Protein AF-A0A078H420-F1 (afdb_monomer_lite)

Secondary structure (DSSP, 8-state):
-HHHHHHHHHHHHH---THHHHHHHHHHHHHHHHTTTT-TTHHHHHHHHHHHHHHHH--S---------TT-------B-TTS-BHHHHHHHHHHHHS-THHHHHHHHHHHHHTT----HHHHHHHHHTTSSSSSTHHHHHHHHH-SPBTTB-S-HHHHH--S-PPPHHHHHHHHHHHHHHTT-PPPPP-HHHHHHHHHHHHT--HHHHHHHHHHH---TT----S-TTSPPHHHHHHHHHHHHHHHHTT-SSS-HHHHHTS-S---------TT-HHHHHHHHHHHHHHHHHHHHHHHHHHHHHHHHHHHHHS-HHHHHHHIIIIISTT-TTT--SHHHHHHHHHHHHHHHHHHHTTS------------------------TTSHHHHHHHHHHHHHHHHHHHTTEEEEPPP-S-S--PPPPP-EEEETTEEEEEEEHHHHHHHHHHHHHTTS-HHHHHHHHHHHHHHHHHHHHHHHHHHT-PPP----TT------------------

Radius of gyration: 34.29 Å; chains: 1; bounding box: 112×83×93 Å

pLDDT: mean 76.33, std 20.98, range [27.14, 97.75]

InterPro domains:
  IPR033599 RNA polymerase I transcription initiation factor TAF1B/Rrn7 [PTHR31576] (1-494)
  IPR048538 Rrn7/TAF1B, C-terminal cyclin domain [PF20645] (175-264)
  IPR048540 Rrn7/TAF1B, N-terminal cyclin domain [PF20644] (5-138)

Organism: Brassica napus (NCBI:txid3708)

Sequence (511 aa):
MMITYQCDALVEKFNVTPLIIGLVGPICLRFLALSGAFDQDWADNAIRDSELQSQETNGEVKEVKKRRSNRDKDSSEHRSFDGKRAVTIWLSQLRSSLPLSSSLAISFLACHKAGAPVLPTDIVRWAREGKLPYQSCFLKIQELMGERTATCPVGASVMFRPDEIVSAHNLEAQAASIADVIGLVLPPVNFHGIALNYLKRLSVPVDKVMDLVRLWAMPSEIYLSKSQHRLPTRVFVMSILIVAIRMLYNINGFGMWEKSLVDDDASEESGDDDDGELIQVKKVATEFDTKELMKTLEKKYHELDAETTADFENDLCSYLTHGKNEIFAGLEAASADDTYRTVGKLWSSYQKEEEEESETPSKRGRDTPCEPSMECSPSTPDDNNQEDSGSKERAISRLIADMGENYFVYIPPRVKVKRQGYIQYVRKKDDGALVYAVHADYYILLRVCARVAEIDTRNMHRGVLSFERRLAWIEKRIDNVLHLTPTSMKCKHCDYGNVDSEDHDDDMVLS

Foldseek 3Di:
DLLQLLLVLCCPVVVQDNQLVVVLVVLVVLLVVLLCLPPPCNLVVLLVVVVVVVCVVCVDPPPPPDPPPVPDPDDDFDAHPVRHTSVVSSLVSCCVSPPLLVSLLSSVLSSQQVLHLDALVNSLVCCLLCSRPAQQVLVVVQVVVDDADPVHNDRSCSRRHHPDRDDSLQSLLSSVVSCVSSVNDTFAHNLLSLLVLLCVLLVHDSVQLVVQCVVPPPPRPQDGHNDSVDQGSSLLSLLSSLVSCCVQLVLAQQCLQLVLLDDPPDDDDDDDDPDCVVVVVVVVVSSVVLNVSLVSLLVSLVVLVCCVCCVQVVDPLSNVVSCVCRVVNPVVVVDPDCPVVVVVVVVVVVVVVVVVVVDDDDDDDDDDDDDDDDDDDDDDDDDPPPPSVVSSVVVVVVLQVVCVVLQEHEDHGDDPDPDSDHDDWDWDQDPNDTHGYDYPSSQSSQSSSCSSSVHRSVSSVVSNNVVVVVVVVVVVVVVVVVPPDPPPPPPPPPDDDDDDDDDDDDYDDDD

Structure (mmCIF, N/CA/C/O backbone):
data_AF-A0A078H420-F1
#
_entry.id   AF-A0A078H420-F1
#
loop_
_atom_site.group_PDB
_atom_site.id
_atom_site.type_symbol
_atom_site.label_atom_id
_atom_site.label_alt_id
_atom_site.label_comp_id
_atom_site.label_asym_id
_atom_site.label_entity_id
_atom_site.label_seq_id
_atom_site.pdbx_PDB_ins_code
_atom_site.Cartn_x
_atom_site.Cartn_y
_atom_site.Cartn_z
_atom_site.occupancy
_atom_site.B_iso_or_equiv
_atom_site.auth_seq_id
_atom_site.auth_comp_id
_atom_site.auth_asym_id
_atom_site.auth_atom_id
_atom_site.pdbx_PDB_model_num
ATOM 1 N N . MET A 1 1 ? -18.028 -4.224 17.276 1.00 87.69 1 MET A N 1
ATOM 2 C CA . MET A 1 1 ? -19.059 -3.898 16.267 1.00 87.69 1 MET A CA 1
ATOM 3 C C . MET A 1 1 ? -18.456 -3.273 15.018 1.00 87.69 1 MET A C 1
ATOM 5 O O . MET A 1 1 ? -18.520 -3.896 13.975 1.00 87.69 1 MET A O 1
ATOM 9 N N . MET A 1 2 ? -17.804 -2.105 15.086 1.00 91.56 2 MET A N 1
ATOM 10 C CA . MET A 1 2 ? -17.177 -1.531 13.878 1.00 91.56 2 MET A CA 1
ATOM 11 C C . MET A 1 2 ? -16.150 -2.484 13.240 1.00 91.56 2 MET A C 1
ATOM 13 O O . MET A 1 2 ? -16.234 -2.782 12.057 1.00 91.56 2 MET A O 1
ATOM 17 N N . ILE A 1 3 ? -15.257 -3.058 14.053 1.00 94.56 3 ILE A N 1
ATOM 18 C CA . ILE A 1 3 ? -14.256 -4.029 13.583 1.00 94.56 3 ILE A CA 1
ATOM 19 C C . ILE A 1 3 ? -14.909 -5.311 13.040 1.00 94.56 3 ILE A C 1
ATOM 21 O O . ILE A 1 3 ? -14.438 -5.862 12.054 1.00 94.56 3 ILE A O 1
ATOM 25 N N . THR A 1 4 ? -16.007 -5.782 13.643 1.00 92.81 4 THR A N 1
ATOM 26 C CA . THR A 1 4 ? -16.689 -7.000 13.171 1.00 92.81 4 THR A CA 1
ATOM 27 C C . THR A 1 4 ? -17.288 -6.771 11.788 1.00 92.81 4 THR A C 1
ATOM 29 O O . THR A 1 4 ? -16.960 -7.516 10.878 1.00 92.81 4 THR A O 1
ATOM 32 N N . TYR A 1 5 ? -18.002 -5.659 11.576 1.00 93.94 5 TYR A N 1
ATOM 33 C CA . TYR A 1 5 ? -18.525 -5.308 10.251 1.00 93.94 5 TYR A CA 1
ATOM 34 C C . TYR A 1 5 ? -17.438 -5.111 9.191 1.00 93.94 5 TYR A C 1
ATOM 36 O O . TYR A 1 5 ? -17.646 -5.441 8.025 1.00 93.94 5 TYR A O 1
ATOM 44 N N . GLN A 1 6 ? -16.277 -4.578 9.580 1.00 95.94 6 GLN A N 1
ATOM 45 C CA . GLN A 1 6 ? -15.122 -4.496 8.687 1.00 95.94 6 GLN A CA 1
ATOM 46 C C 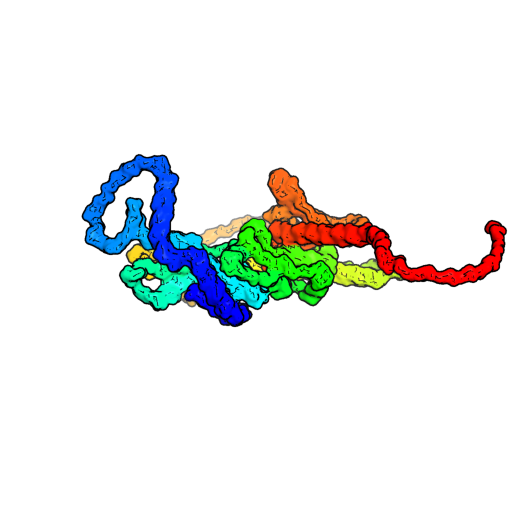. GLN A 1 6 ? -14.626 -5.888 8.296 1.00 95.94 6 GLN A C 1
ATOM 48 O O . GLN A 1 6 ? -14.399 -6.142 7.119 1.00 95.94 6 GLN A O 1
ATOM 53 N N . CYS A 1 7 ? -14.480 -6.797 9.259 1.00 95.50 7 CYS A N 1
ATOM 54 C CA . CYS A 1 7 ? -13.997 -8.153 9.005 1.00 95.50 7 CYS A CA 1
ATOM 55 C C . CYS A 1 7 ? -14.982 -8.978 8.176 1.00 95.50 7 CYS A C 1
ATOM 57 O O . CYS A 1 7 ? -14.549 -9.668 7.259 1.00 95.50 7 CYS A O 1
ATOM 59 N N . ASP A 1 8 ? -16.283 -8.850 8.437 1.00 94.69 8 ASP A N 1
ATOM 60 C CA . ASP A 1 8 ? -17.328 -9.506 7.648 1.00 94.69 8 ASP A CA 1
ATOM 61 C C . ASP A 1 8 ? -17.250 -9.041 6.187 1.00 94.69 8 ASP A C 1
ATOM 63 O O . ASP A 1 8 ? -17.147 -9.856 5.274 1.00 94.69 8 ASP A O 1
ATOM 67 N N . ALA A 1 9 ? -17.143 -7.727 5.954 1.00 95.62 9 ALA A N 1
ATOM 68 C CA . ALA A 1 9 ? -16.963 -7.185 4.609 1.00 95.62 9 ALA A CA 1
ATOM 69 C C . ALA A 1 9 ? -15.642 -7.633 3.949 1.00 95.62 9 ALA A C 1
ATOM 71 O O . ALA A 1 9 ? -15.625 -7.889 2.746 1.00 95.62 9 ALA A O 1
ATOM 72 N N . LEU A 1 10 ? -14.545 -7.753 4.707 1.00 96.88 10 LEU A N 1
ATOM 73 C CA . LEU A 1 10 ? -13.262 -8.270 4.206 1.00 96.88 10 LEU A CA 1
ATOM 74 C C . LEU A 1 10 ? -13.373 -9.716 3.716 1.00 96.88 10 LEU A C 1
ATOM 76 O O . LEU A 1 10 ? -12.820 -10.048 2.667 1.00 96.88 10 LEU A O 1
ATOM 80 N N . VAL A 1 11 ? -14.099 -10.562 4.441 1.00 96.50 11 VAL A N 1
ATOM 81 C CA . VAL A 1 11 ? -14.310 -11.958 4.047 1.00 96.50 11 VAL A CA 1
ATOM 82 C C . VAL A 1 11 ? -15.285 -12.050 2.874 1.00 96.50 11 VAL A C 1
ATOM 84 O O . VAL A 1 11 ? -14.959 -12.667 1.864 1.00 96.50 11 VAL A O 1
ATOM 87 N N . GLU A 1 12 ? -16.449 -11.408 2.976 1.00 95.81 12 GLU A N 1
ATOM 88 C CA . GLU A 1 12 ? -17.547 -11.559 2.013 1.00 95.81 12 GLU A CA 1
ATOM 89 C C . GLU A 1 12 ? -17.291 -10.852 0.678 1.00 95.81 12 GLU A C 1
ATOM 91 O O . GLU A 1 12 ? -17.585 -11.406 -0.378 1.00 95.81 12 GLU A O 1
ATOM 96 N N . LYS A 1 13 ? -16.760 -9.623 0.703 1.00 95.00 13 LYS A N 1
ATOM 97 C CA . LYS A 1 13 ? -16.612 -8.796 -0.508 1.00 95.00 13 LYS A CA 1
ATOM 98 C C . LYS A 1 13 ? -15.222 -8.873 -1.122 1.00 95.00 13 LYS A C 1
ATOM 100 O O . LYS A 1 13 ? -15.079 -8.711 -2.331 1.00 95.00 13 LYS A O 1
ATOM 105 N N . PHE A 1 14 ? -14.199 -9.080 -0.296 1.00 93.81 14 PHE A N 1
ATOM 106 C CA . PHE A 1 14 ? -12.796 -8.991 -0.713 1.00 93.81 14 PHE A CA 1
ATOM 107 C C . PHE A 1 14 ? -12.060 -10.334 -0.668 1.00 93.81 14 PHE A C 1
ATOM 109 O O . PHE A 1 14 ? -10.856 -10.375 -0.920 1.00 93.81 14 PHE A O 1
ATOM 116 N N . ASN A 1 15 ? -12.773 -11.433 -0.390 1.00 93.00 15 ASN A N 1
ATOM 117 C CA . ASN A 1 15 ? -12.238 -12.797 -0.355 1.00 93.00 15 ASN A CA 1
ATOM 118 C C . ASN A 1 15 ? -11.012 -12.951 0.564 1.00 93.00 15 ASN A C 1
ATOM 120 O O . ASN A 1 15 ? -10.120 -13.766 0.307 1.00 93.00 15 ASN A O 1
ATOM 124 N N . VAL A 1 16 ? -10.940 -12.164 1.642 1.00 95.00 16 VAL A N 1
ATOM 125 C CA . VAL A 1 16 ? -9.909 -12.347 2.666 1.00 95.00 16 VAL A CA 1
ATOM 126 C C . VAL A 1 16 ? -10.215 -13.622 3.448 1.00 95.00 16 VAL A C 1
ATOM 128 O O . VAL A 1 16 ? -11.369 -13.961 3.699 1.00 95.00 16 VAL A O 1
ATOM 131 N N . THR A 1 17 ? -9.171 -14.352 3.844 1.00 94.38 17 THR A N 1
ATOM 132 C CA . THR A 1 17 ? -9.322 -15.607 4.588 1.00 94.38 17 THR A CA 1
ATOM 133 C C . THR A 1 17 ? -10.195 -15.433 5.845 1.00 94.38 17 THR A C 1
ATOM 135 O O . THR A 1 17 ? -9.899 -14.558 6.664 1.00 94.38 17 THR A O 1
ATOM 138 N N . PRO A 1 18 ? -11.206 -16.298 6.077 1.00 94.56 18 PRO A N 1
ATOM 139 C CA . PRO A 1 18 ? -12.040 -16.256 7.284 1.00 94.56 18 PRO A CA 1
ATOM 140 C C . PRO A 1 18 ? -11.258 -16.383 8.598 1.00 94.56 18 PRO A C 1
ATOM 142 O O . PRO A 1 18 ? -11.771 -16.036 9.661 1.00 94.56 18 PRO A O 1
ATOM 145 N N . LEU A 1 19 ? -9.994 -16.830 8.540 1.00 94.75 19 LEU A N 1
ATOM 146 C CA . LEU A 1 19 ? -9.081 -16.872 9.685 1.00 94.75 19 LEU A CA 1
ATOM 147 C C . LEU A 1 19 ? -8.991 -15.522 10.415 1.00 94.75 19 LEU A C 1
ATOM 149 O O . LEU A 1 19 ? -8.804 -15.506 11.633 1.00 94.75 19 LEU A O 1
ATOM 153 N N . ILE A 1 20 ? -9.159 -14.397 9.706 1.00 96.12 20 ILE A N 1
ATOM 154 C CA . ILE A 1 20 ? -9.111 -13.067 10.325 1.00 96.12 20 ILE A CA 1
ATOM 155 C C . ILE A 1 20 ? -10.153 -12.908 11.440 1.00 96.12 20 ILE A C 1
ATOM 157 O O . ILE A 1 20 ? -9.846 -12.291 12.456 1.00 96.12 20 ILE A O 1
ATOM 161 N N . ILE A 1 21 ? -11.333 -13.530 11.316 1.00 93.50 21 ILE A N 1
ATOM 162 C CA . ILE A 1 21 ? -12.418 -13.431 12.305 1.00 93.50 21 ILE A CA 1
ATOM 163 C C . ILE A 1 21 ? -11.957 -14.002 13.655 1.00 93.50 21 ILE A C 1
ATOM 165 O O . ILE A 1 21 ? -12.187 -13.400 14.704 1.00 93.50 21 ILE A O 1
ATOM 169 N N . GLY A 1 22 ? -11.220 -15.120 13.631 1.00 93.19 22 GLY A N 1
ATOM 170 C CA . GLY A 1 22 ? -10.644 -15.733 14.832 1.00 93.19 22 GLY A CA 1
ATOM 171 C C . GLY A 1 22 ? -9.465 -14.954 15.430 1.00 93.19 22 GLY A C 1
ATOM 172 O O . GLY A 1 22 ? -9.229 -15.028 16.635 1.00 93.19 22 GLY A O 1
ATOM 173 N N . LEU A 1 23 ? -8.731 -14.185 14.617 1.00 95.25 23 LEU A N 1
ATOM 174 C CA . LEU A 1 23 ? -7.575 -13.394 15.065 1.00 95.25 23 LEU A CA 1
ATOM 175 C C . LEU A 1 23 ? -7.976 -12.053 15.689 1.00 95.25 23 LEU A C 1
ATOM 177 O O . LEU A 1 23 ? -7.336 -11.586 16.632 1.00 95.25 23 LEU A O 1
ATOM 181 N N . VAL A 1 24 ? -9.034 -11.431 15.174 1.00 96.06 24 VAL A N 1
ATOM 182 C CA . VAL A 1 24 ? -9.457 -10.075 15.548 1.00 96.06 24 VAL A CA 1
ATOM 183 C C . VAL A 1 24 ? -9.900 -9.979 17.001 1.00 96.06 24 VAL A C 1
ATOM 185 O O . VAL A 1 24 ? -9.531 -9.021 17.677 1.00 96.06 24 VAL A O 1
ATOM 188 N N . GLY A 1 25 ? -10.658 -10.961 17.499 1.00 92.94 25 GLY A N 1
ATOM 189 C CA . GLY A 1 25 ? -11.160 -10.965 18.877 1.00 92.94 25 GLY A CA 1
ATOM 190 C C . GLY A 1 25 ? -10.033 -10.826 19.912 1.00 92.94 25 GLY A C 1
ATOM 191 O O . GLY A 1 25 ? -10.020 -9.844 20.657 1.00 92.94 25 GLY A O 1
ATOM 192 N N . PRO A 1 26 ? -9.044 -11.741 19.931 1.00 94.31 26 PRO A N 1
ATOM 193 C CA . PRO A 1 26 ? -7.900 -11.654 20.837 1.00 94.31 26 PRO A CA 1
ATOM 194 C C . PRO A 1 26 ? -7.059 -10.381 20.671 1.00 94.31 26 PRO A C 1
ATOM 196 O O . PRO A 1 26 ? -6.622 -9.817 21.674 1.00 94.31 26 PRO A O 1
ATOM 199 N N . ILE A 1 27 ? -6.833 -9.916 19.435 1.00 95.94 27 ILE A N 1
ATOM 200 C CA . ILE A 1 27 ? -6.072 -8.682 19.167 1.00 95.94 27 ILE A CA 1
ATOM 201 C C . ILE A 1 27 ? -6.796 -7.474 19.771 1.00 95.94 27 ILE A C 1
ATOM 203 O O . ILE A 1 27 ? -6.199 -6.705 20.523 1.00 95.94 27 ILE A O 1
ATOM 207 N N . CYS A 1 28 ? -8.089 -7.340 19.476 1.00 94.56 28 CYS A N 1
ATOM 208 C CA . CYS A 1 28 ? -8.925 -6.242 19.943 1.00 94.56 28 CYS A CA 1
ATOM 209 C C . CYS A 1 28 ? -9.036 -6.231 21.471 1.00 94.56 28 CYS A C 1
ATOM 211 O O . CYS A 1 28 ? -8.785 -5.204 22.091 1.00 94.56 28 CYS A O 1
ATOM 213 N N . LEU A 1 29 ? -9.336 -7.376 22.093 1.00 93.12 29 LEU A N 1
ATOM 214 C CA . LEU A 1 29 ? -9.483 -7.466 23.548 1.00 93.12 29 LEU A CA 1
ATOM 215 C C . LEU A 1 29 ? -8.186 -7.134 24.291 1.00 93.12 29 LEU A C 1
ATOM 217 O O . LEU A 1 29 ? -8.229 -6.414 25.284 1.00 93.12 29 LEU A O 1
ATOM 221 N N . ARG A 1 30 ? -7.029 -7.607 23.805 1.00 94.38 30 ARG A N 1
ATOM 222 C CA . ARG A 1 30 ? -5.732 -7.252 24.406 1.00 94.38 30 ARG A CA 1
ATOM 223 C C . ARG A 1 30 ? -5.425 -5.768 24.262 1.00 94.38 30 ARG A C 1
ATOM 225 O O . ARG A 1 30 ? -4.962 -5.157 25.217 1.00 94.38 30 ARG A O 1
ATOM 232 N N . PHE A 1 31 ? -5.697 -5.189 23.093 1.00 94.75 31 PHE A N 1
ATOM 233 C CA . PHE A 1 31 ? -5.488 -3.761 22.867 1.00 94.75 31 PHE A CA 1
ATOM 234 C C . PHE A 1 31 ? -6.400 -2.907 23.758 1.00 94.75 31 PHE A C 1
ATOM 236 O O . PHE A 1 31 ? -5.929 -1.975 24.402 1.00 94.75 31 PHE A O 1
ATOM 243 N N . LEU A 1 32 ? -7.682 -3.273 23.870 1.00 91.94 32 LEU A N 1
ATOM 244 C CA . LEU A 1 32 ? -8.639 -2.616 24.761 1.00 91.94 32 LEU A CA 1
ATOM 245 C C . LEU A 1 32 ? -8.224 -2.724 26.231 1.00 91.94 32 LEU A C 1
ATOM 247 O O . LEU A 1 32 ? -8.258 -1.719 26.935 1.00 91.94 32 LEU A O 1
ATOM 251 N N . ALA A 1 33 ? -7.789 -3.900 26.690 1.00 91.75 33 ALA A N 1
ATOM 252 C CA . ALA A 1 33 ? -7.320 -4.083 28.063 1.00 91.75 33 ALA A CA 1
ATOM 253 C C . ALA A 1 33 ? -6.102 -3.199 28.379 1.00 91.75 33 ALA A C 1
ATOM 255 O O . ALA A 1 33 ? -6.040 -2.592 29.440 1.00 91.75 33 ALA A O 1
ATOM 256 N N . LEU A 1 34 ? -5.160 -3.075 27.440 1.00 92.00 34 LEU A N 1
ATOM 257 C CA . LEU A 1 34 ? -3.956 -2.256 27.614 1.00 92.00 34 LEU A CA 1
ATOM 258 C C . LEU A 1 34 ? -4.185 -0.753 27.415 1.00 92.00 34 LEU A C 1
ATOM 260 O O . LEU A 1 34 ? -3.310 0.040 27.746 1.00 92.00 34 LEU A O 1
ATOM 264 N N . SER A 1 35 ? -5.348 -0.347 26.902 1.00 87.44 35 SER A N 1
ATOM 265 C CA . SER A 1 35 ? -5.706 1.071 26.784 1.00 87.44 35 SER A CA 1
ATOM 266 C C . SER A 1 35 ? -6.036 1.736 28.126 1.00 87.44 35 SER A C 1
ATOM 268 O O . SER A 1 35 ? -6.142 2.960 28.179 1.00 87.44 35 SER A O 1
ATOM 270 N N . GLY A 1 36 ? -6.256 0.948 29.188 1.00 84.44 36 GLY A N 1
ATOM 271 C CA . GLY A 1 36 ? -6.669 1.434 30.510 1.00 84.44 36 GLY A CA 1
ATOM 272 C C . GLY A 1 36 ? -8.097 1.993 30.563 1.00 84.44 36 GLY A C 1
ATOM 273 O O . GLY A 1 36 ? -8.546 2.445 31.609 1.00 84.44 36 GLY A O 1
ATOM 274 N N . ALA A 1 37 ? -8.853 1.949 29.457 1.00 84.81 37 ALA A N 1
ATOM 275 C CA . ALA A 1 37 ? -10.212 2.496 29.386 1.00 84.81 37 ALA A CA 1
ATOM 276 C C . ALA A 1 37 ? -11.230 1.765 30.286 1.00 84.81 37 ALA A C 1
ATOM 278 O O . ALA A 1 37 ? -12.318 2.283 30.526 1.00 84.81 37 ALA A O 1
ATOM 279 N N . PHE A 1 38 ? -10.890 0.565 30.763 1.00 83.88 38 PHE A N 1
ATOM 280 C CA . PHE A 1 38 ? -11.712 -0.243 31.669 1.00 83.88 38 PHE A CA 1
ATOM 281 C C . PHE A 1 38 ? -11.171 -0.277 33.106 1.00 83.88 38 PHE A C 1
ATOM 283 O O . PHE A 1 38 ? -11.700 -1.022 33.932 1.00 83.88 38 PHE A O 1
ATOM 290 N N . ASP A 1 39 ? -10.135 0.507 33.413 1.00 88.31 39 ASP A N 1
ATOM 291 C CA . ASP A 1 39 ? -9.600 0.588 34.769 1.00 88.31 39 ASP A CA 1
ATOM 292 C C . ASP A 1 39 ? -10.615 1.270 35.693 1.00 88.31 39 ASP A C 1
ATOM 294 O O . ASP A 1 39 ? -11.302 2.216 35.302 1.00 88.31 39 ASP A O 1
ATOM 298 N N . GLN A 1 40 ? -10.703 0.802 36.940 1.00 88.31 40 GLN A N 1
ATOM 299 C CA . GLN A 1 40 ? -11.722 1.255 37.893 1.00 88.31 40 GLN A CA 1
ATOM 300 C C . GLN A 1 40 ? -11.675 2.773 38.140 1.00 88.31 40 GLN A C 1
ATOM 302 O O . GLN A 1 40 ? -12.722 3.404 38.265 1.00 88.31 40 GLN A O 1
ATOM 307 N N . ASP A 1 41 ? -10.475 3.355 38.122 1.00 89.62 41 ASP A N 1
ATOM 308 C CA . ASP A 1 41 ? -10.247 4.780 38.376 1.00 89.62 41 ASP A CA 1
ATOM 309 C C . ASP A 1 41 ? -10.140 5.612 37.081 1.00 89.62 41 ASP A C 1
ATOM 311 O O . ASP A 1 41 ? -9.831 6.803 37.131 1.00 89.62 41 ASP A O 1
ATOM 315 N N . TRP A 1 42 ? -10.368 5.015 35.900 1.00 90.38 42 TRP A N 1
ATOM 316 C CA . TRP A 1 42 ? -10.168 5.681 34.604 1.00 90.38 42 TRP A CA 1
ATOM 317 C C . TRP A 1 42 ? -10.982 6.972 34.470 1.00 90.38 42 TRP A C 1
ATOM 319 O O . TRP A 1 42 ? -10.447 8.006 34.066 1.00 90.38 42 TRP A O 1
ATOM 329 N N . ALA A 1 43 ? -12.268 6.928 34.830 1.00 85.88 43 ALA A N 1
ATOM 330 C CA . ALA A 1 43 ? -13.178 8.060 34.668 1.00 85.88 43 ALA A CA 1
ATOM 331 C C . ALA A 1 43 ? -12.777 9.258 35.547 1.00 85.88 43 ALA A C 1
ATOM 333 O O . ALA A 1 43 ? -12.848 10.404 35.092 1.00 85.88 43 ALA A O 1
ATOM 334 N N . ASP A 1 44 ? -12.318 8.990 36.770 1.00 87.88 44 ASP A N 1
ATOM 335 C CA . ASP A 1 44 ? -11.867 10.015 37.714 1.00 87.88 44 ASP A CA 1
ATOM 336 C C . ASP A 1 44 ? -10.496 10.569 37.312 1.00 87.88 44 ASP A C 1
ATOM 338 O O . ASP A 1 44 ? -10.283 11.785 37.313 1.00 87.88 44 ASP A O 1
ATOM 342 N N . ASN A 1 45 ? -9.582 9.691 36.887 1.00 88.00 45 ASN A N 1
ATOM 343 C CA . ASN A 1 45 ? -8.271 10.079 36.371 1.00 88.00 45 ASN A CA 1
ATOM 344 C C . ASN A 1 45 ? -8.404 10.974 35.129 1.00 88.00 45 ASN A C 1
ATOM 346 O O . ASN A 1 45 ? -7.745 12.005 35.057 1.00 88.00 45 ASN A O 1
ATOM 350 N N . ALA A 1 46 ? -9.316 10.657 34.204 1.00 86.44 46 ALA A N 1
ATOM 351 C CA . ALA A 1 46 ? -9.556 11.463 33.008 1.00 86.44 46 ALA A CA 1
ATOM 352 C C . ALA A 1 46 ? -10.028 12.894 33.331 1.00 86.44 46 ALA A C 1
ATOM 354 O O . ALA A 1 46 ? -9.625 13.846 32.660 1.00 86.44 46 ALA A O 1
ATOM 355 N N . ILE A 1 47 ? -10.867 13.066 34.361 1.00 86.25 47 ILE A N 1
ATOM 356 C CA . ILE A 1 47 ? -11.292 14.397 34.819 1.00 86.25 47 ILE A CA 1
ATOM 357 C C . ILE A 1 47 ? -10.099 15.146 35.412 1.00 86.25 47 ILE A C 1
ATOM 359 O O . ILE A 1 47 ? -9.832 16.275 35.002 1.00 86.25 47 ILE A O 1
ATOM 363 N N . ARG A 1 48 ? -9.352 14.503 36.317 1.00 85.81 48 ARG A N 1
ATOM 364 C CA . ARG A 1 48 ? -8.182 15.103 36.969 1.00 85.81 48 ARG A CA 1
ATOM 365 C C . ARG A 1 48 ? -7.116 15.529 35.958 1.00 85.81 48 ARG A C 1
ATOM 367 O O . ARG A 1 48 ? -6.616 16.646 36.041 1.00 85.81 48 ARG A O 1
ATOM 374 N N . ASP A 1 49 ? -6.805 14.684 34.980 1.00 85.69 49 ASP A N 1
ATOM 375 C CA . ASP A 1 49 ? -5.810 14.978 33.946 1.00 85.69 49 ASP A CA 1
ATOM 376 C C . ASP A 1 49 ? -6.243 16.171 33.077 1.00 85.69 49 ASP A C 1
ATOM 378 O O . ASP A 1 49 ? -5.432 17.046 32.767 1.00 85.69 49 ASP A O 1
ATOM 382 N N . SER A 1 50 ? -7.536 16.269 32.740 1.00 84.62 50 SER A N 1
ATOM 383 C CA . SER A 1 50 ? -8.069 17.429 32.014 1.00 84.62 50 SER A CA 1
ATOM 384 C C . SER A 1 50 ? -8.009 18.726 32.826 1.00 84.62 50 SER A C 1
ATOM 386 O O . SER A 1 50 ? -7.926 19.795 32.217 1.00 84.62 50 SER A O 1
ATOM 388 N N . GLU A 1 51 ? -8.133 18.657 34.151 1.00 85.38 51 GLU A N 1
ATOM 389 C CA . GLU A 1 51 ? -8.050 19.815 35.052 1.00 85.38 51 GLU A CA 1
ATOM 390 C C . GLU A 1 51 ? -6.598 20.256 35.285 1.00 85.38 51 GLU A C 1
ATOM 392 O O . GLU A 1 51 ? -6.319 21.445 35.414 1.00 85.38 51 GLU A O 1
ATOM 397 N N . LEU A 1 52 ? -5.646 19.320 35.287 1.00 83.06 52 LEU A N 1
ATOM 398 C CA . LEU A 1 52 ? -4.220 19.649 35.341 1.00 83.06 52 LEU A CA 1
ATOM 399 C C . LEU A 1 52 ? -3.767 20.349 34.052 1.00 83.06 52 LEU A C 1
ATOM 401 O O . LEU A 1 52 ? -3.132 21.401 34.108 1.00 83.06 52 LEU A O 1
ATOM 405 N N . GLN A 1 53 ? -4.177 19.842 32.886 1.00 79.12 53 GLN A N 1
ATOM 406 C CA . GLN A 1 53 ? -3.845 20.458 31.595 1.00 79.12 53 GLN A CA 1
ATOM 407 C C . GLN A 1 53 ? -4.413 21.880 31.441 1.00 79.12 53 GLN A C 1
ATOM 409 O O . GLN A 1 53 ? -3.786 22.743 30.820 1.00 79.12 53 GLN A O 1
ATOM 414 N N . SER A 1 54 ? -5.599 22.161 31.991 1.00 72.88 54 SER A N 1
ATOM 415 C CA . SER A 1 54 ? -6.187 23.506 31.950 1.00 72.88 54 SER A CA 1
ATOM 416 C C . SER A 1 54 ? -5.495 24.490 32.898 1.00 72.88 54 SER A C 1
ATOM 418 O O . SER A 1 54 ? -5.458 25.686 32.601 1.00 72.88 54 SER A O 1
ATOM 420 N N . GLN A 1 55 ? -4.916 24.012 34.001 1.00 67.06 55 GLN A N 1
ATOM 421 C CA . GLN A 1 55 ? -4.103 24.824 34.911 1.00 67.06 55 GLN A CA 1
ATOM 422 C C . GLN A 1 55 ? -2.723 25.141 34.323 1.00 67.06 55 GLN A C 1
ATOM 424 O O . GLN A 1 55 ? -2.270 26.278 34.418 1.00 67.06 55 GLN A O 1
ATOM 429 N N . GLU A 1 56 ? -2.082 24.177 33.658 1.00 65.12 56 GLU A N 1
ATOM 430 C CA . GLU A 1 56 ? -0.774 24.373 33.013 1.00 65.12 56 GLU A CA 1
ATOM 431 C C . GLU A 1 56 ? -0.843 25.321 31.806 1.00 65.12 56 GLU A C 1
ATOM 433 O O . GLU A 1 56 ? 0.070 26.113 31.575 1.00 65.12 56 GLU A O 1
ATOM 438 N N . THR A 1 57 ? -1.941 25.284 31.048 1.00 59.50 57 THR A N 1
ATOM 439 C CA . THR A 1 57 ? -2.149 26.174 29.891 1.00 59.50 57 THR A CA 1
ATOM 440 C C . THR A 1 57 ? -2.546 27.599 30.288 1.00 59.50 57 THR A C 1
ATOM 442 O O . THR A 1 57 ? -2.242 28.542 29.557 1.00 59.50 57 THR A O 1
ATOM 445 N N . ASN A 1 58 ? -3.164 27.787 31.458 1.00 55.09 58 ASN A N 1
ATOM 446 C CA . ASN A 1 58 ? -3.565 29.091 31.991 1.00 55.09 58 ASN A CA 1
ATOM 447 C C . ASN A 1 58 ? -2.602 29.578 33.087 1.00 55.09 58 ASN A C 1
ATOM 449 O O . ASN A 1 58 ? -3.031 29.892 34.195 1.00 55.09 58 ASN A O 1
ATOM 453 N N . GLY A 1 59 ? -1.306 29.681 32.768 1.00 49.19 59 GLY A N 1
ATOM 454 C CA . GLY A 1 59 ? -0.224 30.128 33.666 1.00 49.19 59 GLY A CA 1
ATOM 455 C C . GLY A 1 59 ? -0.344 31.537 34.282 1.00 49.19 59 GLY A C 1
ATOM 456 O O . GLY A 1 59 ? 0.617 32.031 34.862 1.00 49.19 59 GLY A O 1
ATOM 457 N N . GLU A 1 60 ? -1.505 32.183 34.218 1.00 42.84 60 GLU A N 1
ATOM 458 C CA . GLU A 1 60 ? -1.852 33.316 35.067 1.00 42.84 60 GLU A CA 1
ATOM 459 C C . GLU A 1 60 ? -3.219 33.063 35.694 1.00 42.84 60 GLU A C 1
ATOM 461 O O . GLU A 1 60 ? -4.213 32.849 34.996 1.00 42.84 60 GLU A O 1
ATOM 466 N N . VAL A 1 61 ? -3.269 33.148 37.024 1.00 44.81 61 VAL A N 1
ATOM 467 C CA . VAL A 1 61 ? -4.493 33.170 37.827 1.00 44.81 61 VAL A CA 1
ATOM 468 C C . VAL A 1 61 ? -5.325 34.389 37.418 1.00 44.81 61 VAL A C 1
ATOM 470 O O . VAL A 1 61 ? -5.329 35.427 38.075 1.00 44.81 61 VAL A O 1
ATOM 473 N N . LYS A 1 62 ? -6.066 34.289 36.314 1.00 38.72 62 LYS A N 1
ATOM 474 C CA . LYS A 1 62 ? -7.250 35.111 36.129 1.00 38.72 62 LYS A CA 1
ATOM 475 C C . LYS A 1 62 ? -8.310 34.483 37.005 1.00 38.72 62 LYS A C 1
ATOM 477 O O . LYS A 1 62 ? -8.868 33.443 36.667 1.00 38.72 62 LYS A O 1
ATOM 482 N N . GLU A 1 63 ? -8.599 35.140 38.125 1.00 38.47 63 GLU A N 1
ATOM 483 C CA . GLU A 1 63 ? -9.890 35.002 38.787 1.00 38.47 63 GLU A CA 1
ATOM 484 C C . GLU A 1 63 ? -10.988 35.327 37.765 1.00 38.47 63 GLU A C 1
ATOM 486 O O . GLU A 1 63 ? -11.468 36.458 37.638 1.00 38.47 63 GLU A O 1
ATOM 491 N N . VAL A 1 64 ? -11.386 34.329 36.978 1.00 39.53 64 VAL A N 1
ATOM 492 C CA . VAL A 1 64 ? -12.575 34.408 36.151 1.00 39.53 64 VAL A CA 1
ATOM 493 C C . VAL A 1 64 ? -13.729 34.392 37.136 1.00 39.53 64 VAL A C 1
ATOM 495 O O . VAL A 1 64 ? -14.160 33.344 37.617 1.00 39.53 64 VAL A O 1
ATOM 498 N N . LYS A 1 65 ? -14.195 35.594 37.490 1.00 38.94 65 LYS A N 1
ATOM 499 C CA . LYS A 1 65 ? -15.423 35.818 38.249 1.00 38.94 65 LYS A CA 1
ATOM 500 C C . LYS A 1 65 ? -16.503 34.901 37.688 1.00 38.94 65 LYS A C 1
ATOM 502 O O . LYS A 1 65 ? -16.999 35.120 36.582 1.00 38.94 65 LYS A O 1
ATOM 507 N N . LYS A 1 66 ? -16.851 33.877 38.473 1.00 46.50 66 LYS A N 1
ATOM 508 C CA . LYS A 1 66 ? -17.927 32.918 38.218 1.00 46.50 66 LYS A CA 1
ATOM 509 C C . LYS A 1 66 ? -19.214 33.678 37.912 1.00 46.50 66 LYS A C 1
ATOM 511 O O . LYS A 1 66 ? -19.968 34.030 38.817 1.00 46.50 66 LYS A O 1
ATOM 516 N N . ARG A 1 67 ? -19.517 33.883 36.631 1.00 37.06 67 ARG A N 1
ATOM 517 C CA . ARG A 1 67 ? -20.888 34.142 36.198 1.00 37.06 67 ARG A CA 1
ATOM 518 C C . ARG A 1 67 ? -21.618 32.807 36.241 1.00 37.06 67 ARG A C 1
ATOM 520 O O . ARG A 1 67 ? -21.772 32.135 35.229 1.00 37.06 67 ARG A O 1
ATOM 527 N N . ARG A 1 68 ? -22.052 32.412 37.442 1.00 41.53 68 ARG A N 1
ATOM 528 C CA . ARG A 1 68 ? -23.147 31.451 37.587 1.00 41.53 68 ARG A CA 1
ATOM 529 C C . ARG A 1 68 ? -24.376 32.115 36.970 1.00 41.53 68 ARG A C 1
ATOM 531 O O . ARG A 1 68 ? -25.041 32.919 37.614 1.00 41.53 68 ARG A O 1
ATOM 538 N N . SER A 1 69 ? -24.610 31.855 35.686 1.00 37.44 69 SER A N 1
ATOM 539 C CA . SER A 1 69 ? -25.903 32.118 35.067 1.00 37.44 69 SER A CA 1
ATOM 540 C C . SER A 1 69 ? -26.933 31.319 35.860 1.00 37.44 69 SER A C 1
ATOM 542 O O . SER A 1 69 ? -26.873 30.093 35.903 1.00 37.44 69 SER A O 1
ATOM 544 N N . ASN A 1 70 ? -27.840 32.018 36.537 1.00 40.91 70 ASN A N 1
ATOM 545 C CA . ASN A 1 70 ? -28.890 31.469 37.399 1.00 40.91 70 ASN A CA 1
ATOM 546 C C . ASN A 1 70 ? -29.990 30.715 36.612 1.00 40.91 70 ASN A C 1
ATOM 548 O O . ASN A 1 70 ? -31.146 30.705 37.032 1.00 40.91 70 ASN A O 1
ATOM 552 N N . ARG A 1 71 ? -29.665 30.123 35.454 1.00 42.47 71 ARG A N 1
ATOM 553 C CA . ARG A 1 71 ? -30.652 29.532 34.540 1.00 42.47 71 ARG A CA 1
ATOM 554 C C . ARG A 1 71 ? -30.652 28.010 34.435 1.00 42.47 71 ARG A C 1
ATOM 556 O O . ARG A 1 71 ? -31.652 27.483 33.973 1.00 42.47 71 ARG A O 1
ATOM 563 N N . ASP A 1 72 ? -29.652 27.312 34.959 1.00 45.88 72 ASP A N 1
ATOM 564 C CA . ASP A 1 72 ? -29.581 25.854 34.805 1.00 45.88 72 ASP A CA 1
ATOM 565 C C . ASP A 1 72 ? -29.813 25.168 36.148 1.00 45.88 72 ASP A C 1
ATOM 567 O O . ASP A 1 72 ? -28.891 24.769 36.858 1.00 45.88 72 ASP A O 1
ATOM 571 N N . LYS A 1 73 ? -31.091 25.095 36.523 1.00 42.84 73 LYS A N 1
ATOM 572 C CA . LYS A 1 73 ? -31.581 24.365 37.697 1.00 42.84 73 LYS A CA 1
ATOM 573 C C . LYS A 1 73 ? -32.028 22.948 37.321 1.00 42.84 73 LYS A C 1
ATOM 575 O O . LYS A 1 73 ? -32.918 22.408 37.970 1.00 42.84 73 LYS A O 1
ATOM 580 N N . ASP A 1 74 ? -31.429 22.385 36.270 1.00 43.78 74 ASP A N 1
ATOM 581 C CA . ASP A 1 74 ? -31.806 21.081 35.743 1.00 43.78 74 ASP A CA 1
ATOM 582 C C . ASP A 1 74 ? -30.593 20.223 35.338 1.00 43.78 74 ASP A C 1
ATOM 584 O O . ASP A 1 74 ? -29.632 20.696 34.728 1.00 43.78 74 ASP A O 1
ATOM 588 N N . SER A 1 75 ? -30.717 18.936 35.653 1.00 45.16 75 SER A N 1
ATOM 589 C CA . SER A 1 75 ? -29.889 17.772 35.307 1.00 45.16 75 SER A CA 1
ATOM 590 C C . SER A 1 75 ? -28.586 17.473 36.087 1.00 45.16 75 SER A C 1
ATOM 592 O O . SER A 1 75 ? -27.578 18.172 36.061 1.00 45.16 75 SER A O 1
ATOM 594 N N . SER A 1 76 ? -28.650 16.308 36.726 1.00 54.22 76 SER A N 1
ATOM 595 C CA . SER A 1 76 ? -27.693 15.409 37.386 1.00 54.22 76 SER A CA 1
ATOM 596 C C . SER A 1 76 ? -26.310 15.139 36.747 1.00 54.22 76 SER A C 1
ATOM 598 O O . SER A 1 76 ? -25.690 14.133 37.086 1.00 54.22 76 SER A O 1
ATOM 600 N N . GLU A 1 77 ? -25.798 15.955 35.823 1.00 60.50 77 GLU A N 1
ATOM 601 C CA . GLU A 1 77 ? -24.509 15.679 35.160 1.00 60.50 77 GLU A CA 1
ATOM 602 C C . GLU A 1 77 ? -23.297 16.237 35.930 1.00 60.50 77 GLU A C 1
ATOM 604 O O . GLU A 1 77 ? -23.213 17.435 36.215 1.00 60.50 77 GLU A O 1
ATOM 609 N N . HIS A 1 78 ? -22.301 15.381 36.195 1.00 65.69 78 HIS A N 1
ATOM 610 C CA . HIS A 1 78 ? -21.016 15.789 36.768 1.00 65.69 78 HIS A CA 1
ATOM 611 C C . HIS A 1 78 ? -20.252 16.735 35.821 1.00 65.69 78 HIS A C 1
ATOM 613 O O . HIS A 1 78 ? -20.118 16.483 34.617 1.00 65.69 78 HIS A O 1
ATOM 619 N N . ARG A 1 79 ? -19.730 17.835 36.375 1.00 71.44 79 ARG A N 1
ATOM 620 C CA . ARG A 1 79 ? -18.909 18.831 35.667 1.00 71.44 79 ARG A CA 1
ATOM 621 C C . ARG A 1 79 ? -17.563 19.002 36.369 1.00 71.44 79 ARG A C 1
ATOM 623 O O . ARG A 1 79 ? -17.513 18.917 37.594 1.00 71.44 79 ARG A O 1
ATOM 630 N N . SER A 1 80 ? -16.511 19.262 35.595 1.00 73.62 80 SER A N 1
ATOM 631 C CA . SER A 1 80 ? -15.180 19.591 36.125 1.00 73.62 80 SER A CA 1
ATOM 632 C C . SER A 1 80 ? -15.171 20.960 36.816 1.00 73.62 80 SER A C 1
ATOM 634 O O . SER A 1 80 ? -16.105 21.757 36.639 1.00 73.62 80 SER A O 1
ATOM 636 N N . PHE A 1 81 ? -14.108 21.280 37.562 1.00 65.00 81 PHE A N 1
ATOM 637 C CA . PHE A 1 81 ? -13.950 22.594 38.208 1.00 65.00 81 PHE A CA 1
ATOM 638 C C . PHE A 1 81 ? -13.992 23.771 37.215 1.00 65.00 81 PHE A C 1
ATOM 640 O O . PHE A 1 81 ? -14.470 24.854 37.567 1.00 65.00 81 PHE A O 1
ATOM 647 N N . ASP A 1 82 ? -13.601 23.529 35.962 1.00 62.09 82 ASP A N 1
ATOM 648 C CA . ASP A 1 82 ? -13.642 24.490 34.850 1.00 62.09 82 ASP A CA 1
ATOM 649 C C . ASP A 1 82 ? -15.021 24.603 34.174 1.00 62.09 82 ASP A C 1
ATOM 651 O O . ASP A 1 82 ? -15.199 25.347 33.209 1.00 62.09 82 ASP A O 1
ATOM 655 N N . GLY A 1 83 ? -16.016 23.846 34.643 1.00 70.50 83 GLY A N 1
ATOM 656 C CA . GLY A 1 83 ? -17.373 23.843 34.099 1.00 70.50 83 GLY A CA 1
ATOM 657 C C . GLY A 1 83 ? -17.563 23.006 32.829 1.00 70.50 83 GLY A C 1
ATOM 658 O O . GLY A 1 83 ? -18.657 23.038 32.258 1.00 70.50 83 GLY A O 1
ATOM 659 N N . LYS A 1 84 ? -16.554 22.233 32.396 1.00 75.62 84 LYS A N 1
ATOM 660 C CA . LYS A 1 84 ? -16.685 21.273 31.285 1.00 75.62 84 LYS A CA 1
ATOM 661 C C . LYS A 1 84 ? -17.543 20.081 31.721 1.00 75.62 84 LYS A C 1
ATOM 663 O O . LYS A 1 84 ? -17.496 19.655 32.874 1.00 75.62 84 LYS A O 1
ATOM 668 N N . ARG A 1 85 ? -18.331 19.516 30.801 1.00 79.00 85 ARG A N 1
ATOM 669 C CA . ARG A 1 85 ? -19.144 18.312 31.067 1.00 79.00 85 ARG A CA 1
ATOM 670 C C . ARG A 1 85 ? -18.230 17.086 31.166 1.00 79.00 85 ARG A C 1
ATOM 672 O O . ARG A 1 85 ? -17.447 16.863 30.242 1.00 79.00 85 ARG A O 1
ATOM 679 N N . ALA A 1 86 ? -18.359 16.262 32.208 1.00 81.50 86 ALA A N 1
ATOM 680 C CA . ALA A 1 86 ? -17.519 15.066 32.391 1.00 81.50 86 ALA A CA 1
ATOM 681 C C . ALA A 1 86 ? -17.551 14.139 31.164 1.00 81.50 86 ALA A C 1
ATOM 683 O O . ALA A 1 86 ? -16.517 13.720 30.657 1.00 81.50 86 ALA A O 1
ATOM 684 N N . VAL A 1 87 ? -18.739 13.955 30.591 1.00 80.12 87 VAL A N 1
ATOM 685 C CA . VAL A 1 87 ? -18.975 13.175 29.370 1.00 80.12 87 VAL A CA 1
ATOM 686 C C . VAL A 1 87 ? -18.112 13.630 28.183 1.00 80.12 87 VAL A C 1
ATOM 688 O O . VAL A 1 87 ? -17.615 12.803 27.422 1.00 80.12 87 VAL A O 1
ATOM 691 N N . THR A 1 88 ? -17.905 14.941 28.020 1.00 82.00 88 THR A N 1
ATOM 692 C CA . THR A 1 88 ? -17.060 15.470 26.933 1.00 82.00 88 THR A CA 1
ATOM 693 C C . THR A 1 88 ? -15.576 15.218 27.180 1.00 82.00 88 THR A C 1
ATOM 695 O O . THR A 1 88 ? -14.843 14.943 26.233 1.00 82.00 88 THR A O 1
ATOM 698 N N . ILE A 1 89 ? -15.149 15.246 28.446 1.00 84.00 89 ILE A N 1
ATOM 699 C CA . ILE A 1 89 ? -13.775 14.927 28.849 1.00 84.00 89 ILE A CA 1
ATOM 700 C C . ILE A 1 89 ? -13.498 13.445 28.590 1.00 84.00 89 ILE A C 1
ATOM 702 O O . ILE A 1 89 ? -12.534 13.112 27.907 1.00 84.00 89 ILE A O 1
ATOM 706 N N . TRP A 1 90 ? -14.387 12.562 29.051 1.00 86.81 90 TRP A N 1
ATOM 707 C CA . TRP A 1 90 ? -14.275 11.119 28.840 1.00 86.81 90 TRP A CA 1
ATOM 708 C C . TRP A 1 90 ? -14.236 10.748 27.362 1.00 86.81 90 TRP A C 1
ATOM 710 O O . TRP A 1 90 ? -13.391 9.957 26.955 1.00 86.81 90 TRP A O 1
ATOM 720 N N . LEU A 1 91 ? -15.099 11.349 26.537 1.00 84.75 91 LEU A N 1
ATOM 721 C CA . LEU A 1 91 ? -15.091 11.107 25.096 1.00 84.75 91 LEU A CA 1
ATOM 722 C C . LEU A 1 91 ? -13.772 11.551 24.449 1.00 84.75 91 LEU A C 1
ATOM 724 O O . LEU A 1 91 ? -13.231 10.831 23.613 1.00 84.75 91 LEU A O 1
ATOM 728 N N . SER A 1 92 ? -13.250 12.717 24.837 1.00 86.00 92 SER A N 1
ATOM 729 C CA . SER A 1 92 ? -11.963 13.213 24.342 1.00 86.00 92 SER A CA 1
ATOM 730 C C . SER A 1 92 ? -10.819 12.272 24.720 1.00 86.00 92 SER A C 1
ATOM 732 O O . SER A 1 92 ? -9.996 11.934 23.872 1.00 86.00 92 SER A O 1
ATOM 734 N N . GLN A 1 93 ? -10.793 11.811 25.972 1.00 87.25 93 GLN A N 1
ATOM 735 C CA . GLN A 1 93 ? -9.775 10.886 26.462 1.00 87.25 93 GLN A CA 1
ATOM 736 C C . GLN A 1 93 ? -9.884 9.509 25.797 1.00 87.25 93 GLN A C 1
ATOM 738 O O . GLN A 1 93 ? -8.879 8.889 25.468 1.00 87.25 93 GLN A O 1
ATOM 743 N N . LEU A 1 94 ? -11.102 9.032 25.540 1.00 87.00 94 LEU A N 1
ATOM 744 C CA . LEU A 1 94 ? -11.314 7.764 24.850 1.00 87.00 94 LEU A CA 1
ATOM 745 C C . LEU A 1 94 ? -10.898 7.849 23.377 1.00 87.00 94 LEU A C 1
ATOM 747 O O . LEU A 1 94 ? -10.323 6.906 22.849 1.00 87.00 94 LEU A O 1
ATOM 751 N N . ARG A 1 95 ? -11.121 8.986 22.711 1.00 87.44 95 ARG A N 1
ATOM 752 C CA . ARG A 1 95 ? -10.641 9.207 21.337 1.00 87.44 95 ARG A CA 1
ATOM 753 C C . ARG A 1 95 ? -9.119 9.305 21.245 1.00 87.44 95 ARG A C 1
ATOM 755 O O . ARG A 1 95 ? -8.574 8.961 20.199 1.00 87.44 95 ARG A O 1
ATOM 762 N N . SER A 1 96 ? -8.441 9.759 22.302 1.00 85.88 96 SER A N 1
ATOM 763 C CA . SER A 1 96 ? -6.976 9.803 22.335 1.00 85.88 96 SER A CA 1
ATOM 764 C C . SER A 1 96 ? -6.362 8.429 22.619 1.00 85.88 96 SER A C 1
ATOM 766 O O . SER A 1 96 ? -5.378 8.069 21.976 1.00 85.88 96 SER A O 1
ATOM 768 N N . SER A 1 97 ? -6.954 7.636 23.519 1.00 87.38 97 SER A N 1
ATOM 769 C CA . SER A 1 97 ? -6.463 6.290 23.850 1.00 87.38 97 SER A CA 1
ATOM 770 C C . SER A 1 97 ? -6.870 5.225 22.824 1.00 87.38 97 SER A C 1
ATOM 772 O O . SER A 1 97 ? -6.093 4.322 22.517 1.00 87.38 97 SER A O 1
ATOM 774 N N . LEU A 1 98 ? -8.078 5.337 22.270 1.00 89.31 98 LEU A N 1
ATOM 775 C CA . LEU A 1 98 ? -8.694 4.396 21.336 1.00 89.31 98 LEU A CA 1
ATOM 776 C C . LEU A 1 98 ? -9.271 5.147 20.124 1.00 89.31 98 LEU A C 1
ATOM 778 O O . LEU A 1 98 ? -10.492 5.201 19.939 1.00 89.31 98 LEU A O 1
ATOM 782 N N . PRO A 1 9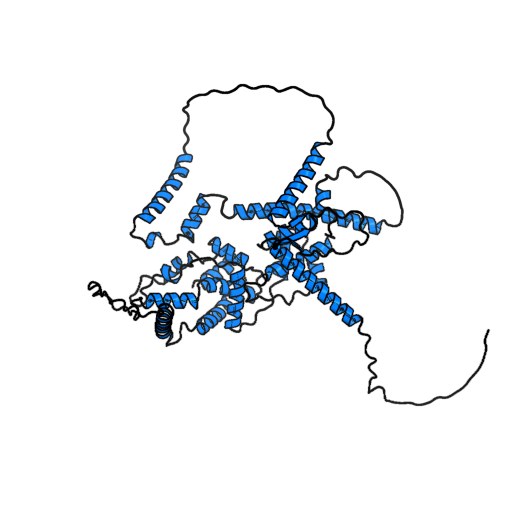9 ? -8.416 5.721 19.257 1.00 91.00 99 PRO A N 1
ATOM 783 C CA . PRO A 1 99 ? -8.895 6.415 18.072 1.00 91.00 99 PRO A CA 1
ATOM 784 C C . PRO A 1 99 ? -9.634 5.440 17.154 1.00 91.00 99 PRO A C 1
ATOM 786 O O . PRO A 1 99 ? -9.236 4.279 17.017 1.00 91.00 99 PRO A O 1
ATOM 789 N N . LEU A 1 100 ? -10.684 5.913 16.476 1.00 92.31 100 LEU A N 1
ATOM 790 C CA . LEU A 1 100 ? -11.513 5.078 15.595 1.00 92.31 100 LEU A CA 1
ATOM 791 C C . LEU A 1 100 ? -10.702 4.462 14.443 1.00 92.31 100 LEU A C 1
ATOM 793 O O . LEU A 1 100 ? -11.008 3.347 14.014 1.00 92.31 100 LEU A O 1
ATOM 797 N N . SER A 1 101 ? -9.610 5.111 14.024 1.00 94.00 101 SER A N 1
ATOM 798 C CA . SER A 1 101 ? -8.631 4.572 13.067 1.00 94.00 101 SER A CA 1
ATOM 799 C C . SER A 1 101 ? -8.010 3.245 13.517 1.00 94.00 101 SER A C 1
ATOM 801 O O . SER A 1 101 ? -7.632 2.425 12.679 1.00 94.00 101 SER A O 1
ATOM 803 N N . SER A 1 102 ? -7.988 2.971 14.828 1.00 94.81 102 SER A N 1
ATOM 804 C CA . SER A 1 102 ? -7.533 1.692 15.383 1.00 94.81 102 SER A CA 1
ATOM 805 C C . SER A 1 102 ? -8.379 0.525 14.888 1.00 94.81 102 SER A C 1
ATOM 807 O O . SER A 1 102 ? -7.871 -0.586 14.799 1.00 94.81 102 SER A O 1
ATOM 809 N N . SER A 1 103 ? -9.645 0.754 14.519 1.00 95.62 103 SER A N 1
ATOM 810 C CA . SER A 1 103 ? -10.485 -0.301 13.944 1.00 95.62 103 SER A CA 1
ATOM 811 C C . SER A 1 103 ? -9.940 -0.810 12.610 1.00 95.62 103 SER A C 1
ATOM 813 O O . SER A 1 103 ? -9.710 -2.009 12.466 1.00 95.62 103 SER A O 1
ATOM 815 N N . LEU A 1 104 ? -9.627 0.102 11.682 1.00 96.81 104 LEU A N 1
ATOM 816 C CA . LEU A 1 104 ? -8.997 -0.229 10.405 1.00 96.81 104 LEU A CA 1
ATOM 817 C C . LEU A 1 104 ? -7.610 -0.833 10.626 1.00 96.81 104 LEU A C 1
ATOM 819 O O . LEU A 1 104 ? -7.254 -1.800 9.955 1.00 96.81 104 LEU A O 1
ATOM 823 N N . ALA A 1 105 ? -6.842 -0.302 11.584 1.00 97.25 105 ALA A N 1
ATOM 824 C CA . ALA A 1 105 ? -5.513 -0.815 11.899 1.00 97.25 105 ALA A CA 1
ATOM 825 C C . ALA A 1 105 ? -5.564 -2.255 12.434 1.00 97.25 105 ALA A C 1
ATOM 827 O O . ALA A 1 105 ? -4.754 -3.077 12.019 1.00 97.25 105 ALA A O 1
ATOM 828 N N . ILE A 1 106 ? -6.531 -2.590 13.296 1.00 97.44 106 ILE A N 1
ATOM 829 C CA . ILE A 1 106 ? -6.750 -3.955 13.803 1.00 97.44 106 ILE A CA 1
ATOM 830 C C . ILE A 1 106 ? -7.214 -4.885 12.678 1.00 97.44 106 ILE A C 1
ATOM 832 O O . ILE A 1 106 ? -6.693 -5.994 12.559 1.00 97.44 106 ILE A O 1
ATOM 836 N N . SER A 1 107 ? -8.141 -4.436 11.828 1.00 97.44 107 SER A N 1
ATOM 837 C CA . SER A 1 107 ? -8.612 -5.201 10.666 1.00 97.44 107 SER A CA 1
ATOM 838 C C . SER A 1 107 ? -7.462 -5.514 9.697 1.00 97.44 107 SER A C 1
ATOM 840 O O . SER A 1 107 ? -7.266 -6.667 9.307 1.00 97.44 107 SER A O 1
ATOM 842 N N . PHE A 1 108 ? -6.623 -4.521 9.382 1.00 97.75 108 PHE A N 1
ATOM 843 C CA . PHE A 1 108 ? -5.405 -4.711 8.591 1.00 97.75 108 PHE A CA 1
ATOM 844 C C . PHE A 1 108 ? -4.398 -5.633 9.294 1.00 97.75 108 PHE A C 1
ATOM 846 O O . PHE A 1 108 ? -3.837 -6.534 8.670 1.00 97.75 108 PHE A O 1
ATOM 853 N N . LEU A 1 109 ? -4.191 -5.458 10.601 1.00 97.44 109 LEU A N 1
ATOM 854 C CA . LEU A 1 109 ? -3.263 -6.270 11.385 1.00 97.44 109 LEU A CA 1
ATOM 855 C C . LEU A 1 109 ? -3.655 -7.752 11.387 1.00 97.44 109 LEU A C 1
ATOM 857 O O . LEU A 1 109 ? -2.787 -8.619 11.282 1.00 97.44 109 LEU A O 1
ATOM 861 N N . ALA A 1 110 ? -4.953 -8.047 11.466 1.00 97.25 110 ALA A N 1
ATOM 862 C CA . ALA A 1 110 ? -5.466 -9.405 11.354 1.00 97.25 110 ALA A CA 1
ATOM 863 C C . ALA A 1 110 ? -5.207 -10.000 9.963 1.00 97.25 110 ALA A C 1
ATOM 865 O O . ALA A 1 110 ? -4.752 -11.141 9.873 1.00 97.25 110 ALA A O 1
ATOM 866 N N . CYS A 1 111 ? -5.405 -9.220 8.893 1.00 97.00 111 CYS A N 1
ATOM 867 C CA . CYS A 1 111 ? -5.064 -9.629 7.527 1.00 97.00 111 CYS A CA 1
ATOM 868 C C . CYS A 1 111 ? -3.567 -9.950 7.394 1.00 97.00 111 CYS A C 1
ATOM 870 O O . CYS A 1 111 ? -3.204 -11.016 6.894 1.00 97.00 111 CYS A O 1
ATOM 872 N N . HIS A 1 112 ? -2.699 -9.070 7.909 1.00 96.25 112 HIS A N 1
ATOM 873 C CA . HIS A 1 112 ? -1.246 -9.267 7.915 1.00 96.25 112 HIS A CA 1
ATOM 874 C C . HIS A 1 112 ? -0.850 -10.523 8.698 1.00 96.25 112 HIS A C 1
ATOM 876 O O . HIS A 1 112 ? -0.066 -11.342 8.221 1.00 96.25 112 HIS A O 1
ATOM 882 N N . LYS A 1 113 ? -1.426 -10.724 9.889 1.00 95.94 113 LYS A N 1
ATOM 883 C CA . LYS A 1 113 ? -1.155 -11.900 10.727 1.00 95.94 113 LYS A CA 1
ATOM 884 C C . LYS A 1 113 ? -1.629 -13.203 10.079 1.00 95.94 113 LYS A C 1
ATOM 886 O O . LYS A 1 113 ? -0.975 -14.227 10.262 1.00 95.94 113 LYS A O 1
ATOM 891 N N . ALA A 1 114 ? -2.717 -13.157 9.313 1.00 95.44 114 ALA A N 1
ATOM 892 C CA . ALA A 1 114 ? -3.220 -14.279 8.524 1.00 95.44 114 ALA A CA 1
ATOM 893 C C . ALA A 1 114 ? -2.420 -14.532 7.231 1.00 95.44 114 ALA A C 1
ATOM 895 O O . ALA A 1 114 ? -2.696 -15.500 6.526 1.00 95.44 114 ALA A O 1
ATOM 896 N N . GLY A 1 115 ? -1.447 -13.675 6.900 1.00 93.19 115 GLY A N 1
ATOM 897 C CA . GLY A 1 115 ? -0.667 -13.776 5.669 1.00 93.19 115 GLY A CA 1
ATOM 898 C C . GLY A 1 115 ? -1.452 -13.401 4.409 1.00 93.19 115 GLY A C 1
ATOM 899 O O . GLY A 1 115 ? -1.044 -13.775 3.311 1.00 93.19 115 GLY A O 1
ATOM 900 N N . ALA A 1 116 ? -2.566 -12.675 4.529 1.00 94.12 116 ALA A N 1
ATOM 901 C CA . ALA A 1 116 ? -3.320 -12.209 3.370 1.00 94.12 116 ALA A CA 1
ATOM 902 C C . ALA A 1 116 ? -2.526 -11.122 2.612 1.00 94.12 116 ALA A C 1
ATOM 904 O O . ALA A 1 116 ? -1.937 -10.247 3.252 1.00 94.12 116 ALA A O 1
ATOM 905 N N . PRO A 1 117 ? -2.502 -11.126 1.266 1.00 93.19 117 PRO A N 1
ATOM 906 C CA . PRO A 1 117 ? -1.778 -10.135 0.465 1.00 93.19 117 PRO A CA 1
ATOM 907 C C . PRO A 1 117 ? -2.558 -8.814 0.326 1.00 93.19 117 PRO A C 1
ATOM 909 O O . PRO A 1 117 ? -2.686 -8.277 -0.770 1.00 93.19 117 PRO A O 1
ATOM 912 N N . VAL A 1 118 ? -3.105 -8.314 1.435 1.00 94.94 118 VAL A N 1
ATOM 913 C CA . VAL A 1 118 ? -3.870 -7.061 1.506 1.00 94.94 118 VAL A CA 1
ATOM 914 C C . VAL A 1 118 ? -2.918 -5.925 1.853 1.00 94.94 118 VAL A C 1
ATOM 916 O O . VAL A 1 118 ? -2.138 -6.044 2.799 1.00 94.94 118 VAL A O 1
ATOM 919 N N . LEU A 1 119 ? -2.975 -4.818 1.111 1.00 95.25 119 LEU A N 1
ATOM 920 C CA . LEU A 1 119 ? -2.154 -3.642 1.387 1.00 95.25 119 LEU A CA 1
ATOM 921 C C . LEU A 1 119 ? -2.902 -2.621 2.257 1.00 95.25 119 LEU A C 1
ATOM 923 O O . LEU A 1 119 ? -4.129 -2.527 2.198 1.00 95.25 119 LEU A O 1
ATOM 927 N N . PRO A 1 120 ? -2.180 -1.770 3.012 1.00 95.56 120 PRO A N 1
ATOM 928 C CA . PRO A 1 120 ? -2.799 -0.634 3.695 1.00 95.56 120 PRO A CA 1
ATOM 929 C C . PRO A 1 120 ? -3.554 0.301 2.739 1.00 95.56 120 PRO A C 1
ATOM 931 O O . PRO A 1 120 ? -4.547 0.910 3.123 1.00 95.56 120 PRO A O 1
ATOM 934 N N . THR A 1 121 ? -3.089 0.415 1.492 1.00 95.00 121 THR A N 1
ATOM 935 C CA . THR A 1 121 ? -3.748 1.192 0.435 1.00 95.00 121 THR A CA 1
ATOM 936 C C . THR A 1 121 ? -5.113 0.622 0.081 1.00 95.00 121 THR A C 1
ATOM 938 O O . THR A 1 121 ? -6.060 1.388 -0.048 1.00 95.00 121 THR A O 1
ATOM 941 N N . ASP A 1 122 ? -5.247 -0.705 0.038 1.00 94.88 122 ASP A N 1
ATOM 942 C CA . ASP A 1 122 ? -6.520 -1.366 -0.244 1.00 94.88 122 ASP A CA 1
ATOM 943 C C . ASP A 1 122 ? -7.549 -1.086 0.850 1.00 94.88 122 ASP A C 1
ATOM 945 O O . ASP A 1 122 ? -8.656 -0.650 0.553 1.00 94.88 122 ASP A O 1
ATOM 949 N N . ILE A 1 123 ? -7.160 -1.223 2.122 1.00 96.44 123 ILE A N 1
ATOM 950 C CA . ILE A 1 123 ? -8.041 -0.928 3.264 1.00 96.44 123 ILE A CA 1
ATOM 951 C C . ILE A 1 123 ? -8.519 0.528 3.240 1.00 96.44 123 ILE A C 1
ATOM 953 O O . ILE A 1 123 ? -9.706 0.790 3.431 1.00 96.44 123 ILE A O 1
ATOM 957 N N . VAL A 1 124 ? -7.610 1.478 2.998 1.00 94.94 124 VAL A N 1
ATOM 958 C CA . VAL A 1 124 ? -7.949 2.908 2.929 1.00 94.94 124 VAL A CA 1
ATOM 959 C C . VAL A 1 124 ? -8.869 3.203 1.749 1.00 94.94 124 VAL A C 1
ATOM 961 O O . VAL A 1 124 ? -9.839 3.942 1.913 1.00 94.94 124 VAL A O 1
ATOM 964 N N . ARG A 1 125 ? -8.598 2.612 0.582 1.00 93.00 125 ARG A N 1
ATOM 965 C CA . ARG A 1 125 ? -9.422 2.771 -0.618 1.00 93.00 125 ARG A CA 1
ATOM 966 C C . ARG A 1 125 ? -10.826 2.220 -0.390 1.00 93.00 125 ARG A C 1
ATOM 968 O O . ARG A 1 125 ? -11.794 2.951 -0.548 1.00 93.00 125 ARG A O 1
ATOM 975 N N . TRP A 1 126 ? -10.948 0.991 0.109 1.00 94.56 126 TRP A N 1
ATOM 976 C CA . TRP A 1 126 ? -12.245 0.368 0.382 1.00 94.56 126 TRP A CA 1
ATOM 977 C C . TRP A 1 126 ? -13.045 1.091 1.466 1.00 94.56 126 TRP A C 1
ATOM 979 O O . TRP A 1 126 ? -14.272 1.129 1.387 1.00 94.56 126 TRP A O 1
ATOM 989 N N . ALA A 1 127 ? -12.373 1.663 2.471 1.00 93.56 127 ALA A N 1
ATOM 990 C CA . ALA A 1 127 ? -13.020 2.496 3.481 1.00 93.56 127 ALA A CA 1
ATOM 991 C C . ALA A 1 127 ? -13.527 3.817 2.889 1.00 93.56 127 ALA A C 1
ATOM 993 O O . ALA A 1 127 ? -14.599 4.278 3.271 1.00 93.56 127 ALA A O 1
ATOM 994 N N . ARG A 1 128 ? -12.775 4.414 1.954 1.00 89.44 128 ARG A N 1
ATOM 995 C CA . ARG A 1 128 ? -13.170 5.641 1.251 1.00 89.44 128 ARG A CA 1
ATOM 996 C C . ARG A 1 128 ? -14.343 5.398 0.316 1.00 89.44 128 ARG A C 1
ATOM 998 O O . ARG A 1 128 ? -15.257 6.195 0.303 1.00 89.44 128 ARG A O 1
ATOM 1005 N N . GLU A 1 129 ? -14.351 4.281 -0.398 1.00 87.00 129 GLU A N 1
ATOM 1006 C CA . GLU A 1 129 ? -15.442 3.886 -1.299 1.00 87.00 129 GLU A CA 1
ATOM 1007 C C . GLU A 1 129 ? -16.730 3.463 -0.562 1.00 87.00 129 GLU A C 1
ATOM 1009 O O . GLU A 1 129 ? -17.723 3.136 -1.207 1.00 87.00 129 GLU A O 1
ATOM 1014 N N . GLY A 1 130 ? -16.730 3.378 0.775 1.00 87.19 130 GLY A N 1
ATOM 1015 C CA . GLY A 1 130 ? -17.856 2.851 1.562 1.00 87.19 130 GLY A CA 1
ATOM 1016 C C . GLY A 1 130 ? -18.054 1.330 1.444 1.00 87.19 130 GLY A C 1
ATOM 1017 O O . GLY A 1 130 ? -18.904 0.740 2.114 1.00 87.19 130 GLY A O 1
ATOM 1018 N N . LYS A 1 131 ? -17.245 0.635 0.630 1.00 91.12 131 LYS A N 1
ATOM 1019 C CA . LYS A 1 131 ? -17.321 -0.827 0.471 1.00 91.12 131 LYS A CA 1
ATOM 1020 C C . LYS A 1 131 ? -16.938 -1.552 1.763 1.00 91.12 131 LYS A C 1
ATOM 1022 O O . LYS A 1 131 ? -17.559 -2.575 2.085 1.00 91.12 131 LYS A O 1
ATOM 1027 N N . LEU A 1 132 ? -15.960 -1.007 2.491 1.00 94.31 132 LEU A N 1
ATOM 1028 C CA . LEU A 1 132 ? -15.557 -1.422 3.833 1.00 94.31 132 LEU A CA 1
ATOM 1029 C C . LEU A 1 132 ? -16.203 -0.490 4.882 1.00 94.31 132 LEU A C 1
ATOM 1031 O O . LEU A 1 132 ? -15.870 0.695 4.914 1.00 94.31 132 LEU A O 1
ATOM 1035 N N . PRO A 1 133 ? -17.085 -0.993 5.768 1.00 93.25 133 PRO A N 1
ATOM 1036 C CA . PRO A 1 133 ? -17.801 -0.152 6.729 1.00 93.25 133 PRO A CA 1
ATOM 1037 C C . PRO A 1 133 ? -16.868 0.621 7.675 1.00 93.25 133 PRO A C 1
ATOM 1039 O O . PRO A 1 133 ? -16.178 0.036 8.513 1.00 93.25 133 PRO A O 1
ATOM 1042 N N . TYR A 1 134 ? -16.869 1.951 7.578 1.00 93.81 134 TYR A N 1
ATOM 1043 C CA . TYR A 1 134 ? -16.086 2.815 8.466 1.00 93.81 134 TYR A CA 1
ATOM 1044 C C . TYR A 1 134 ? -16.777 4.158 8.726 1.00 93.81 134 TYR A C 1
ATOM 1046 O O . TYR A 1 134 ? -17.224 4.388 9.847 1.00 93.81 134 TYR A O 1
ATOM 1054 N N . GLN A 1 135 ? -16.939 5.009 7.705 1.00 88.56 135 GLN A N 1
ATOM 1055 C CA . GLN A 1 135 ? -17.502 6.360 7.863 1.00 88.56 135 GLN A CA 1
ATOM 1056 C C . GLN A 1 135 ? -18.978 6.349 8.280 1.00 88.56 135 GLN A C 1
ATOM 1058 O O . GLN A 1 135 ? -19.332 6.930 9.304 1.00 88.56 135 GLN A O 1
ATOM 1063 N N . SER A 1 136 ? -19.824 5.620 7.550 1.00 87.38 136 SER A N 1
ATOM 1064 C CA . SER A 1 136 ? -21.260 5.465 7.832 1.00 87.38 136 SER A CA 1
ATOM 1065 C C . SER A 1 136 ? -21.578 4.400 8.893 1.00 87.38 136 SER A C 1
ATOM 1067 O O . SER A 1 136 ? -22.734 4.212 9.279 1.00 87.38 136 SER A O 1
ATOM 1069 N N . CYS A 1 137 ? -20.564 3.699 9.418 1.00 90.19 137 CYS A N 1
ATOM 1070 C CA . CYS A 1 137 ? -20.757 2.536 10.290 1.00 90.19 137 CYS A CA 1
ATOM 1071 C C . CYS A 1 137 ? -21.503 2.868 11.595 1.00 90.19 137 CYS A C 1
ATOM 1073 O O . CYS A 1 137 ? -22.161 1.996 12.170 1.00 90.19 137 CYS A O 1
ATOM 1075 N N . PHE A 1 138 ? -21.431 4.116 12.065 1.00 88.81 138 PHE A N 1
ATOM 1076 C CA . PHE A 1 138 ? -22.130 4.550 13.275 1.00 88.81 138 PHE A CA 1
ATOM 1077 C C . PHE A 1 138 ? -23.660 4.445 13.154 1.00 88.81 138 PHE A C 1
ATOM 1079 O O . PHE A 1 138 ? -24.307 4.280 14.182 1.00 88.81 138 PHE A O 1
ATOM 1086 N N . LEU A 1 139 ? -24.235 4.484 11.942 1.00 87.44 139 LEU A N 1
ATOM 1087 C CA . LEU A 1 139 ? -25.678 4.305 11.725 1.00 87.44 139 LEU A CA 1
ATOM 1088 C C . LEU A 1 139 ? -26.127 2.892 12.106 1.00 87.44 139 LEU A C 1
ATOM 1090 O O . LEU A 1 139 ? -27.027 2.723 12.922 1.00 87.44 139 LEU A O 1
ATOM 1094 N N . LYS A 1 140 ? -25.410 1.874 11.617 1.00 87.94 140 LYS A N 1
ATOM 1095 C CA . LYS A 1 140 ? -25.664 0.467 11.972 1.00 87.94 140 LYS A CA 1
ATOM 1096 C C . LYS A 1 140 ? -25.448 0.195 13.459 1.00 87.94 140 LYS A C 1
ATOM 1098 O O . LYS A 1 140 ? -26.104 -0.655 14.051 1.00 87.94 140 LYS A O 1
ATOM 1103 N N . ILE A 1 141 ? -24.492 0.891 14.076 1.00 87.62 141 ILE A N 1
ATOM 1104 C CA . ILE A 1 141 ? -24.264 0.798 15.524 1.00 87.62 141 ILE A CA 1
ATOM 1105 C C . ILE A 1 141 ? -25.427 1.450 16.281 1.00 87.62 141 ILE A C 1
ATOM 1107 O O . ILE A 1 141 ? -25.887 0.897 17.276 1.00 87.62 141 ILE A O 1
ATOM 1111 N N . GLN A 1 142 ? -25.932 2.588 15.800 1.00 86.19 142 GLN A N 1
ATOM 1112 C CA . GLN A 1 142 ? -27.058 3.297 16.401 1.00 86.19 142 GLN A CA 1
ATOM 1113 C C . GLN A 1 142 ? -28.338 2.455 16.406 1.00 86.19 142 GLN A C 1
ATOM 1115 O O . GLN A 1 142 ? -29.011 2.404 17.431 1.00 86.19 142 GLN A O 1
ATOM 1120 N N . GLU A 1 143 ? -28.638 1.760 15.306 1.00 86.81 143 GLU A N 1
ATOM 1121 C CA . GLU A 1 143 ? -29.789 0.848 15.204 1.00 86.81 143 GLU A CA 1
ATOM 1122 C C . GLU A 1 143 ? -29.781 -0.232 16.295 1.00 86.81 143 GLU A C 1
ATOM 1124 O O . GLU A 1 143 ? -30.831 -0.604 16.812 1.00 86.81 143 GLU A O 1
ATOM 1129 N N . LEU A 1 144 ? -28.594 -0.702 16.686 1.00 83.81 144 LEU A N 1
ATOM 1130 C CA . LEU A 1 144 ? -28.429 -1.749 17.697 1.00 83.81 144 LEU A CA 1
ATOM 1131 C C . LEU A 1 144 ? -28.341 -1.204 19.125 1.00 83.81 144 LEU A C 1
ATOM 1133 O O . LEU A 1 144 ? -28.737 -1.892 20.062 1.00 83.81 144 LEU A O 1
ATOM 1137 N N . MET A 1 145 ? -27.822 0.013 19.305 1.00 77.88 145 MET A N 1
ATOM 1138 C CA . MET A 1 145 ? -27.766 0.671 20.615 1.00 77.88 145 MET A CA 1
ATOM 1139 C C . MET A 1 145 ? -29.133 1.188 21.084 1.00 77.88 145 MET A C 1
ATOM 1141 O O . MET A 1 145 ? -29.341 1.312 22.289 1.00 77.88 145 MET A O 1
ATOM 1145 N N . GLY A 1 146 ? -30.053 1.475 20.159 1.00 75.00 146 GLY A N 1
ATOM 1146 C CA . GLY A 1 146 ? -31.367 2.034 20.473 1.00 75.00 146 GLY A CA 1
ATOM 1147 C C . GLY A 1 146 ? -31.334 3.527 20.827 1.00 75.00 146 GLY A C 1
ATOM 1148 O O . GLY A 1 146 ? -30.376 4.247 20.530 1.00 75.00 146 GLY A O 1
ATOM 1149 N N . GLU A 1 147 ? -32.420 4.018 21.431 1.00 68.12 147 GLU A N 1
ATOM 1150 C CA . GLU A 1 147 ? -32.551 5.422 21.841 1.00 68.12 147 GLU A CA 1
ATOM 1151 C C . GLU A 1 147 ? -31.626 5.784 23.016 1.00 68.12 147 GLU A C 1
ATOM 1153 O O . GLU A 1 147 ? -31.201 4.933 23.798 1.00 68.12 147 GLU A O 1
ATOM 1158 N N . ARG A 1 148 ? -31.311 7.081 23.153 1.00 70.19 148 ARG A N 1
ATOM 1159 C CA . ARG A 1 148 ? -30.420 7.581 24.212 1.00 70.19 148 ARG A CA 1
ATOM 1160 C C . ARG A 1 148 ? -30.999 7.267 25.588 1.00 70.19 148 ARG A C 1
ATOM 1162 O O . ARG A 1 148 ? -32.118 7.665 25.903 1.00 70.19 148 ARG A O 1
ATOM 1169 N N . THR A 1 149 ? -30.200 6.627 26.432 1.00 65.75 149 THR A N 1
ATOM 1170 C CA . THR A 1 149 ? -30.565 6.328 27.817 1.00 65.75 149 THR A CA 1
ATOM 1171 C C . THR A 1 149 ? -29.912 7.316 28.779 1.00 65.75 149 THR A C 1
ATOM 1173 O O . THR A 1 149 ? -28.884 7.922 28.479 1.00 65.75 149 THR A O 1
ATOM 1176 N N . ALA A 1 150 ? -30.461 7.436 29.991 1.00 62.88 150 ALA A N 1
ATOM 1177 C CA . ALA A 1 150 ? -29.841 8.227 31.060 1.00 62.88 150 ALA A CA 1
ATOM 1178 C C . ALA A 1 150 ? -28.433 7.718 31.446 1.00 62.88 150 ALA A C 1
ATOM 1180 O O . ALA A 1 150 ? -27.620 8.482 31.956 1.00 62.88 150 ALA A O 1
ATOM 1181 N N . THR A 1 151 ? -28.132 6.441 31.179 1.00 62.66 151 THR A N 1
ATOM 1182 C CA . THR A 1 151 ? -26.819 5.816 31.412 1.00 62.66 151 THR A CA 1
ATOM 1183 C C . THR A 1 151 ? -25.808 6.084 30.294 1.00 62.66 151 THR A C 1
ATOM 1185 O O . THR A 1 151 ? -24.608 5.983 30.532 1.00 62.66 151 THR A O 1
ATOM 1188 N N . CYS A 1 152 ? -26.263 6.448 29.091 1.00 66.50 152 CYS A N 1
ATOM 1189 C CA . CYS A 1 152 ? -25.416 6.784 27.950 1.00 66.50 152 CYS A CA 1
ATOM 1190 C C . CYS A 1 152 ? -26.003 8.000 27.204 1.00 66.50 152 CYS A C 1
ATOM 1192 O O . CYS A 1 152 ? -26.698 7.849 26.195 1.00 66.50 152 CYS A O 1
ATOM 1194 N N . PRO A 1 153 ? -25.743 9.231 27.687 1.00 72.00 153 PRO A N 1
ATOM 1195 C CA . PRO A 1 153 ? -26.377 10.438 27.150 1.00 72.00 153 PRO A CA 1
ATOM 1196 C C . PRO A 1 153 ? -25.829 10.867 25.776 1.00 72.00 153 PRO A C 1
ATOM 1198 O O . PRO A 1 153 ? -26.366 11.783 25.147 1.00 72.00 153 PRO A O 1
ATOM 1201 N N . VAL A 1 154 ? -24.751 10.240 25.294 1.00 77.69 154 VAL A N 1
ATOM 1202 C CA . VAL A 1 154 ? -24.083 10.595 24.033 1.00 77.69 154 VAL A CA 1
ATOM 1203 C C . VAL A 1 154 ? -24.602 9.720 22.899 1.00 77.69 154 VAL A C 1
ATOM 1205 O O . VAL A 1 154 ? -24.644 8.499 23.008 1.00 77.69 154 VAL A O 1
ATOM 1208 N N . GLY A 1 155 ? -24.968 10.346 21.780 1.00 77.88 155 GLY A N 1
ATOM 1209 C CA . GLY A 1 155 ? -25.406 9.619 20.590 1.00 77.88 155 GLY A CA 1
ATOM 1210 C C . GLY A 1 155 ? -24.268 8.866 19.893 1.00 77.88 155 GLY A C 1
ATOM 1211 O O . GLY A 1 155 ? -23.125 9.324 19.877 1.00 77.88 155 GLY A O 1
ATOM 1212 N N . ALA A 1 156 ? -24.605 7.755 19.233 1.00 82.50 156 ALA A N 1
ATOM 1213 C CA . ALA A 1 156 ? -23.661 6.937 18.468 1.00 82.50 156 ALA A CA 1
ATOM 1214 C C . ALA A 1 156 ? -22.902 7.732 17.390 1.00 82.50 156 ALA A C 1
ATOM 1216 O O . ALA A 1 156 ? -21.714 7.503 17.189 1.00 82.50 156 ALA A O 1
ATOM 1217 N N . SER A 1 157 ? -23.541 8.718 16.752 1.00 81.19 157 SER A N 1
ATOM 1218 C CA . SER A 1 157 ? -22.882 9.610 15.787 1.00 81.19 157 SER A CA 1
ATOM 1219 C C . SER A 1 157 ? -21.766 10.454 16.405 1.00 81.19 157 SER A C 1
ATOM 1221 O O . SER A 1 157 ? -20.783 10.749 15.741 1.00 81.19 157 SER A O 1
ATOM 1223 N N . VAL A 1 158 ? -21.870 10.816 17.683 1.00 82.62 158 VAL A N 1
ATOM 1224 C CA . VAL A 1 158 ? -20.819 11.562 18.388 1.00 82.62 158 VAL A CA 1
ATOM 1225 C C . VAL A 1 158 ? -19.710 10.618 18.859 1.00 82.62 158 VAL A C 1
ATOM 1227 O O . VAL A 1 158 ? -18.546 11.003 18.888 1.00 82.62 158 VAL A O 1
ATOM 1230 N N . MET A 1 159 ? -20.028 9.368 19.196 1.00 82.81 159 MET A N 1
ATOM 1231 C CA . MET A 1 159 ? -19.022 8.399 19.644 1.00 82.81 159 MET A CA 1
ATOM 1232 C C . MET A 1 159 ? -18.230 7.760 18.497 1.00 82.81 159 MET A C 1
ATOM 1234 O O . MET A 1 159 ? -17.018 7.603 18.607 1.00 82.81 159 MET A O 1
ATOM 1238 N N . PHE A 1 160 ? -18.912 7.386 17.413 1.00 87.12 160 PHE A N 1
ATOM 1239 C CA . PHE A 1 160 ? -18.401 6.438 16.420 1.00 87.12 160 PHE A CA 1
ATOM 1240 C C . PHE A 1 160 ? -18.310 6.994 15.002 1.00 87.12 160 PHE A C 1
ATOM 1242 O O . PHE A 1 160 ? -17.954 6.237 14.104 1.00 87.12 160 PHE A O 1
ATOM 1249 N N . ARG A 1 161 ? -18.618 8.277 14.770 1.00 87.75 161 ARG A N 1
ATOM 1250 C CA . ARG A 1 161 ? -18.344 8.913 13.476 1.00 87.75 161 ARG A CA 1
ATOM 1251 C C . ARG A 1 161 ? -16.847 9.241 13.387 1.00 87.75 161 ARG A C 1
ATOM 1253 O O . ARG A 1 161 ? -16.375 10.028 14.210 1.00 87.75 161 ARG A O 1
ATOM 1260 N N . PRO A 1 162 ? -16.103 8.655 12.433 1.00 88.38 162 PRO A N 1
ATOM 1261 C CA . PRO A 1 162 ? -14.712 9.021 12.197 1.00 88.38 162 PRO A CA 1
ATOM 1262 C C . PRO A 1 162 ? -14.605 10.441 11.639 1.00 88.38 162 PRO A C 1
ATOM 1264 O O . PRO A 1 162 ? -15.406 10.821 10.787 1.00 88.38 162 PRO A O 1
ATOM 1267 N N . ASP A 1 163 ? -13.599 11.192 12.087 1.00 82.50 163 ASP A N 1
ATOM 1268 C CA . ASP A 1 163 ? -13.333 12.544 11.577 1.00 82.50 163 ASP A CA 1
ATOM 1269 C C . ASP A 1 163 ? -12.667 12.489 10.187 1.00 82.50 163 ASP A C 1
ATOM 1271 O O . ASP A 1 163 ? -13.003 13.260 9.293 1.00 82.50 163 ASP A O 1
ATOM 1275 N N . GLU A 1 164 ? -11.760 11.530 9.978 1.00 86.81 164 GLU A N 1
ATOM 1276 C CA . GLU A 1 164 ? -11.082 11.299 8.702 1.00 86.81 164 GLU A CA 1
ATOM 1277 C C . GLU A 1 164 ? -10.692 9.823 8.508 1.00 86.81 164 GLU A C 1
ATOM 1279 O O . GLU A 1 164 ? -10.675 9.012 9.445 1.00 86.81 164 GLU A O 1
ATOM 1284 N N . ILE A 1 165 ? -10.360 9.467 7.265 1.00 90.62 165 ILE A N 1
ATOM 1285 C CA . ILE A 1 165 ? -9.724 8.187 6.947 1.00 90.62 165 ILE A CA 1
ATOM 1286 C C . ILE A 1 165 ? -8.213 8.382 7.012 1.00 90.62 165 ILE A C 1
ATOM 1288 O O . ILE A 1 165 ? -7.641 9.179 6.271 1.00 90.62 165 ILE A O 1
ATOM 1292 N N . VAL A 1 166 ? -7.571 7.608 7.883 1.00 92.62 166 VAL A N 1
ATOM 1293 C CA . VAL A 1 166 ? -6.118 7.603 8.062 1.00 92.62 166 VAL A CA 1
ATOM 1294 C C . VAL A 1 166 ? -5.390 7.272 6.750 1.00 92.62 166 VAL A C 1
ATOM 1296 O O . VAL A 1 166 ? -5.833 6.429 5.971 1.00 92.62 166 VAL A O 1
ATOM 1299 N N . SER A 1 167 ? -4.245 7.913 6.500 1.00 93.12 167 SER A N 1
ATOM 1300 C CA . SER A 1 167 ? -3.422 7.602 5.325 1.00 93.12 167 SER A CA 1
ATOM 1301 C C . SER A 1 167 ? -2.917 6.154 5.362 1.00 93.12 167 SER A C 1
ATOM 1303 O O . SER A 1 167 ? -2.657 5.597 6.429 1.00 93.12 167 SER A O 1
ATOM 1305 N N . ALA A 1 168 ? -2.691 5.545 4.194 1.00 94.06 168 ALA A N 1
ATOM 1306 C CA . ALA A 1 168 ? -2.210 4.161 4.105 1.00 94.06 168 ALA A CA 1
ATOM 1307 C C . ALA A 1 168 ? -0.876 3.943 4.845 1.00 94.06 168 ALA A C 1
ATOM 1309 O O . ALA A 1 168 ? -0.601 2.862 5.360 1.00 94.06 168 ALA A O 1
ATOM 1310 N N . HIS A 1 169 ? -0.029 4.971 4.907 1.00 92.31 169 HIS A N 1
ATOM 1311 C CA . HIS A 1 169 ? 1.235 4.904 5.637 1.00 92.31 169 HIS A CA 1
ATOM 1312 C C . HIS A 1 169 ? 1.037 4.948 7.154 1.00 92.31 169 HIS A C 1
ATOM 1314 O O . HIS A 1 169 ? 1.617 4.131 7.868 1.00 92.31 169 HIS A O 1
ATOM 1320 N N . ASN A 1 170 ? 0.174 5.844 7.634 1.00 93.50 170 ASN A N 1
ATOM 1321 C CA . ASN A 1 170 ? -0.159 5.932 9.052 1.00 93.50 170 ASN A CA 1
ATOM 1322 C C . ASN A 1 170 ? -0.904 4.682 9.528 1.00 93.50 170 ASN A C 1
ATOM 1324 O O . ASN A 1 170 ? -0.650 4.221 10.635 1.00 93.50 170 ASN A O 1
ATOM 1328 N N . LEU A 1 171 ? -1.748 4.088 8.679 1.00 96.00 171 LEU A N 1
ATOM 1329 C CA . LEU A 1 171 ? -2.428 2.826 8.959 1.00 96.00 171 LEU A CA 1
ATOM 1330 C C . LEU A 1 171 ? -1.427 1.686 9.209 1.00 96.00 171 LEU A C 1
ATOM 1332 O O . LEU A 1 171 ? -1.558 0.947 10.183 1.00 96.00 171 LEU A O 1
ATOM 1336 N N . GLU A 1 172 ? -0.400 1.570 8.360 1.00 95.69 172 GLU A N 1
ATOM 1337 C CA . GLU A 1 172 ? 0.672 0.578 8.514 1.00 95.69 172 GLU A CA 1
ATOM 1338 C C . GLU A 1 172 ? 1.449 0.785 9.824 1.00 95.69 172 GLU A C 1
ATOM 1340 O O . GLU A 1 172 ? 1.671 -0.162 10.583 1.00 95.69 172 GLU A O 1
ATOM 1345 N N . ALA A 1 173 ? 1.820 2.037 10.112 1.00 95.44 173 ALA A N 1
ATOM 1346 C CA . ALA A 1 173 ? 2.540 2.404 11.327 1.00 95.44 173 ALA A CA 1
ATOM 1347 C C . ALA A 1 173 ? 1.713 2.148 12.594 1.00 95.44 173 ALA A C 1
ATOM 1349 O O . ALA A 1 173 ? 2.229 1.611 13.575 1.00 95.44 173 ALA A O 1
ATOM 1350 N N . GLN A 1 174 ? 0.422 2.476 12.558 1.00 95.38 174 GLN A N 1
ATOM 1351 C CA . GLN A 1 174 ? -0.510 2.245 13.654 1.00 95.38 174 GLN A CA 1
ATOM 1352 C C . GLN A 1 174 ? -0.710 0.749 13.902 1.00 95.38 174 GLN A C 1
ATOM 1354 O O . GLN A 1 174 ? -0.645 0.319 15.049 1.00 95.38 174 GLN A O 1
ATOM 1359 N N . ALA A 1 175 ? -0.865 -0.067 12.857 1.00 96.94 175 ALA A N 1
ATOM 1360 C CA . ALA A 1 175 ? -0.966 -1.519 13.004 1.00 96.94 175 ALA A CA 1
ATOM 1361 C C . ALA A 1 175 ? 0.301 -2.126 13.631 1.00 96.94 175 ALA A C 1
ATOM 1363 O O . ALA A 1 175 ? 0.207 -2.955 14.538 1.00 96.94 175 ALA A O 1
ATOM 1364 N N . ALA A 1 176 ? 1.487 -1.668 13.216 1.00 96.50 176 ALA A N 1
ATOM 1365 C CA . ALA A 1 176 ? 2.749 -2.071 13.834 1.00 96.50 176 ALA A CA 1
ATOM 1366 C C . ALA A 1 176 ? 2.862 -1.613 15.299 1.00 96.50 176 ALA A C 1
ATOM 1368 O O . ALA A 1 176 ? 3.397 -2.343 16.132 1.00 96.50 176 ALA A O 1
ATOM 1369 N N . SER A 1 177 ? 2.359 -0.417 15.622 1.00 95.94 177 SER A N 1
ATOM 1370 C CA . SER A 1 177 ? 2.330 0.101 16.992 1.00 95.94 177 SER A CA 1
ATOM 1371 C C . SER A 1 177 ? 1.392 -0.710 17.883 1.00 95.94 177 SER A C 1
ATOM 1373 O O . SER A 1 177 ? 1.771 -1.075 18.989 1.00 95.94 177 SER A O 1
ATOM 1375 N N . ILE A 1 178 ? 0.191 -1.038 17.399 1.00 96.25 178 ILE A N 1
ATOM 1376 C CA . ILE A 1 178 ? -0.775 -1.871 18.126 1.00 96.25 178 ILE A CA 1
ATOM 1377 C C . ILE A 1 178 ? -0.176 -3.249 18.403 1.00 96.25 178 ILE A C 1
ATOM 1379 O O . ILE A 1 178 ? -0.253 -3.724 19.532 1.00 96.25 178 ILE A O 1
ATOM 1383 N N . ALA A 1 179 ? 0.451 -3.871 17.400 1.00 97.00 179 ALA A N 1
ATOM 1384 C CA . ALA A 1 179 ? 1.096 -5.170 17.559 1.00 97.00 179 ALA A CA 1
ATOM 1385 C C . ALA A 1 179 ? 2.161 -5.163 18.660 1.00 97.00 179 ALA A C 1
ATOM 1387 O O . ALA A 1 179 ? 2.248 -6.107 19.437 1.00 97.00 179 ALA A O 1
ATOM 1388 N N . ASP A 1 180 ? 2.940 -4.091 18.749 1.00 95.75 180 ASP A N 1
ATOM 1389 C CA . ASP A 1 180 ? 3.952 -3.937 19.785 1.00 95.75 180 ASP A CA 1
ATOM 1390 C C . ASP A 1 180 ? 3.364 -3.740 21.175 1.00 95.75 180 ASP A C 1
ATOM 1392 O O . ASP A 1 180 ? 3.781 -4.426 22.103 1.00 95.75 180 ASP A O 1
ATOM 1396 N N . VAL A 1 181 ? 2.362 -2.862 21.298 1.00 94.81 181 VAL A N 1
ATOM 1397 C CA . VAL A 1 181 ? 1.657 -2.611 22.563 1.00 94.81 181 VAL A CA 1
ATOM 1398 C C . VAL A 1 181 ? 1.128 -3.921 23.142 1.00 94.81 181 VAL A C 1
ATOM 1400 O O . VAL A 1 181 ? 1.324 -4.193 24.321 1.00 94.81 181 VAL A O 1
ATOM 1403 N N . ILE A 1 182 ? 0.518 -4.772 22.313 1.00 96.12 182 ILE A N 1
ATOM 1404 C CA . ILE A 1 182 ? -0.053 -6.052 22.760 1.00 96.12 182 ILE A CA 1
ATOM 1405 C C . ILE A 1 182 ? 0.960 -7.213 22.812 1.00 96.12 182 ILE A C 1
ATOM 1407 O O . ILE A 1 182 ? 0.563 -8.346 23.104 1.00 96.12 182 ILE A O 1
ATOM 1411 N N . GLY A 1 183 ? 2.233 -6.982 22.470 1.00 94.88 183 GLY A N 1
ATOM 1412 C CA . GLY A 1 183 ? 3.266 -8.023 22.401 1.00 94.88 183 GLY A CA 1
ATOM 1413 C C . GLY A 1 183 ? 3.012 -9.102 21.336 1.00 94.88 183 GLY A C 1
ATOM 1414 O O . GLY A 1 183 ? 3.384 -10.264 21.515 1.00 94.88 183 GLY A O 1
ATOM 1415 N N . LEU A 1 184 ? 2.339 -8.761 20.234 1.00 95.31 184 LEU A N 1
ATOM 1416 C CA . LEU A 1 184 ? 2.043 -9.677 19.133 1.00 95.31 184 LEU A CA 1
ATOM 1417 C C . LEU A 1 184 ? 3.241 -9.805 18.187 1.00 95.31 184 LEU A C 1
ATOM 1419 O O . LEU A 1 184 ? 3.574 -8.886 17.441 1.00 95.31 184 LEU A O 1
ATOM 1423 N N . VAL A 1 185 ? 3.826 -11.001 18.133 1.00 93.69 185 VAL A N 1
ATOM 1424 C CA . VAL A 1 185 ? 4.861 -11.334 17.145 1.00 93.69 185 VAL A CA 1
ATOM 1425 C C . VAL A 1 185 ? 4.243 -11.387 15.746 1.00 93.69 185 VAL A C 1
ATOM 1427 O O . VAL A 1 185 ? 3.335 -12.188 15.486 1.00 93.69 185 VAL A O 1
ATOM 1430 N N . LEU A 1 186 ? 4.741 -10.551 14.835 1.00 93.12 186 LEU A N 1
ATOM 1431 C CA . LEU A 1 186 ? 4.255 -10.469 13.458 1.00 93.12 186 LEU A CA 1
ATOM 1432 C C . LEU A 1 186 ? 5.082 -11.335 12.503 1.00 93.12 186 LEU A C 1
ATOM 1434 O O . LEU A 1 186 ? 6.308 -11.347 12.611 1.00 93.12 186 LEU A O 1
ATOM 1438 N N . PRO A 1 187 ? 4.435 -12.030 11.548 1.00 93.50 187 PRO A N 1
ATOM 1439 C CA . PRO A 1 187 ? 5.154 -12.647 10.443 1.00 93.50 187 PRO A CA 1
ATOM 1440 C C . PRO A 1 187 ? 5.752 -11.562 9.529 1.00 93.50 187 PRO A C 1
ATOM 1442 O O . PRO A 1 187 ? 5.290 -10.409 9.559 1.00 93.50 187 PRO A O 1
ATOM 1445 N N . PRO A 1 188 ? 6.747 -11.908 8.693 1.00 92.50 188 PRO A N 1
ATOM 1446 C CA . PRO A 1 188 ? 7.140 -11.040 7.595 1.00 92.50 188 PRO A CA 1
ATOM 1447 C C . PRO A 1 188 ? 5.949 -10.814 6.657 1.00 92.50 188 PRO A C 1
ATOM 1449 O O . PRO A 1 188 ? 5.023 -11.622 6.571 1.00 92.50 188 PRO A O 1
ATOM 1452 N N . VAL A 1 189 ? 5.978 -9.690 5.952 1.00 92.50 189 VAL A N 1
ATOM 1453 C CA . VAL A 1 189 ? 4.991 -9.338 4.931 1.00 92.50 189 VAL A CA 1
ATOM 1454 C C . VAL A 1 189 ? 4.912 -10.449 3.882 1.00 92.50 189 VAL A C 1
ATOM 1456 O O . VAL A 1 189 ? 5.943 -11.002 3.493 1.00 92.50 189 VAL A O 1
ATOM 1459 N N . ASN A 1 190 ? 3.700 -10.757 3.397 1.00 92.50 190 ASN A N 1
ATOM 1460 C CA . ASN A 1 190 ? 3.488 -11.719 2.312 1.00 92.50 190 ASN A CA 1
ATOM 1461 C C . ASN A 1 190 ? 4.050 -11.172 0.989 1.00 92.50 190 ASN A C 1
ATOM 1463 O O . ASN A 1 190 ? 3.323 -10.678 0.125 1.00 92.50 190 ASN A O 1
ATOM 1467 N N . PHE A 1 191 ? 5.372 -11.260 0.852 1.00 92.19 191 PHE A N 1
ATOM 1468 C CA . PHE A 1 191 ? 6.111 -10.768 -0.296 1.00 92.19 191 PHE A CA 1
ATOM 1469 C C . PHE A 1 191 ? 5.579 -11.377 -1.592 1.00 92.19 191 PHE A C 1
ATOM 1471 O O . PHE A 1 191 ? 5.305 -10.643 -2.532 1.00 92.19 191 PHE A O 1
ATOM 1478 N N . HIS A 1 192 ? 5.391 -12.700 -1.635 1.00 90.75 192 HIS A N 1
ATOM 1479 C CA . HIS A 1 192 ? 4.986 -13.400 -2.852 1.00 90.75 192 HIS A CA 1
ATOM 1480 C C . HIS A 1 192 ? 3.602 -12.976 -3.338 1.00 90.75 192 HIS A C 1
ATOM 1482 O O . HIS A 1 192 ? 3.435 -12.706 -4.524 1.00 90.75 192 HIS A O 1
ATOM 1488 N N . GLY A 1 193 ? 2.621 -12.882 -2.438 1.00 92.38 193 GLY A N 1
ATOM 1489 C CA . GLY A 1 193 ? 1.270 -12.477 -2.809 1.00 92.38 193 GLY A CA 1
ATOM 1490 C C . GLY A 1 193 ? 1.202 -11.021 -3.277 1.00 92.38 193 GLY A C 1
ATOM 1491 O O . GLY A 1 193 ? 0.559 -10.734 -4.286 1.00 92.38 193 GLY A O 1
ATOM 1492 N N . ILE A 1 194 ? 1.924 -10.114 -2.609 1.00 94.06 194 ILE A N 1
ATOM 1493 C CA . ILE A 1 194 ? 1.991 -8.701 -3.016 1.00 94.06 194 ILE A CA 1
ATOM 1494 C C . ILE A 1 194 ? 2.741 -8.554 -4.343 1.00 94.06 194 ILE A C 1
ATOM 1496 O O . ILE A 1 194 ? 2.273 -7.857 -5.239 1.00 94.06 194 ILE A O 1
ATOM 1500 N N . ALA A 1 195 ? 3.879 -9.234 -4.498 1.00 94.31 195 ALA A N 1
ATOM 1501 C CA . ALA A 1 195 ? 4.667 -9.205 -5.724 1.00 94.31 195 ALA A CA 1
ATOM 1502 C C . ALA A 1 195 ? 3.870 -9.733 -6.923 1.00 94.31 195 ALA A C 1
ATOM 1504 O O . ALA A 1 195 ? 3.873 -9.112 -7.982 1.00 94.31 195 ALA A O 1
ATOM 1505 N N . LEU A 1 196 ? 3.130 -10.830 -6.739 1.00 93.56 196 LEU A N 1
ATOM 1506 C CA . LEU A 1 196 ? 2.242 -11.376 -7.761 1.00 93.56 196 LEU A CA 1
ATOM 1507 C C . LEU A 1 196 ? 1.165 -10.366 -8.172 1.00 93.56 196 LEU A C 1
ATOM 1509 O O . LEU A 1 196 ? 0.913 -10.198 -9.363 1.00 93.56 196 LEU A O 1
ATOM 1513 N N . ASN A 1 197 ? 0.539 -9.692 -7.203 1.00 93.25 197 ASN A N 1
ATOM 1514 C CA . ASN A 1 197 ? -0.461 -8.662 -7.482 1.00 93.25 197 ASN A CA 1
ATOM 1515 C C . ASN A 1 197 ? 0.149 -7.505 -8.295 1.00 93.25 197 ASN A C 1
ATOM 1517 O O . ASN A 1 197 ? -0.378 -7.122 -9.336 1.00 93.25 197 ASN A O 1
ATOM 1521 N N . TYR A 1 198 ? 1.321 -7.015 -7.888 1.00 95.56 198 TYR A N 1
ATOM 1522 C CA . TYR A 1 198 ? 2.034 -5.967 -8.616 1.00 95.56 198 TYR A CA 1
ATOM 1523 C C . TYR A 1 198 ? 2.409 -6.361 -10.042 1.00 95.56 198 TYR A C 1
ATOM 1525 O O . TYR A 1 198 ? 2.143 -5.594 -10.962 1.00 95.56 198 TYR A O 1
ATOM 1533 N N . LEU A 1 199 ? 2.977 -7.549 -10.252 1.00 95.25 199 LEU A N 1
ATOM 1534 C CA . LEU A 1 199 ? 3.361 -8.003 -11.591 1.00 95.25 199 LEU A CA 1
ATOM 1535 C C . LEU A 1 199 ? 2.145 -8.175 -12.509 1.00 95.25 199 LEU A C 1
ATOM 1537 O O . LEU A 1 199 ? 2.214 -7.793 -13.676 1.00 95.25 199 LEU A O 1
ATOM 1541 N N . LYS A 1 200 ? 1.012 -8.655 -11.975 1.00 93.75 200 LYS A N 1
ATOM 1542 C CA . LYS A 1 200 ? -0.262 -8.710 -12.710 1.00 93.75 200 LYS A CA 1
ATOM 1543 C C . LYS A 1 200 ? -0.739 -7.317 -13.122 1.00 93.75 200 LYS A C 1
ATOM 1545 O O . LYS A 1 200 ? -1.051 -7.112 -14.291 1.00 93.75 200 LYS A O 1
ATOM 1550 N N . ARG A 1 201 ? -0.736 -6.349 -12.196 1.00 93.12 201 ARG A N 1
ATOM 1551 C CA . ARG A 1 201 ? -1.119 -4.952 -12.483 1.00 93.12 201 ARG A CA 1
ATOM 1552 C C . ARG A 1 201 ? -0.192 -4.287 -13.503 1.00 93.12 201 ARG A C 1
ATOM 1554 O O . ARG A 1 201 ? -0.661 -3.521 -14.333 1.00 93.12 201 ARG A O 1
ATOM 1561 N N . LEU A 1 202 ? 1.099 -4.617 -13.486 1.00 94.50 202 LEU A N 1
ATOM 1562 C CA . LEU A 1 202 ? 2.078 -4.135 -14.466 1.00 94.50 202 LEU A CA 1
ATOM 1563 C C . LEU A 1 202 ? 2.010 -4.873 -15.814 1.00 94.50 202 LEU A C 1
ATOM 1565 O O . LEU A 1 202 ? 2.619 -4.417 -16.775 1.00 94.50 202 LEU A O 1
ATOM 1569 N N . SER A 1 203 ? 1.296 -6.003 -15.892 1.00 92.81 203 SER A N 1
ATOM 1570 C CA . SER A 1 203 ? 1.257 -6.885 -17.071 1.00 92.81 203 SER A CA 1
ATOM 1571 C C . SER A 1 203 ? 2.646 -7.357 -17.528 1.00 92.81 203 SER A C 1
ATOM 1573 O O . SER A 1 203 ? 2.913 -7.490 -18.716 1.00 92.81 203 SER A O 1
ATOM 1575 N N . VAL A 1 204 ? 3.533 -7.625 -16.564 1.00 90.56 204 VAL A N 1
ATOM 1576 C CA . VAL A 1 204 ? 4.892 -8.138 -16.804 1.00 90.56 204 VAL A CA 1
ATOM 1577 C C . VAL A 1 204 ? 4.911 -9.658 -16.586 1.00 90.56 204 VAL A C 1
ATOM 1579 O O . VAL A 1 204 ? 4.250 -10.129 -15.655 1.00 90.56 204 VAL A O 1
ATOM 1582 N N . PRO A 1 205 ? 5.678 -10.440 -17.375 1.00 88.81 205 PRO A N 1
ATOM 1583 C CA . PRO A 1 205 ? 5.809 -11.887 -17.199 1.00 88.81 205 PRO A CA 1
ATOM 1584 C C . PRO A 1 205 ? 6.174 -12.290 -15.764 1.00 88.81 205 PRO A C 1
ATOM 1586 O O . PRO A 1 205 ? 7.304 -12.088 -15.309 1.00 88.81 205 PRO A O 1
ATOM 1589 N N . VAL A 1 206 ? 5.202 -12.875 -15.058 1.00 89.62 206 VAL A N 1
ATOM 1590 C CA . VAL A 1 206 ? 5.313 -13.209 -13.632 1.00 89.62 206 VAL A CA 1
ATOM 1591 C C . VAL A 1 206 ? 6.428 -14.219 -13.393 1.00 89.62 206 VAL A C 1
ATOM 1593 O O . VAL A 1 206 ? 7.269 -13.989 -12.528 1.00 89.62 206 VAL A O 1
ATOM 1596 N N . ASP A 1 207 ? 6.458 -15.304 -14.168 1.00 89.12 207 ASP A N 1
ATOM 1597 C CA . ASP A 1 207 ? 7.370 -16.427 -13.932 1.00 89.12 207 ASP A CA 1
ATOM 1598 C C . ASP A 1 207 ? 8.833 -15.994 -14.077 1.00 89.12 207 ASP A C 1
ATOM 1600 O O . ASP A 1 207 ? 9.616 -16.146 -13.140 1.00 89.12 207 ASP A O 1
ATOM 1604 N N . LYS A 1 208 ? 9.170 -15.311 -15.183 1.00 88.50 208 LYS A N 1
ATOM 1605 C CA . LYS A 1 208 ? 10.532 -14.808 -15.439 1.00 88.50 208 LYS A CA 1
ATOM 1606 C C . LYS A 1 208 ? 11.036 -13.912 -14.298 1.00 88.50 208 LYS A C 1
ATOM 1608 O O . LYS A 1 208 ? 12.171 -14.056 -13.845 1.00 88.50 208 LYS A O 1
ATOM 1613 N N . VAL A 1 209 ? 10.207 -12.971 -13.834 1.00 90.06 209 VAL A N 1
ATOM 1614 C CA . VAL A 1 209 ? 10.610 -12.024 -12.782 1.00 90.06 209 VAL A CA 1
ATOM 1615 C C . VAL A 1 209 ? 10.680 -12.712 -11.422 1.00 90.06 209 VAL A C 1
ATOM 1617 O O . VAL A 1 209 ? 11.634 -12.490 -10.679 1.00 90.06 209 VAL A O 1
ATOM 1620 N N . MET A 1 210 ? 9.704 -13.555 -11.084 1.00 89.00 210 MET A N 1
ATOM 1621 C CA . MET A 1 210 ? 9.663 -14.233 -9.788 1.00 89.00 210 MET A CA 1
ATOM 1622 C C . MET A 1 210 ? 10.777 -15.267 -9.634 1.00 89.00 210 MET A C 1
ATOM 1624 O O . MET A 1 210 ? 11.324 -15.384 -8.537 1.00 89.00 210 MET A O 1
ATOM 1628 N N . ASP A 1 211 ? 11.152 -15.971 -10.700 1.00 87.12 211 ASP A N 1
ATOM 1629 C CA . ASP A 1 211 ? 12.278 -16.907 -10.681 1.00 87.12 211 ASP A CA 1
ATOM 1630 C C . ASP A 1 211 ? 13.602 -16.180 -10.473 1.00 87.12 211 ASP A C 1
ATOM 1632 O O . ASP A 1 211 ? 14.412 -16.594 -9.640 1.00 87.12 211 ASP A O 1
ATOM 1636 N N . LEU A 1 212 ? 13.779 -15.033 -11.135 1.00 85.94 212 LEU A N 1
ATOM 1637 C CA . LEU A 1 212 ? 14.923 -14.173 -10.881 1.00 85.94 212 LEU A CA 1
ATOM 1638 C C . LEU A 1 212 ? 14.917 -13.703 -9.419 1.00 85.94 212 LEU A C 1
ATOM 1640 O O . LEU A 1 212 ? 15.898 -13.900 -8.720 1.00 85.94 212 LEU A O 1
ATOM 1644 N N . VAL A 1 213 ? 13.813 -13.153 -8.908 1.00 87.31 213 VAL A N 1
ATOM 1645 C CA . VAL A 1 213 ? 13.712 -12.699 -7.508 1.00 87.31 213 VAL A CA 1
ATOM 1646 C C . VAL A 1 213 ? 14.048 -13.814 -6.513 1.00 87.31 213 VAL A C 1
ATOM 1648 O O . VAL A 1 213 ? 14.804 -13.562 -5.581 1.00 87.31 213 VAL A O 1
ATOM 1651 N N . ARG A 1 214 ? 13.550 -15.041 -6.714 1.00 84.06 214 ARG A N 1
ATOM 1652 C CA . ARG A 1 214 ? 13.853 -16.200 -5.851 1.00 84.06 214 ARG A CA 1
ATOM 1653 C C . ARG A 1 214 ? 15.343 -16.540 -5.801 1.00 84.06 214 ARG A C 1
ATOM 1655 O O . ARG A 1 214 ? 15.801 -17.055 -4.787 1.00 84.06 214 ARG A O 1
ATOM 1662 N N . LEU A 1 215 ? 16.082 -16.274 -6.879 1.00 80.38 215 LEU A N 1
ATOM 1663 C CA . LEU A 1 215 ? 17.496 -16.628 -6.985 1.00 80.38 215 LEU A CA 1
ATOM 1664 C C . LEU A 1 215 ? 18.402 -15.740 -6.116 1.00 80.38 215 LEU A C 1
ATOM 1666 O O . LEU A 1 215 ? 19.375 -16.239 -5.558 1.00 80.38 215 LEU A O 1
ATOM 1670 N N . TRP A 1 216 ? 18.114 -14.438 -6.003 1.00 73.88 216 TRP A N 1
ATOM 1671 C CA . TRP A 1 216 ? 19.038 -13.473 -5.373 1.00 73.88 216 TRP A CA 1
ATOM 1672 C C . TRP A 1 216 ? 18.412 -12.584 -4.294 1.00 73.88 216 TRP A C 1
ATOM 1674 O O . TRP A 1 216 ? 19.137 -12.017 -3.475 1.00 73.88 216 TRP A O 1
ATOM 1684 N N . ALA A 1 217 ? 17.087 -12.467 -4.239 1.00 68.62 217 ALA A N 1
ATOM 1685 C CA . ALA A 1 217 ? 16.406 -11.847 -3.119 1.00 68.62 217 ALA A CA 1
ATOM 1686 C C . ALA A 1 217 ? 15.892 -12.966 -2.205 1.00 68.62 217 ALA A C 1
ATOM 1688 O O . ALA A 1 217 ? 15.025 -13.744 -2.586 1.00 68.62 217 ALA A O 1
ATOM 1689 N N . MET A 1 218 ? 16.395 -13.028 -0.972 1.00 63.75 218 MET A N 1
ATOM 1690 C CA . MET A 1 218 ? 15.737 -13.743 0.128 1.00 63.75 218 MET A CA 1
ATOM 1691 C C . MET A 1 218 ? 14.888 -12.724 0.909 1.00 63.75 218 MET A C 1
ATOM 1693 O O . MET A 1 218 ? 15.359 -12.165 1.900 1.00 63.75 218 MET A O 1
ATOM 1697 N N . PRO A 1 219 ? 13.659 -12.387 0.462 1.00 60.22 219 PRO A N 1
ATOM 1698 C CA . PRO A 1 219 ? 12.859 -11.286 1.005 1.00 60.22 219 PRO A CA 1
ATOM 1699 C C . PRO A 1 219 ? 12.240 -11.562 2.385 1.00 60.22 219 PRO A C 1
ATOM 1701 O O . PRO A 1 219 ? 11.386 -10.794 2.827 1.00 60.22 219 PRO A O 1
ATOM 1704 N N . SER A 1 220 ? 12.662 -12.610 3.099 1.00 57.75 220 SER A N 1
ATOM 1705 C CA . SER A 1 220 ? 12.091 -13.075 4.375 1.00 57.75 220 SER A CA 1
ATOM 1706 C C . SER A 1 220 ? 12.221 -12.097 5.557 1.00 57.75 220 SER A C 1
ATOM 1708 O O . SER A 1 220 ? 11.873 -12.442 6.681 1.00 57.75 220 SER A O 1
ATOM 1710 N N . GLU A 1 221 ? 12.689 -10.867 5.329 1.00 74.00 221 GLU A N 1
ATOM 1711 C CA . GLU A 1 221 ? 12.991 -9.883 6.375 1.00 74.00 221 GLU A CA 1
ATOM 1712 C C . GLU A 1 221 ? 12.212 -8.560 6.257 1.00 74.00 221 GLU A C 1
ATOM 1714 O O . GLU A 1 221 ? 12.588 -7.555 6.868 1.00 74.00 221 GLU A O 1
ATOM 1719 N N . ILE A 1 222 ? 11.140 -8.506 5.462 1.00 88.25 222 ILE A N 1
ATOM 1720 C CA . ILE A 1 222 ? 10.314 -7.295 5.374 1.00 88.25 222 ILE A CA 1
ATOM 1721 C C . ILE A 1 222 ? 9.238 -7.338 6.465 1.00 88.25 222 ILE A C 1
ATOM 1723 O O . ILE A 1 222 ? 8.280 -8.098 6.371 1.00 88.25 222 ILE A O 1
ATOM 1727 N N . TYR A 1 223 ? 9.388 -6.497 7.488 1.00 92.06 223 TYR A N 1
ATOM 1728 C CA . TYR A 1 223 ? 8.446 -6.364 8.602 1.00 92.06 223 TYR A CA 1
ATOM 1729 C C . TYR A 1 223 ? 7.790 -4.985 8.615 1.00 92.06 223 TYR A C 1
ATOM 1731 O O . TYR A 1 223 ? 8.403 -3.996 8.196 1.00 92.06 223 TYR A O 1
ATOM 1739 N N . LEU A 1 224 ? 6.562 -4.922 9.143 1.00 92.94 224 LEU A N 1
ATOM 1740 C CA . LEU A 1 224 ? 5.869 -3.658 9.383 1.00 92.94 224 LEU A CA 1
ATOM 1741 C C . LEU A 1 224 ? 6.691 -2.768 10.324 1.00 92.94 224 LEU A C 1
ATOM 1743 O O . LEU A 1 224 ? 7.375 -3.242 11.233 1.00 92.94 224 LEU A O 1
ATOM 1747 N N . SER A 1 225 ? 6.620 -1.459 10.103 1.00 90.50 225 SER A N 1
ATOM 1748 C CA . SER A 1 225 ? 7.391 -0.471 10.853 1.00 90.50 225 SER A CA 1
ATOM 1749 C C . SER A 1 225 ? 6.467 0.496 11.572 1.00 90.50 225 SER A C 1
ATOM 1751 O O . SER A 1 225 ? 5.615 1.102 10.940 1.00 90.50 225 SER A O 1
ATOM 1753 N N . LYS A 1 226 ? 6.722 0.736 12.861 1.00 91.44 226 LYS A N 1
ATOM 1754 C CA . LYS A 1 226 ? 6.012 1.746 13.670 1.00 91.44 226 LYS A CA 1
ATOM 1755 C C . LYS A 1 226 ? 6.338 3.184 13.254 1.00 91.44 226 LYS A C 1
ATOM 1757 O O . LYS A 1 226 ? 5.632 4.117 13.609 1.00 91.44 226 LYS A O 1
ATOM 1762 N N . SER A 1 227 ? 7.454 3.383 12.549 1.00 88.19 227 SER A N 1
ATOM 1763 C CA . SER A 1 227 ? 7.900 4.715 12.145 1.00 88.19 227 SER A CA 1
ATOM 1764 C C . SER A 1 227 ? 7.097 5.243 10.958 1.00 88.19 227 SER A C 1
ATOM 1766 O O . SER A 1 227 ? 7.163 4.673 9.869 1.00 88.19 227 SER A O 1
ATOM 1768 N N . GLN A 1 228 ? 6.476 6.407 11.154 1.00 84.94 228 GLN A N 1
ATOM 1769 C CA . GLN A 1 228 ? 5.807 7.210 10.121 1.00 84.94 228 GLN A CA 1
ATOM 1770 C C . GLN A 1 228 ? 6.784 7.921 9.163 1.00 84.94 228 GLN A C 1
ATOM 1772 O O . GLN A 1 228 ? 6.369 8.661 8.281 1.00 84.94 228 GLN A O 1
ATOM 1777 N N . HIS A 1 229 ? 8.099 7.740 9.312 1.00 83.19 229 HIS A N 1
ATOM 1778 C CA . HIS A 1 229 ? 9.101 8.345 8.419 1.00 83.19 229 HIS A CA 1
ATOM 1779 C C . HIS A 1 229 ? 9.826 7.314 7.551 1.00 83.19 229 HIS A C 1
ATOM 1781 O O . HIS A 1 229 ? 10.570 7.669 6.629 1.00 83.19 229 HIS A O 1
ATOM 1787 N N . ARG A 1 230 ? 9.638 6.023 7.847 1.00 87.94 230 ARG A N 1
ATOM 1788 C CA . ARG A 1 230 ? 10.209 4.929 7.065 1.00 87.94 230 ARG A CA 1
ATOM 1789 C C . ARG A 1 230 ? 9.348 4.680 5.833 1.00 87.94 230 ARG A C 1
ATOM 1791 O O . ARG A 1 230 ? 8.132 4.797 5.900 1.00 87.94 230 ARG A O 1
ATOM 1798 N N . LEU A 1 231 ? 9.979 4.302 4.721 1.00 90.06 231 LEU A N 1
ATOM 1799 C CA . LEU A 1 231 ? 9.240 3.883 3.532 1.00 90.06 231 LEU A CA 1
ATOM 1800 C C . LEU A 1 231 ? 8.297 2.712 3.875 1.00 90.06 231 LEU A C 1
ATOM 1802 O O . LEU A 1 231 ? 8.728 1.804 4.592 1.00 90.06 231 LEU A O 1
ATOM 1806 N N . PRO A 1 232 ? 7.051 2.721 3.373 1.00 92.88 232 PRO A N 1
ATOM 1807 C CA . PRO A 1 232 ? 6.119 1.616 3.562 1.00 92.88 232 PRO A CA 1
ATOM 1808 C C . PRO A 1 232 ? 6.679 0.282 3.057 1.00 92.88 232 PRO A C 1
ATOM 1810 O O . PRO A 1 232 ? 7.405 0.236 2.059 1.00 92.88 232 PRO A O 1
ATOM 1813 N N . THR A 1 233 ? 6.295 -0.822 3.693 1.00 93.06 233 THR A N 1
ATOM 1814 C CA . THR A 1 233 ? 6.724 -2.179 3.298 1.00 93.06 233 THR A CA 1
ATOM 1815 C C . THR A 1 233 ? 6.427 -2.500 1.835 1.00 93.06 233 THR A C 1
ATOM 1817 O O . THR A 1 233 ? 7.275 -3.052 1.132 1.00 93.06 233 THR A O 1
ATOM 1820 N N . ARG A 1 234 ? 5.276 -2.046 1.336 1.00 93.12 234 ARG A N 1
ATOM 1821 C CA . ARG A 1 234 ? 4.854 -2.202 -0.062 1.00 93.12 234 ARG A CA 1
ATOM 1822 C C . ARG A 1 234 ? 5.826 -1.571 -1.077 1.00 93.12 234 ARG A C 1
ATOM 1824 O O . ARG A 1 234 ? 5.962 -2.076 -2.188 1.00 93.12 234 ARG A O 1
ATOM 1831 N N . VAL A 1 235 ? 6.550 -0.517 -0.681 1.00 94.81 235 VAL A N 1
ATOM 1832 C CA . VAL A 1 235 ? 7.585 0.141 -1.500 1.00 94.81 235 VAL A CA 1
ATOM 1833 C C . VAL A 1 235 ? 8.836 -0.724 -1.579 1.00 94.81 235 VAL A C 1
ATOM 1835 O O . VAL A 1 235 ? 9.462 -0.797 -2.632 1.00 94.81 235 VAL A O 1
ATOM 1838 N N . PHE A 1 236 ? 9.206 -1.415 -0.498 1.00 93.19 236 PHE A N 1
ATOM 1839 C CA . PHE A 1 236 ? 10.338 -2.345 -0.524 1.00 93.19 236 PHE A CA 1
ATOM 1840 C C . PHE A 1 236 ? 10.070 -3.529 -1.457 1.00 93.19 236 PHE A C 1
ATOM 1842 O O . PHE A 1 236 ? 10.955 -3.884 -2.230 1.00 93.19 236 PHE A O 1
ATOM 1849 N N . VAL A 1 237 ? 8.847 -4.078 -1.447 1.00 94.56 237 VAL A N 1
ATOM 1850 C CA . VAL A 1 237 ? 8.441 -5.141 -2.384 1.00 94.56 237 VAL A CA 1
ATOM 1851 C C . VAL A 1 237 ? 8.588 -4.666 -3.831 1.00 94.56 237 VAL A C 1
ATOM 1853 O O . VAL A 1 237 ? 9.283 -5.303 -4.618 1.00 94.56 237 VAL A O 1
ATOM 1856 N N . MET A 1 238 ? 8.019 -3.503 -4.165 1.00 96.31 238 MET A N 1
ATOM 1857 C CA . MET A 1 238 ? 8.120 -2.941 -5.516 1.00 96.31 238 MET A CA 1
ATOM 1858 C C . MET A 1 238 ? 9.568 -2.599 -5.905 1.00 96.31 238 MET A C 1
ATOM 1860 O O . MET A 1 238 ? 9.969 -2.802 -7.044 1.00 96.31 238 MET A O 1
ATOM 1864 N N . SER A 1 239 ? 10.394 -2.140 -4.960 1.00 95.75 239 SER A N 1
ATOM 1865 C CA . SER A 1 239 ? 11.812 -1.837 -5.214 1.00 95.75 239 SER A CA 1
ATOM 1866 C C . SER A 1 239 ? 12.600 -3.078 -5.640 1.00 95.75 239 SER A C 1
ATOM 1868 O O . SER A 1 239 ? 13.440 -2.987 -6.534 1.00 95.75 239 SER A O 1
ATOM 1870 N N . ILE A 1 240 ? 12.315 -4.232 -5.026 1.00 94.62 240 ILE A N 1
ATOM 1871 C CA . ILE A 1 240 ? 12.911 -5.519 -5.407 1.00 94.62 240 ILE A CA 1
ATOM 1872 C C . ILE A 1 240 ? 12.496 -5.884 -6.836 1.00 94.62 240 ILE A C 1
ATOM 1874 O O . ILE A 1 240 ? 13.352 -6.237 -7.646 1.00 94.62 240 ILE A O 1
ATOM 1878 N N . LEU A 1 241 ? 11.208 -5.731 -7.164 1.00 95.50 241 LEU A N 1
ATOM 1879 C CA . LEU A 1 241 ? 10.695 -5.997 -8.510 1.00 95.50 241 LEU A CA 1
ATOM 1880 C C . LEU A 1 241 ? 11.309 -5.077 -9.563 1.00 95.50 241 LEU A C 1
ATOM 1882 O O . LEU A 1 241 ? 11.721 -5.562 -10.609 1.00 95.50 241 LEU A O 1
ATOM 1886 N N . ILE A 1 242 ? 11.436 -3.776 -9.286 1.00 96.00 242 ILE A N 1
ATOM 1887 C CA . ILE A 1 242 ? 12.072 -2.827 -10.208 1.00 96.00 242 ILE A CA 1
ATOM 1888 C C . ILE A 1 242 ? 13.500 -3.273 -10.519 1.00 96.00 242 ILE A C 1
ATOM 1890 O O . ILE A 1 242 ? 13.873 -3.322 -11.686 1.00 96.00 242 ILE A O 1
ATOM 1894 N N . VAL A 1 243 ? 14.304 -3.617 -9.509 1.00 94.00 243 VAL A N 1
ATOM 1895 C CA . VAL A 1 243 ? 15.683 -4.070 -9.753 1.00 94.00 243 VAL A CA 1
ATOM 1896 C C . VAL A 1 243 ? 15.696 -5.387 -10.538 1.00 94.00 243 VAL A C 1
ATOM 1898 O O . VAL A 1 243 ? 16.457 -5.498 -11.496 1.00 94.00 243 VAL A O 1
ATOM 1901 N N . ALA A 1 244 ? 14.810 -6.338 -10.222 1.00 93.25 244 ALA A N 1
ATOM 1902 C CA . ALA A 1 244 ? 14.688 -7.590 -10.973 1.00 93.25 244 ALA A CA 1
ATOM 1903 C C . ALA A 1 244 ? 14.329 -7.356 -12.449 1.00 93.25 244 ALA A C 1
ATOM 1905 O O . ALA A 1 244 ? 14.999 -7.881 -13.334 1.00 93.25 244 ALA A O 1
ATOM 1906 N N . ILE A 1 245 ? 13.326 -6.520 -12.726 1.00 94.12 245 ILE A N 1
ATOM 1907 C CA . ILE A 1 245 ? 12.909 -6.163 -14.088 1.00 94.12 245 ILE A CA 1
ATOM 1908 C C . ILE A 1 245 ? 14.054 -5.450 -14.818 1.00 94.12 245 ILE A C 1
ATOM 1910 O O . ILE A 1 245 ? 14.358 -5.779 -15.961 1.00 94.12 245 ILE A O 1
ATOM 1914 N N . ARG A 1 246 ? 14.758 -4.526 -14.154 1.00 93.00 246 ARG A N 1
ATOM 1915 C CA . ARG A 1 246 ? 15.911 -3.839 -14.756 1.00 93.00 246 ARG A CA 1
ATOM 1916 C C . ARG A 1 246 ? 17.030 -4.793 -15.147 1.00 93.00 246 ARG A C 1
ATOM 1918 O O . ARG A 1 246 ? 17.635 -4.596 -16.197 1.00 93.00 246 ARG A O 1
ATOM 1925 N N . MET A 1 247 ? 17.311 -5.790 -14.312 1.00 89.62 247 MET A N 1
ATOM 1926 C CA . MET A 1 247 ? 18.313 -6.814 -14.603 1.00 89.62 247 MET A CA 1
ATOM 1927 C C . MET A 1 247 ? 17.862 -7.723 -15.749 1.00 89.62 247 MET A C 1
ATOM 1929 O O . MET A 1 247 ? 18.640 -7.958 -16.667 1.00 89.62 247 MET A O 1
ATOM 1933 N N . LEU A 1 248 ? 16.609 -8.185 -15.720 1.00 90.00 248 LEU A N 1
ATOM 1934 C CA . LEU A 1 248 ? 16.056 -9.119 -16.702 1.00 90.00 248 LEU A CA 1
ATOM 1935 C C . LEU A 1 248 ? 15.983 -8.519 -18.115 1.00 90.00 248 LEU A C 1
ATOM 1937 O O . LEU A 1 248 ? 16.357 -9.182 -19.075 1.00 90.00 248 LEU A O 1
ATOM 1941 N N . TYR A 1 249 ? 15.550 -7.262 -18.229 1.00 90.31 249 TYR A N 1
ATOM 1942 C CA . TYR A 1 249 ? 15.346 -6.567 -19.509 1.00 90.31 249 TYR A CA 1
ATOM 1943 C C . TYR A 1 249 ? 16.473 -5.580 -19.848 1.00 90.31 249 TYR A C 1
ATOM 1945 O O . TYR A 1 249 ? 16.336 -4.742 -20.739 1.00 90.31 249 TYR A O 1
ATOM 1953 N N . ASN A 1 250 ? 17.592 -5.644 -19.119 1.00 89.12 250 ASN A N 1
ATOM 1954 C CA . ASN A 1 250 ? 18.778 -4.815 -19.345 1.00 89.12 250 ASN A CA 1
ATOM 1955 C C . ASN A 1 250 ? 18.474 -3.299 -19.450 1.00 89.12 250 ASN A C 1
ATOM 1957 O O . ASN A 1 250 ? 18.999 -2.585 -20.310 1.00 89.12 250 ASN A O 1
ATOM 1961 N N . ILE A 1 251 ? 17.621 -2.791 -18.555 1.00 91.31 251 ILE A N 1
ATOM 1962 C CA . ILE A 1 251 ? 17.186 -1.385 -18.535 1.00 91.31 251 ILE A CA 1
ATOM 1963 C C . ILE A 1 251 ? 18.300 -0.518 -17.934 1.00 91.31 251 ILE A C 1
ATOM 1965 O O . ILE A 1 251 ? 18.330 -0.201 -16.737 1.00 91.31 251 ILE A O 1
ATOM 1969 N N . ASN A 1 252 ? 19.245 -0.153 -18.798 1.00 88.56 252 ASN A N 1
ATOM 1970 C CA . ASN A 1 252 ? 20.475 0.565 -18.471 1.00 88.56 252 ASN A CA 1
ATOM 1971 C C . ASN A 1 252 ? 20.682 1.796 -19.377 1.00 88.56 252 ASN A C 1
ATOM 1973 O O . ASN A 1 252 ? 21.814 2.122 -19.738 1.00 88.56 252 ASN A O 1
ATOM 1977 N N . GLY A 1 253 ? 19.593 2.490 -19.731 1.00 87.25 253 GLY A N 1
ATOM 1978 C CA . GLY A 1 253 ? 19.639 3.777 -20.436 1.00 87.25 253 GLY A CA 1
ATOM 1979 C C . GLY A 1 253 ? 20.131 3.675 -21.879 1.00 87.25 253 GLY A C 1
ATOM 1980 O O . GLY A 1 253 ? 20.905 4.521 -22.326 1.00 87.25 253 GLY A O 1
ATOM 1981 N N . PHE A 1 254 ? 19.740 2.613 -22.585 1.00 88.69 254 PHE A N 1
ATOM 1982 C CA . PHE A 1 254 ? 20.092 2.403 -23.994 1.00 88.69 254 PHE A CA 1
ATOM 1983 C C . PHE A 1 254 ? 19.094 3.051 -24.962 1.00 88.69 254 PHE A C 1
ATOM 1985 O O . PHE A 1 254 ? 19.284 2.967 -26.178 1.00 88.69 254 PHE A O 1
ATOM 1992 N N . GLY A 1 255 ? 18.066 3.707 -24.424 1.00 88.94 255 GLY A N 1
ATOM 1993 C CA . GLY A 1 255 ? 17.059 4.424 -25.185 1.00 88.94 255 GLY A CA 1
ATOM 1994 C C . GLY A 1 255 ? 16.093 3.481 -25.888 1.00 88.94 255 GLY A C 1
ATOM 1995 O O . GLY A 1 255 ? 15.791 3.665 -27.066 1.00 88.94 255 GLY A O 1
ATOM 1996 N N . MET A 1 256 ? 15.717 2.389 -25.220 1.00 90.19 256 MET A N 1
ATOM 1997 C CA . MET A 1 256 ? 14.847 1.366 -25.804 1.00 90.19 256 MET A CA 1
ATOM 1998 C C . MET A 1 256 ? 13.434 1.900 -25.999 1.00 90.19 256 MET A C 1
ATOM 2000 O O . MET A 1 256 ? 12.809 1.587 -27.010 1.00 90.19 256 MET A O 1
ATOM 2004 N N . TRP A 1 257 ? 12.968 2.756 -25.090 1.00 92.31 257 TRP A N 1
ATOM 2005 C CA . TRP A 1 257 ? 11.722 3.485 -25.267 1.00 92.31 257 TRP A CA 1
ATOM 2006 C C . TRP A 1 257 ? 11.793 4.444 -26.462 1.00 92.31 257 TRP A C 1
ATOM 2008 O O . TRP A 1 257 ? 10.962 4.357 -27.359 1.00 92.31 257 TRP A O 1
ATOM 2018 N N . GLU A 1 258 ? 12.827 5.279 -26.564 1.00 91.62 258 GLU A N 1
ATOM 2019 C CA . GLU A 1 258 ? 12.996 6.241 -27.662 1.00 91.62 258 GLU A CA 1
ATOM 2020 C C . GLU A 1 258 ? 13.105 5.550 -29.031 1.00 91.62 258 GLU A C 1
ATOM 2022 O O . GLU A 1 258 ? 12.684 6.106 -30.047 1.00 91.62 258 GLU A O 1
ATOM 2027 N N . LYS A 1 259 ? 13.685 4.343 -29.073 1.00 89.31 259 LYS A N 1
ATOM 2028 C CA . LYS A 1 259 ? 13.723 3.484 -30.267 1.00 89.31 259 LYS A CA 1
ATOM 2029 C C . LYS A 1 259 ? 12.372 2.849 -30.578 1.00 89.31 259 LYS A C 1
ATOM 2031 O O . LYS A 1 259 ? 12.117 2.559 -31.735 1.00 89.31 259 LYS A O 1
ATOM 2036 N N . SER A 1 260 ? 11.538 2.603 -29.568 1.00 87.31 260 SER A N 1
ATOM 2037 C CA . SER A 1 260 ? 10.203 2.019 -29.742 1.00 87.31 260 SER A CA 1
ATOM 2038 C C . SER A 1 260 ? 9.186 2.989 -30.355 1.00 87.31 260 SER A C 1
ATOM 2040 O O . SER A 1 260 ? 8.132 2.539 -30.795 1.00 87.31 260 SER A O 1
ATOM 2042 N N . LEU A 1 261 ? 9.524 4.286 -30.387 1.00 84.50 261 LEU A N 1
ATOM 2043 C CA . LEU A 1 261 ? 8.765 5.358 -31.038 1.00 84.50 261 LEU A CA 1
ATOM 2044 C C . LEU A 1 261 ? 8.998 5.447 -32.553 1.00 84.50 261 LEU A C 1
ATOM 2046 O O . LEU A 1 261 ? 8.324 6.228 -33.205 1.00 84.50 261 LEU A O 1
ATOM 2050 N N . VAL A 1 262 ? 9.993 4.732 -33.086 1.00 79.19 262 VAL A N 1
ATOM 2051 C CA . VAL A 1 262 ? 10.230 4.633 -34.531 1.00 79.19 262 VAL A CA 1
ATOM 2052 C C . VAL A 1 262 ? 9.597 3.319 -34.977 1.00 79.19 262 VAL A C 1
ATOM 2054 O O . VAL A 1 262 ? 9.937 2.279 -34.406 1.00 79.19 262 VAL A O 1
ATOM 2057 N N . ASP A 1 263 ? 8.663 3.366 -35.925 1.00 59.25 263 ASP A N 1
ATOM 2058 C CA . ASP A 1 263 ? 8.012 2.163 -36.451 1.00 59.25 263 ASP A CA 1
ATOM 2059 C C . ASP A 1 263 ? 9.038 1.224 -37.122 1.00 59.25 263 ASP A C 1
ATOM 2061 O O . ASP A 1 263 ? 10.005 1.668 -37.746 1.00 59.25 263 ASP A O 1
ATOM 2065 N N . ASP A 1 264 ? 8.853 -0.092 -36.941 1.00 51.12 264 ASP A N 1
ATOM 2066 C CA . ASP A 1 264 ? 9.741 -1.168 -37.420 1.00 51.12 264 ASP A CA 1
ATOM 2067 C C . ASP A 1 264 ? 9.609 -1.395 -38.950 1.00 51.12 264 ASP A C 1
ATOM 2069 O O . ASP A 1 264 ? 9.418 -2.524 -39.388 1.00 51.12 264 ASP A O 1
ATOM 2073 N N . ASP A 1 265 ? 9.717 -0.352 -39.780 1.00 40.38 265 ASP A N 1
ATOM 2074 C CA . ASP A 1 265 ? 9.611 -0.472 -41.252 1.00 40.38 265 ASP A CA 1
ATOM 2075 C C . ASP A 1 265 ? 10.947 -0.241 -41.984 1.00 40.38 265 ASP A C 1
ATOM 2077 O O . ASP A 1 265 ? 11.021 0.314 -43.079 1.00 40.38 265 ASP A O 1
ATOM 2081 N N . ALA A 1 266 ? 12.046 -0.692 -41.375 1.00 42.19 266 ALA A N 1
ATOM 2082 C CA . ALA A 1 266 ? 13.331 -0.806 -42.063 1.00 42.19 266 ALA A CA 1
ATOM 2083 C C . ALA A 1 266 ? 14.189 -1.926 -41.465 1.00 42.19 266 ALA A C 1
ATOM 2085 O O . ALA A 1 266 ? 15.116 -1.692 -40.687 1.00 42.19 266 ALA A O 1
ATOM 2086 N N . SER A 1 267 ? 13.904 -3.161 -41.859 1.00 42.91 267 SER A N 1
ATOM 2087 C CA . SER A 1 267 ? 14.877 -4.245 -41.770 1.00 42.91 267 SER A CA 1
ATOM 2088 C C . SER A 1 267 ? 14.968 -4.957 -43.106 1.00 42.91 267 SER A C 1
ATOM 2090 O O . SER A 1 267 ? 14.382 -6.019 -43.271 1.00 42.91 267 SER A O 1
ATOM 2092 N N . GLU A 1 268 ? 15.750 -4.393 -44.024 1.00 45.00 268 GLU A N 1
ATOM 2093 C CA . GLU A 1 268 ? 16.454 -5.185 -45.026 1.00 45.00 268 GLU A CA 1
ATOM 2094 C C . GLU A 1 268 ? 17.915 -4.719 -45.152 1.00 45.00 268 GLU A C 1
ATOM 2096 O O . GLU A 1 268 ? 18.215 -3.533 -45.262 1.00 45.00 268 GLU A O 1
ATOM 2101 N N . GLU A 1 269 ? 18.780 -5.735 -45.094 1.00 43.34 269 GLU A N 1
ATOM 2102 C CA . GLU A 1 269 ? 20.148 -5.854 -45.612 1.00 43.34 269 GLU A CA 1
ATOM 2103 C C . GLU A 1 269 ? 21.286 -5.003 -45.015 1.00 43.34 269 GLU A C 1
ATOM 2105 O O . GLU A 1 269 ? 21.470 -3.823 -45.301 1.00 43.34 269 GLU A O 1
ATOM 2110 N N . SER A 1 270 ? 22.227 -5.666 -44.329 1.00 41.38 270 SER A N 1
ATOM 2111 C CA . SER A 1 270 ? 23.430 -6.210 -45.001 1.00 41.38 270 SER A CA 1
ATOM 2112 C C . SER A 1 270 ? 24.541 -6.610 -44.017 1.00 41.38 270 SER A C 1
ATOM 2114 O O . SER A 1 270 ? 24.828 -5.894 -43.058 1.00 41.38 270 SER A O 1
ATOM 2116 N N . GLY A 1 271 ? 25.223 -7.716 -44.339 1.00 38.25 271 GLY A N 1
ATOM 2117 C CA . GLY A 1 271 ? 26.633 -7.930 -44.000 1.00 38.25 271 GLY A CA 1
ATOM 2118 C C . GLY A 1 271 ? 26.922 -9.100 -43.068 1.00 38.25 271 GLY A C 1
ATOM 2119 O O . GLY A 1 271 ? 26.837 -8.949 -41.853 1.00 38.25 271 GLY A O 1
ATOM 2120 N N . ASP A 1 272 ? 27.305 -10.226 -43.672 1.00 44.81 272 ASP A N 1
ATOM 2121 C CA . ASP A 1 272 ? 27.935 -11.389 -43.044 1.00 44.81 272 ASP A CA 1
ATOM 2122 C C . ASP A 1 272 ? 29.128 -11.001 -42.152 1.00 44.81 272 ASP A C 1
ATOM 2124 O O . ASP A 1 272 ? 29.948 -10.183 -42.559 1.00 44.81 272 ASP A O 1
ATOM 2128 N N . ASP A 1 273 ? 29.236 -11.643 -40.984 1.00 41.28 273 ASP A N 1
ATOM 2129 C CA . ASP A 1 273 ? 30.497 -12.142 -40.416 1.00 41.28 273 ASP A CA 1
ATOM 2130 C C . ASP A 1 273 ? 30.162 -13.288 -39.429 1.00 41.28 273 ASP A C 1
ATOM 2132 O O . ASP A 1 273 ? 29.450 -13.125 -38.429 1.00 41.28 273 ASP A O 1
ATOM 2136 N N . ASP A 1 274 ? 30.613 -14.484 -39.808 1.00 52.34 274 ASP A N 1
ATOM 2137 C CA . ASP A 1 274 ? 30.280 -15.818 -39.290 1.00 52.34 274 ASP A CA 1
ATOM 2138 C C . ASP A 1 274 ? 31.154 -16.220 -38.090 1.00 52.34 274 ASP A C 1
ATOM 2140 O O . ASP A 1 274 ? 32.132 -16.950 -38.234 1.00 52.34 274 ASP A O 1
ATOM 2144 N N . ASP A 1 275 ? 30.801 -15.738 -36.892 1.00 45.19 275 ASP A N 1
ATOM 2145 C CA . ASP A 1 275 ? 31.279 -16.313 -35.617 1.00 45.19 275 ASP A CA 1
ATOM 2146 C C . ASP A 1 275 ? 30.517 -15.835 -34.348 1.00 45.19 275 ASP A C 1
ATOM 2148 O O . ASP A 1 275 ? 30.865 -16.187 -33.215 1.00 45.19 275 ASP A O 1
ATOM 2152 N N . GLY A 1 276 ? 29.413 -15.088 -34.502 1.00 48.91 276 GLY A N 1
ATOM 2153 C CA . GLY A 1 276 ? 28.655 -14.463 -33.399 1.00 48.91 276 GLY A CA 1
ATOM 2154 C C . GLY A 1 276 ? 27.160 -14.799 -33.300 1.00 48.91 276 GLY A C 1
ATOM 2155 O O . GLY A 1 276 ? 26.469 -14.231 -32.447 1.00 48.91 276 GLY A O 1
ATOM 2156 N N . GLU A 1 277 ? 26.646 -15.709 -34.130 1.00 48.66 277 GLU A N 1
ATOM 2157 C CA . GLU A 1 277 ? 25.208 -15.894 -34.386 1.00 48.66 277 GLU A CA 1
ATOM 2158 C C . GLU A 1 277 ? 24.374 -16.117 -33.104 1.00 48.66 277 GLU A C 1
ATOM 2160 O O . GLU A 1 277 ? 23.368 -15.447 -32.880 1.00 48.66 277 GLU A O 1
ATOM 2165 N N . LEU A 1 278 ? 24.834 -16.948 -32.158 1.00 50.59 278 LEU A N 1
ATOM 2166 C CA . LEU A 1 278 ? 24.084 -17.230 -30.921 1.00 50.59 278 LEU A CA 1
ATOM 2167 C C . LEU A 1 278 ? 24.013 -16.031 -29.948 1.00 50.59 278 LEU A C 1
ATOM 2169 O O . LEU A 1 278 ? 23.033 -15.873 -29.213 1.00 50.59 278 LEU A O 1
ATOM 2173 N N . ILE A 1 279 ? 25.052 -15.189 -29.908 1.00 52.59 279 ILE A N 1
ATOM 2174 C CA . ILE A 1 279 ? 25.113 -13.999 -29.039 1.00 52.59 279 ILE A CA 1
ATOM 2175 C C . ILE A 1 279 ? 24.305 -12.863 -29.663 1.00 52.59 279 ILE A C 1
ATOM 2177 O O . ILE A 1 279 ? 23.592 -12.151 -28.953 1.00 52.59 279 ILE A O 1
ATOM 2181 N N . GLN A 1 280 ? 24.376 -12.722 -30.984 1.00 50.28 280 GLN A N 1
ATOM 2182 C CA . GLN A 1 280 ? 23.629 -11.721 -31.729 1.00 50.28 280 GLN A CA 1
ATOM 2183 C C . GLN A 1 280 ? 22.127 -12.017 -31.694 1.00 50.28 280 GLN A C 1
ATOM 2185 O O . GLN A 1 280 ? 21.355 -11.129 -31.344 1.00 50.28 280 GLN A O 1
ATOM 2190 N N . VAL A 1 281 ? 21.718 -13.275 -31.890 1.00 50.72 281 VAL A N 1
ATOM 2191 C CA . VAL A 1 281 ? 20.313 -13.705 -31.780 1.00 50.72 281 VAL A CA 1
ATOM 2192 C C . VAL A 1 281 ? 19.764 -13.491 -30.365 1.00 50.72 281 VAL A C 1
ATOM 2194 O O . VAL A 1 281 ? 18.679 -12.934 -30.211 1.00 50.72 281 VAL A O 1
ATOM 2197 N N . LYS A 1 282 ? 20.517 -13.842 -29.307 1.00 55.22 282 LYS A N 1
ATOM 2198 C CA . LYS A 1 282 ? 20.095 -13.563 -27.918 1.00 55.22 282 LYS A CA 1
ATOM 2199 C C . LYS A 1 282 ? 19.981 -12.068 -27.635 1.00 55.22 282 LYS A C 1
ATOM 2201 O O . LYS A 1 282 ? 19.029 -11.655 -26.984 1.00 55.22 282 LYS A O 1
ATOM 2206 N N . LYS A 1 283 ? 20.925 -11.259 -28.121 1.00 59.09 283 LYS A N 1
ATOM 2207 C CA . LYS A 1 283 ? 20.921 -9.806 -27.924 1.00 59.09 283 LYS A CA 1
ATOM 2208 C C . LYS A 1 283 ? 19.739 -9.145 -28.636 1.00 59.09 283 LYS A C 1
ATOM 2210 O O . LYS A 1 283 ? 19.032 -8.360 -28.012 1.00 59.09 283 LYS A O 1
ATOM 2215 N N . VAL A 1 284 ? 19.478 -9.517 -29.888 1.00 56.97 284 VAL A N 1
ATOM 2216 C CA . VAL A 1 284 ? 18.332 -9.029 -30.671 1.00 56.97 284 VAL A CA 1
ATOM 2217 C C . VAL A 1 284 ? 17.010 -9.446 -30.020 1.00 56.97 284 VAL A C 1
ATOM 2219 O O . VAL A 1 284 ? 16.133 -8.605 -29.840 1.00 56.97 284 VAL A O 1
ATOM 2222 N N . ALA A 1 285 ? 16.897 -10.696 -29.557 1.00 60.16 285 ALA A N 1
ATOM 2223 C CA . ALA A 1 285 ? 15.715 -11.168 -28.835 1.00 60.16 285 ALA A CA 1
ATOM 2224 C C . ALA A 1 285 ? 15.487 -10.399 -27.522 1.00 60.16 285 ALA A C 1
ATOM 2226 O O . ALA A 1 285 ? 14.358 -10.019 -27.226 1.00 60.16 285 ALA A O 1
ATOM 2227 N N . THR A 1 286 ? 16.547 -10.113 -26.754 1.00 65.12 286 THR A N 1
ATOM 2228 C CA . THR A 1 286 ? 16.427 -9.297 -25.534 1.00 65.12 286 THR A CA 1
ATOM 2229 C C . THR A 1 286 ? 16.091 -7.838 -25.829 1.00 65.12 286 THR A C 1
ATOM 2231 O O . THR A 1 286 ? 15.335 -7.234 -25.080 1.00 65.12 286 THR A O 1
ATOM 2234 N N . GLU A 1 287 ? 16.610 -7.259 -26.916 1.00 69.19 287 GLU A N 1
ATOM 2235 C CA . GLU A 1 287 ? 16.279 -5.887 -27.315 1.00 69.19 287 GLU A CA 1
ATOM 2236 C C . GLU A 1 287 ? 14.805 -5.765 -27.720 1.00 69.19 287 GLU A C 1
ATOM 2238 O O . GLU A 1 287 ? 14.140 -4.808 -27.317 1.00 69.19 287 GLU A O 1
ATOM 2243 N N . PHE A 1 288 ? 14.282 -6.749 -28.455 1.00 66.31 288 PHE A N 1
ATOM 2244 C CA . PHE A 1 288 ? 12.869 -6.826 -28.819 1.00 66.31 288 PHE A CA 1
ATOM 2245 C C . PHE A 1 288 ? 11.964 -7.005 -27.584 1.00 66.31 288 PHE A C 1
ATOM 2247 O O . PHE A 1 288 ? 11.042 -6.210 -27.401 1.00 66.31 288 PHE A O 1
ATOM 2254 N N . ASP A 1 289 ? 12.293 -7.944 -26.683 1.00 84.75 289 ASP A N 1
ATOM 2255 C CA . ASP A 1 289 ? 11.563 -8.179 -25.416 1.00 84.75 289 ASP A CA 1
ATOM 2256 C C . ASP A 1 289 ? 11.528 -6.891 -24.556 1.00 84.75 289 ASP A C 1
ATOM 2258 O O . ASP A 1 289 ? 10.505 -6.525 -23.976 1.00 84.75 289 ASP A O 1
ATOM 2262 N N . THR A 1 290 ? 12.619 -6.111 -24.536 1.00 89.56 290 THR A N 1
ATOM 2263 C CA . THR A 1 290 ? 12.661 -4.827 -23.817 1.00 89.56 290 THR A CA 1
ATOM 2264 C C . THR A 1 290 ? 11.826 -3.732 -24.486 1.00 89.56 290 THR A C 1
ATOM 2266 O O . THR A 1 290 ? 11.172 -2.971 -23.770 1.00 89.56 290 THR A O 1
ATOM 2269 N N . LYS A 1 291 ? 11.815 -3.618 -25.825 1.00 90.38 291 LYS A N 1
ATOM 2270 C CA . LYS A 1 291 ? 10.949 -2.646 -26.528 1.00 90.38 291 LYS A CA 1
ATOM 2271 C C . LYS A 1 291 ? 9.470 -2.929 -26.244 1.00 90.38 291 LYS A C 1
ATOM 2273 O O . LYS A 1 291 ? 8.726 -2.006 -25.915 1.00 90.38 291 LYS A O 1
ATOM 2278 N N . GLU A 1 292 ? 9.058 -4.193 -26.343 1.00 91.00 292 GLU A N 1
ATOM 2279 C CA . GLU A 1 292 ? 7.683 -4.626 -26.073 1.00 91.00 292 GLU A CA 1
ATOM 2280 C C . GLU A 1 292 ? 7.281 -4.343 -24.619 1.00 91.00 292 GLU A C 1
ATOM 2282 O O . GLU A 1 292 ? 6.199 -3.801 -24.355 1.00 91.00 292 GLU A O 1
ATOM 2287 N N . LEU A 1 293 ? 8.190 -4.605 -23.672 1.00 93.31 293 LEU A N 1
ATOM 2288 C CA . LEU A 1 293 ? 7.994 -4.231 -22.277 1.00 93.31 293 LEU A CA 1
ATOM 2289 C C . LEU A 1 293 ? 7.782 -2.718 -22.123 1.00 93.31 293 LEU A C 1
ATOM 2291 O O . LEU A 1 293 ? 6.851 -2.319 -21.428 1.00 93.31 293 LEU A O 1
ATOM 2295 N N . MET A 1 294 ? 8.605 -1.865 -22.746 1.00 94.38 294 MET A N 1
ATOM 2296 C CA . MET A 1 294 ? 8.457 -0.406 -22.615 1.00 94.38 294 MET A CA 1
ATOM 2297 C C . MET A 1 294 ? 7.093 0.075 -23.129 1.00 94.38 294 MET A C 1
ATOM 2299 O O . MET A 1 294 ? 6.421 0.829 -22.423 1.00 94.38 294 MET A O 1
ATOM 2303 N N . LYS A 1 295 ? 6.644 -0.422 -24.293 1.00 92.69 295 LYS A N 1
ATOM 2304 C CA . LYS A 1 295 ? 5.306 -0.124 -24.840 1.00 92.69 295 LYS A CA 1
ATOM 2305 C C . LYS A 1 295 ? 4.199 -0.563 -23.874 1.00 92.69 295 LYS A C 1
ATOM 2307 O O . LYS A 1 295 ? 3.259 0.187 -23.612 1.00 92.69 295 LYS A O 1
ATOM 2312 N N . THR A 1 296 ? 4.337 -1.755 -23.292 1.00 94.19 296 THR A N 1
ATOM 2313 C CA . THR A 1 296 ? 3.385 -2.293 -22.308 1.00 94.19 296 THR A CA 1
ATOM 2314 C C . THR A 1 296 ? 3.316 -1.425 -21.052 1.00 94.19 296 THR A C 1
ATOM 2316 O O . THR A 1 296 ? 2.227 -1.065 -20.611 1.00 94.19 296 THR A O 1
ATOM 2319 N N . LEU A 1 297 ? 4.466 -1.046 -20.489 1.00 95.50 297 LEU A N 1
ATOM 2320 C CA . LEU A 1 297 ? 4.546 -0.225 -19.279 1.00 95.50 297 LEU A CA 1
ATOM 2321 C C . LEU A 1 297 ? 3.986 1.186 -19.495 1.00 95.50 297 LEU A C 1
ATOM 2323 O O . LEU A 1 297 ? 3.321 1.721 -18.608 1.00 95.50 297 LEU A O 1
ATOM 2327 N N . GLU A 1 298 ? 4.223 1.785 -20.661 1.00 93.62 298 GLU A N 1
ATOM 2328 C CA . GLU A 1 298 ? 3.679 3.099 -21.006 1.00 93.62 298 GLU A CA 1
ATOM 2329 C C . GLU A 1 298 ? 2.159 3.063 -21.171 1.00 93.62 298 GLU A C 1
ATOM 2331 O O . GLU A 1 298 ? 1.457 3.873 -20.563 1.00 93.62 298 GLU A O 1
ATOM 2336 N N . LYS A 1 299 ? 1.633 2.066 -21.891 1.00 94.00 299 LYS A N 1
ATOM 2337 C CA . LYS A 1 299 ? 0.186 1.844 -21.987 1.00 94.00 299 LYS A CA 1
ATOM 2338 C C . LYS A 1 299 ? -0.440 1.686 -20.599 1.00 94.00 299 LYS A C 1
ATOM 2340 O O . LYS A 1 299 ? -1.426 2.347 -20.284 1.00 94.00 299 LYS A O 1
ATOM 2345 N N . LYS A 1 300 ? 0.172 0.860 -19.744 1.00 94.75 300 LYS A N 1
ATOM 2346 C CA . LYS A 1 300 ? -0.301 0.608 -18.376 1.00 94.75 300 LYS A CA 1
ATOM 2347 C C . LYS A 1 300 ? -0.280 1.852 -17.499 1.00 94.75 300 LYS A C 1
ATOM 2349 O O . LYS A 1 300 ? -1.168 2.012 -16.671 1.00 94.75 300 LYS A O 1
ATOM 2354 N N . TYR A 1 301 ? 0.698 2.739 -17.670 1.00 94.25 301 TYR A N 1
ATOM 2355 C CA . TYR A 1 301 ? 0.729 4.010 -16.947 1.00 94.25 301 TYR A CA 1
ATOM 2356 C C . TYR A 1 301 ? -0.516 4.855 -17.238 1.00 94.25 301 TYR A C 1
ATOM 2358 O O . TYR A 1 301 ? -1.150 5.333 -16.302 1.00 94.25 301 TYR A O 1
ATOM 2366 N N . HIS A 1 302 ? -0.895 4.985 -18.511 1.00 91.44 302 HIS A N 1
ATOM 2367 C CA . HIS A 1 302 ? -2.071 5.759 -18.909 1.00 91.44 302 HIS A CA 1
ATOM 2368 C C . HIS A 1 302 ? -3.395 5.081 -18.537 1.00 91.44 302 HIS A C 1
ATOM 2370 O O . HIS A 1 302 ? -4.321 5.771 -18.124 1.00 91.44 302 HIS A O 1
ATOM 2376 N N . GLU A 1 303 ? -3.476 3.747 -18.614 1.00 92.19 303 GLU A N 1
ATOM 2377 C CA . GLU A 1 303 ? -4.638 2.991 -18.116 1.00 92.19 303 GLU A CA 1
ATOM 2378 C C . GLU A 1 303 ? -4.858 3.241 -16.614 1.00 92.19 303 GLU A C 1
ATOM 2380 O O . GLU A 1 303 ? -5.959 3.593 -16.203 1.00 92.19 303 GLU A O 1
ATOM 2385 N N . LEU A 1 304 ? -3.801 3.151 -15.798 1.00 89.38 304 LEU A N 1
ATOM 2386 C CA . LEU A 1 304 ? -3.884 3.388 -14.351 1.00 89.38 304 LEU A CA 1
ATOM 2387 C C . LEU A 1 304 ? -4.208 4.847 -13.998 1.00 89.38 304 LEU A C 1
ATOM 2389 O O . LEU A 1 304 ? -4.871 5.109 -12.994 1.00 89.38 304 LEU A O 1
ATOM 2393 N N . ASP A 1 305 ? -3.713 5.805 -14.781 1.00 83.00 305 ASP A N 1
ATOM 2394 C CA . ASP A 1 305 ? -4.010 7.227 -14.578 1.00 83.00 305 ASP A CA 1
ATOM 2395 C C . ASP A 1 305 ? -5.479 7.541 -14.905 1.00 83.00 305 ASP A C 1
ATOM 2397 O O . ASP A 1 305 ? -6.130 8.280 -14.167 1.00 83.00 305 ASP A O 1
ATOM 2401 N N . ALA A 1 306 ? -6.027 6.896 -15.939 1.00 81.50 306 ALA A N 1
ATOM 2402 C CA . ALA A 1 306 ? -7.447 6.961 -16.266 1.00 81.50 306 ALA A CA 1
ATOM 2403 C C . ALA A 1 306 ? -8.327 6.264 -15.213 1.00 81.50 306 ALA A C 1
ATOM 2405 O O . ALA A 1 306 ? -9.368 6.795 -14.853 1.00 81.50 306 ALA A O 1
ATOM 2406 N N . GLU A 1 307 ? -7.917 5.117 -14.664 1.00 75.69 307 GLU A N 1
ATOM 2407 C CA . GLU A 1 307 ? -8.647 4.447 -13.570 1.00 75.69 307 GLU A CA 1
ATOM 2408 C C . GLU A 1 307 ? -8.701 5.316 -12.302 1.00 75.69 307 GLU A C 1
ATOM 2410 O O . GLU A 1 307 ? -9.749 5.463 -11.676 1.00 75.69 307 GLU A O 1
ATOM 2415 N N . THR A 1 308 ? -7.582 5.960 -11.951 1.00 65.81 308 THR A N 1
ATOM 2416 C CA . THR A 1 308 ? -7.493 6.792 -10.738 1.00 65.81 308 THR A CA 1
ATOM 2417 C C . THR A 1 308 ? -8.412 8.019 -10.803 1.00 65.81 308 THR A C 1
ATOM 2419 O O . THR A 1 308 ? -8.898 8.467 -9.765 1.00 65.81 308 THR A O 1
ATOM 2422 N N . THR A 1 309 ? -8.651 8.566 -11.998 1.00 58.41 309 THR A N 1
ATOM 2423 C CA . THR A 1 309 ? -9.624 9.648 -12.216 1.00 58.41 309 THR A CA 1
ATOM 2424 C C . THR A 1 309 ? -11.053 9.103 -12.337 1.00 58.41 309 THR A C 1
ATOM 2426 O O . THR A 1 309 ? -11.987 9.674 -11.782 1.00 58.41 309 THR A O 1
ATOM 2429 N N . ALA A 1 310 ? -11.233 7.933 -12.951 1.00 51.12 310 ALA A N 1
ATOM 2430 C CA . ALA A 1 310 ? -12.540 7.330 -13.206 1.00 51.12 310 ALA A CA 1
ATOM 2431 C C . ALA A 1 310 ? -13.276 6.797 -11.957 1.00 51.12 310 ALA A C 1
ATOM 2433 O O . ALA A 1 310 ? -14.508 6.802 -11.928 1.00 51.12 310 ALA A O 1
ATOM 2434 N N . ASP A 1 311 ? -12.571 6.352 -10.911 1.00 53.97 311 ASP A N 1
ATOM 2435 C CA . ASP A 1 311 ? -13.190 5.603 -9.800 1.00 53.97 311 ASP A CA 1
ATOM 2436 C C . ASP A 1 311 ? -14.177 6.415 -8.927 1.00 53.97 311 ASP A C 1
ATOM 2438 O O . ASP A 1 311 ? -14.978 5.826 -8.197 1.00 53.97 311 ASP A O 1
ATOM 2442 N N . PHE A 1 312 ? -14.183 7.752 -9.029 1.00 50.78 312 PHE A N 1
ATOM 2443 C CA . PHE A 1 312 ? -15.160 8.618 -8.346 1.00 50.78 312 PHE A CA 1
ATOM 2444 C C . PHE A 1 312 ? -15.768 9.725 -9.222 1.00 50.78 312 PHE A C 1
ATOM 2446 O O . PHE A 1 312 ? -16.726 10.355 -8.780 1.00 50.78 312 PHE A O 1
ATOM 2453 N N . GLU A 1 313 ? -15.249 9.970 -10.431 1.00 51.12 313 GLU A N 1
ATOM 2454 C CA . GLU A 1 313 ? -15.653 11.106 -11.282 1.00 51.12 313 GLU A CA 1
ATOM 2455 C C . GLU A 1 313 ? -16.454 10.709 -12.530 1.00 51.12 313 GLU A C 1
ATOM 2457 O O . GLU A 1 313 ? -16.852 11.586 -13.292 1.00 51.12 313 GLU A O 1
ATOM 2462 N N . ASN A 1 314 ? -16.737 9.420 -12.749 1.00 55.81 314 ASN A N 1
ATOM 2463 C CA . ASN A 1 314 ? -17.459 9.000 -13.959 1.00 55.81 314 ASN A CA 1
ATOM 2464 C C . ASN A 1 314 ? -18.887 9.564 -14.055 1.00 55.81 314 ASN A C 1
ATOM 2466 O O . ASN A 1 314 ? -19.428 9.657 -15.154 1.00 55.81 314 ASN A O 1
ATOM 2470 N N . ASP A 1 315 ? -19.492 9.935 -12.924 1.00 66.19 315 ASP A N 1
ATOM 2471 C CA . ASP A 1 315 ? -20.803 10.572 -12.869 1.00 66.19 315 ASP A CA 1
ATOM 2472 C C . ASP A 1 315 ? -20.929 11.432 -11.597 1.00 66.19 315 ASP A C 1
ATOM 2474 O O . ASP A 1 315 ? -20.750 10.952 -10.470 1.00 66.19 315 ASP A O 1
ATOM 2478 N N . LEU A 1 316 ? -21.245 12.718 -11.778 1.00 74.75 316 LEU A N 1
ATOM 2479 C CA . LEU A 1 316 ? -21.438 13.672 -10.685 1.00 74.75 316 LEU A CA 1
ATOM 2480 C C . LEU A 1 316 ? -22.538 13.189 -9.730 1.00 74.75 316 LEU A C 1
ATOM 2482 O O . LEU A 1 316 ? -22.387 13.318 -8.513 1.00 74.75 316 LEU A O 1
ATOM 2486 N N . CYS A 1 317 ? -23.605 12.581 -10.253 1.00 72.50 317 CYS A N 1
ATOM 2487 C CA . CYS A 1 317 ? -24.695 12.041 -9.445 1.00 72.50 317 CYS A CA 1
ATOM 2488 C C . CYS A 1 317 ? -24.219 10.888 -8.552 1.00 72.50 317 CYS A C 1
ATOM 2490 O O . CYS A 1 317 ? -24.543 10.853 -7.361 1.00 72.50 317 CYS A O 1
ATOM 2492 N N . SER A 1 318 ? -23.383 9.990 -9.070 1.00 75.81 318 SER A N 1
ATOM 2493 C CA . SER A 1 318 ? -22.759 8.903 -8.308 1.00 75.81 318 SER A CA 1
ATOM 2494 C C . SER A 1 318 ? -21.823 9.421 -7.208 1.00 75.81 318 SER A C 1
ATOM 2496 O O . SER A 1 318 ? -21.923 8.971 -6.061 1.00 75.81 318 SER A O 1
ATOM 2498 N N . TYR A 1 319 ? -20.980 10.419 -7.504 1.00 75.62 319 TYR A N 1
ATOM 2499 C CA . TYR A 1 319 ? -20.114 11.072 -6.510 1.00 75.62 319 TYR A CA 1
ATOM 2500 C C . TYR A 1 319 ? -20.920 11.737 -5.393 1.00 75.62 319 TYR A C 1
ATOM 2502 O O . TYR A 1 319 ? -20.676 11.525 -4.202 1.00 75.62 319 TYR A O 1
ATOM 2510 N N . LEU A 1 320 ? -21.926 12.522 -5.776 1.00 77.62 320 LEU A N 1
ATOM 2511 C CA . LEU A 1 320 ? -22.812 13.199 -4.843 1.00 77.62 320 LEU A CA 1
ATOM 2512 C C . LEU A 1 320 ? -23.583 12.182 -3.991 1.00 77.62 320 LEU A C 1
ATOM 2514 O O . LEU A 1 320 ? -23.759 12.395 -2.790 1.00 77.62 320 LEU A O 1
ATOM 2518 N N . THR A 1 321 ? -24.026 11.067 -4.583 1.00 79.06 321 THR A N 1
ATOM 2519 C CA . THR A 1 321 ? -24.801 10.025 -3.888 1.00 79.06 321 THR A CA 1
ATOM 2520 C C . THR A 1 321 ? -23.927 9.303 -2.876 1.00 79.06 321 THR A C 1
ATOM 2522 O O . THR A 1 321 ? -24.347 9.075 -1.739 1.00 79.06 321 THR A O 1
ATOM 2525 N N . HIS A 1 322 ? -22.683 9.009 -3.250 1.00 80.44 322 HIS A N 1
ATOM 2526 C CA . HIS A 1 322 ? -21.672 8.512 -2.329 1.00 80.44 322 HIS A CA 1
ATOM 2527 C C . HIS A 1 322 ? -21.436 9.502 -1.177 1.00 80.44 322 HIS A C 1
ATOM 2529 O O . HIS A 1 322 ? -21.511 9.118 -0.010 1.00 80.44 322 HIS A O 1
ATOM 2535 N N . GLY A 1 323 ? -21.262 10.793 -1.477 1.00 78.69 323 GLY A N 1
ATOM 2536 C CA . GLY A 1 323 ? -21.129 11.841 -0.466 1.00 78.69 323 GLY A CA 1
ATOM 2537 C C . GLY A 1 323 ? -22.319 11.892 0.494 1.00 78.69 323 GLY A C 1
ATOM 2538 O O . GLY A 1 323 ? -22.132 11.937 1.709 1.00 78.69 323 GLY A O 1
ATOM 2539 N N . LYS A 1 324 ? -23.549 11.814 -0.022 1.00 79.31 324 LYS A N 1
ATOM 2540 C CA . LYS A 1 324 ? -24.773 11.787 0.789 1.00 79.31 324 LYS A CA 1
ATOM 2541 C C . LYS A 1 324 ? -24.826 10.573 1.720 1.00 79.31 324 LYS A C 1
ATOM 2543 O O . LYS A 1 324 ? -25.146 10.724 2.899 1.00 79.31 324 LYS A O 1
ATOM 2548 N N . ASN A 1 325 ? -24.514 9.389 1.200 1.00 80.00 325 ASN A N 1
ATOM 2549 C CA . ASN A 1 325 ? -24.717 8.125 1.908 1.00 80.00 325 ASN A CA 1
ATOM 2550 C C . ASN A 1 325 ? -23.566 7.749 2.850 1.00 80.00 325 ASN A C 1
ATOM 2552 O O . ASN A 1 325 ? -23.815 7.091 3.857 1.00 80.00 325 ASN A O 1
ATOM 2556 N N . GLU A 1 326 ? -22.332 8.162 2.554 1.00 81.94 326 GLU A N 1
ATOM 2557 C CA . GLU A 1 326 ? -21.144 7.802 3.341 1.00 81.94 326 GLU A CA 1
ATOM 2558 C C . GLU A 1 326 ? -20.614 8.973 4.174 1.00 81.94 326 GLU A C 1
ATOM 2560 O O . GLU A 1 326 ? -20.458 8.845 5.390 1.00 81.94 326 GLU A O 1
ATOM 2565 N N . ILE A 1 327 ? -20.393 10.135 3.548 1.00 75.62 327 ILE A N 1
ATOM 2566 C CA . ILE A 1 327 ? -19.753 11.293 4.196 1.00 75.62 327 ILE A CA 1
ATOM 2567 C C . ILE A 1 327 ? -20.760 12.060 5.063 1.00 75.62 327 ILE A C 1
ATOM 2569 O O . ILE A 1 327 ? -20.495 12.368 6.226 1.00 75.62 327 ILE A O 1
ATOM 2573 N N . PHE A 1 328 ? -21.940 12.343 4.513 1.00 75.06 328 PHE A N 1
ATOM 2574 C CA . PHE A 1 328 ? -23.018 13.083 5.177 1.00 75.06 328 PHE A CA 1
ATOM 2575 C C . PHE A 1 328 ? -24.106 12.169 5.750 1.00 75.06 328 PHE A C 1
ATOM 2577 O O . PHE A 1 328 ? -25.183 12.636 6.133 1.00 75.06 328 PHE A O 1
ATOM 2584 N N . ALA A 1 329 ? -23.816 10.873 5.865 1.00 72.00 329 ALA A N 1
ATOM 2585 C CA . ALA A 1 329 ? -24.725 9.893 6.436 1.00 72.00 329 ALA A CA 1
ATOM 2586 C C . ALA A 1 329 ? -25.251 10.381 7.800 1.00 72.00 329 ALA A C 1
ATOM 2588 O O . ALA A 1 329 ? -24.486 10.887 8.627 1.00 72.00 329 ALA A O 1
ATOM 2589 N N . GLY A 1 330 ? -26.554 10.256 8.066 1.00 62.31 330 GLY A N 1
ATOM 2590 C CA . GLY A 1 330 ? -27.145 10.565 9.377 1.00 62.31 330 GLY A CA 1
ATOM 2591 C C . GLY A 1 330 ? -27.226 12.045 9.773 1.00 62.31 330 GLY A C 1
ATOM 2592 O O . GLY A 1 330 ? -27.536 12.335 10.929 1.00 62.31 330 GLY A O 1
ATOM 2593 N N . LEU A 1 331 ? -26.940 12.990 8.871 1.00 60.84 331 LEU A N 1
ATOM 2594 C CA . LEU A 1 331 ? -27.085 14.428 9.148 1.00 60.84 331 LEU A CA 1
ATOM 2595 C C . LEU A 1 331 ? -28.554 14.885 9.184 1.00 60.84 331 LEU A C 1
ATOM 2597 O O . LEU A 1 331 ? -28.894 15.775 9.961 1.00 60.84 331 LEU A O 1
ATOM 2601 N N . GLU A 1 332 ? -29.434 14.224 8.426 1.00 53.34 332 GLU A N 1
ATOM 2602 C CA . GLU A 1 332 ? -30.882 14.498 8.383 1.00 53.34 332 GLU A CA 1
ATOM 2603 C C . GLU A 1 332 ? -31.568 14.289 9.747 1.00 53.34 332 GLU A C 1
ATOM 2605 O O . GLU A 1 332 ? -32.523 14.986 10.076 1.00 53.34 332 GLU A O 1
ATOM 2610 N N . ALA A 1 333 ? -31.044 13.386 10.582 1.00 48.97 333 ALA A N 1
ATOM 2611 C CA . ALA A 1 333 ? -31.589 13.090 11.909 1.00 48.97 333 ALA A CA 1
ATOM 2612 C C . ALA A 1 333 ? -31.050 14.007 13.029 1.00 48.97 333 ALA A C 1
ATOM 2614 O O . ALA A 1 333 ? -31.559 13.975 14.149 1.00 48.97 333 ALA A O 1
ATOM 2615 N N . ALA A 1 334 ? -29.999 14.795 12.769 1.00 44.62 334 ALA A N 1
ATOM 2616 C CA . ALA A 1 334 ? -29.256 15.523 13.802 1.00 44.62 334 ALA A CA 1
ATOM 2617 C C . ALA A 1 334 ? -29.619 17.015 13.927 1.00 44.62 334 ALA A C 1
ATOM 2619 O O . ALA A 1 334 ? -29.183 17.655 14.884 1.00 44.62 334 ALA A O 1
ATOM 2620 N N . SER A 1 335 ? -30.395 17.580 12.997 1.00 40.88 335 SER A N 1
ATOM 2621 C CA . SER A 1 335 ? -30.621 19.027 12.914 1.00 40.88 335 SER A CA 1
ATOM 2622 C C . SER A 1 335 ? -32.097 19.389 12.752 1.00 40.88 335 SER A C 1
ATOM 2624 O O . SER A 1 335 ? -32.710 19.076 11.737 1.00 40.88 335 SER A O 1
ATOM 2626 N N . ALA A 1 336 ? -32.634 20.142 13.716 1.00 43.97 336 ALA A N 1
ATOM 2627 C CA . ALA A 1 336 ? -33.867 20.920 13.556 1.00 43.97 336 ALA A CA 1
ATOM 2628 C C . ALA A 1 336 ? -33.638 22.256 12.806 1.00 43.97 336 ALA A C 1
ATOM 2630 O O . ALA A 1 336 ? -34.575 23.033 12.648 1.00 43.97 336 ALA A O 1
ATOM 2631 N N . ASP A 1 337 ? -32.400 22.537 12.381 1.00 45.50 337 ASP A N 1
ATOM 2632 C CA . ASP A 1 337 ? -31.970 23.808 11.795 1.00 45.50 337 ASP A CA 1
ATOM 2633 C C . ASP A 1 337 ? -32.076 23.826 10.255 1.00 45.50 337 ASP A C 1
ATOM 2635 O O . ASP A 1 337 ? -31.750 22.843 9.574 1.00 45.50 337 ASP A O 1
ATOM 2639 N N . ASP A 1 338 ? -32.524 24.964 9.712 1.00 47.47 338 ASP A N 1
ATOM 2640 C CA . ASP A 1 338 ? -32.975 25.170 8.319 1.00 47.47 338 ASP A CA 1
ATOM 2641 C C . ASP A 1 338 ? -31.858 24.997 7.265 1.00 47.47 338 ASP A C 1
ATOM 2643 O O . ASP A 1 338 ? -32.114 24.778 6.075 1.00 47.47 338 ASP A O 1
ATOM 2647 N N . THR A 1 339 ? -30.597 25.022 7.695 1.00 47.81 339 THR A N 1
ATOM 2648 C CA . THR A 1 339 ? -29.406 24.918 6.840 1.00 47.81 339 THR A CA 1
ATOM 2649 C C . THR A 1 339 ? -29.354 23.592 6.067 1.00 47.81 339 THR A C 1
ATOM 2651 O O . THR A 1 339 ? -29.001 23.576 4.890 1.00 47.81 339 THR A O 1
ATOM 2654 N N . TYR A 1 340 ? -29.802 22.480 6.662 1.00 50.28 340 TYR A N 1
ATOM 2655 C CA . TYR A 1 340 ? -29.772 21.153 6.019 1.00 50.28 340 TYR A CA 1
ATOM 2656 C C . TYR A 1 340 ? -31.035 20.819 5.220 1.00 50.28 340 TYR A C 1
ATOM 2658 O O . TYR A 1 340 ? -30.971 20.042 4.266 1.00 50.28 340 TYR A O 1
ATOM 2666 N N . ARG A 1 341 ? -32.163 21.487 5.509 1.00 51.50 341 ARG A N 1
ATOM 2667 C CA . ARG A 1 341 ? -33.327 21.494 4.608 1.00 51.50 341 ARG A CA 1
ATOM 2668 C C . ARG A 1 341 ? -32.935 22.078 3.245 1.00 51.50 341 ARG A C 1
ATOM 2670 O O . ARG A 1 341 ? -33.476 21.663 2.226 1.00 51.50 341 ARG A O 1
ATOM 2677 N N . THR A 1 342 ? -31.965 22.994 3.219 1.00 53.06 342 THR A N 1
ATOM 2678 C CA . THR A 1 342 ? -31.385 23.563 1.994 1.00 53.06 342 THR A CA 1
ATOM 2679 C C . THR A 1 342 ? -30.574 22.537 1.198 1.00 53.06 342 THR A C 1
ATOM 2681 O O . THR A 1 342 ? -30.710 22.503 -0.019 1.00 53.06 342 THR A O 1
ATOM 2684 N N . VAL A 1 343 ? -29.822 21.642 1.855 1.00 55.84 343 VAL A N 1
ATOM 2685 C CA . VAL A 1 343 ? -29.099 20.537 1.185 1.00 55.84 343 VAL A CA 1
ATOM 2686 C C . VAL A 1 343 ? -30.077 19.523 0.591 1.00 55.84 343 VAL A C 1
ATOM 2688 O O . VAL A 1 343 ? -29.922 19.136 -0.559 1.00 55.84 343 VAL A O 1
ATOM 2691 N N . GLY A 1 344 ? -31.135 19.153 1.322 1.00 57.78 344 GLY A N 1
ATOM 2692 C CA . GLY A 1 344 ? -32.198 18.290 0.788 1.00 57.78 344 GLY A CA 1
ATOM 2693 C C . GLY A 1 344 ? -32.975 18.929 -0.374 1.00 57.78 344 GLY A C 1
ATOM 2694 O O . GLY A 1 344 ? -33.309 18.250 -1.340 1.00 57.78 344 GLY A O 1
ATOM 2695 N N . LYS A 1 345 ? -33.216 20.248 -0.324 1.00 59.03 345 LYS A N 1
ATOM 2696 C CA . LYS A 1 345 ? -33.832 21.008 -1.426 1.00 59.03 345 LYS A CA 1
ATOM 2697 C C . LYS A 1 345 ? -32.919 21.089 -2.657 1.00 59.03 345 LYS A C 1
ATOM 2699 O O . LYS A 1 345 ? -33.407 20.849 -3.755 1.00 59.03 345 LYS A O 1
ATOM 2704 N N . LEU A 1 346 ? -31.622 21.353 -2.469 1.00 57.41 346 LEU A N 1
ATOM 2705 C CA . LEU A 1 346 ? -30.595 21.279 -3.521 1.00 57.41 346 LEU A CA 1
ATOM 2706 C C . LEU A 1 346 ? -30.505 19.869 -4.117 1.00 57.41 346 LEU A C 1
ATOM 2708 O O . LEU A 1 346 ? -30.391 19.711 -5.323 1.00 57.41 346 LEU A O 1
ATOM 2712 N N . TRP A 1 347 ? -30.612 18.829 -3.291 1.00 63.25 347 TRP A N 1
ATOM 2713 C CA . TRP A 1 347 ? -30.626 17.445 -3.762 1.00 63.25 347 TRP A CA 1
ATOM 2714 C C . TRP A 1 347 ? -31.830 17.160 -4.667 1.00 63.25 347 TRP A C 1
ATOM 2716 O O . TRP A 1 347 ? -31.702 16.551 -5.725 1.00 63.25 347 TRP A O 1
ATOM 2726 N N . SER A 1 348 ? -33.008 17.639 -4.263 1.00 65.25 348 SER A N 1
ATOM 2727 C CA . SER A 1 348 ? -34.243 17.453 -5.025 1.00 65.25 348 SER A CA 1
ATOM 2728 C C . SER A 1 348 ? -34.308 18.253 -6.329 1.00 65.25 348 SER A C 1
ATOM 2730 O O . SER A 1 348 ? -35.132 17.918 -7.172 1.00 65.25 348 SER A O 1
ATOM 2732 N N . SER A 1 349 ? -33.490 19.300 -6.508 1.00 63.78 349 SER A N 1
ATOM 2733 C CA . SER A 1 349 ? -33.413 20.017 -7.789 1.00 63.78 349 SER A CA 1
ATOM 2734 C C . SER A 1 349 ? -32.619 19.238 -8.835 1.00 63.78 349 SER A C 1
ATOM 2736 O O . SER A 1 349 ? -33.091 19.137 -9.957 1.00 63.78 349 SER A O 1
ATOM 2738 N N . TYR A 1 350 ? -31.507 18.591 -8.461 1.00 58.72 350 TYR A N 1
ATOM 2739 C CA . TYR A 1 350 ? -30.732 17.765 -9.402 1.00 58.72 350 TYR A CA 1
ATOM 2740 C C . TYR A 1 350 ? -31.519 16.547 -9.908 1.00 58.72 350 TYR A C 1
ATOM 2742 O O . TYR A 1 350 ? -31.507 16.256 -11.096 1.00 58.72 350 TYR A O 1
ATOM 2750 N N . GLN A 1 351 ? -32.276 15.871 -9.034 1.00 59.69 351 GLN A N 1
ATOM 2751 C CA . GLN A 1 351 ? -33.104 14.725 -9.447 1.00 59.69 351 GLN A CA 1
ATOM 2752 C C . GLN A 1 351 ? -34.254 15.109 -10.389 1.00 59.69 351 GLN A C 1
ATOM 2754 O O . GLN A 1 351 ? -34.699 14.282 -11.175 1.00 59.69 351 GLN A O 1
ATOM 2759 N N . LYS A 1 352 ? -34.741 16.354 -10.316 1.00 57.31 352 LYS A N 1
ATOM 2760 C CA . LYS A 1 352 ? -35.794 16.846 -11.215 1.00 57.31 352 LYS A CA 1
ATOM 2761 C C . LYS A 1 352 ? -35.262 17.212 -12.598 1.00 57.31 352 LYS A C 1
ATOM 2763 O O . LYS A 1 352 ? -35.993 17.066 -13.567 1.00 57.31 352 LYS A O 1
ATOM 2768 N N . GLU A 1 353 ? -34.009 17.648 -12.696 1.00 54.28 353 GLU A N 1
ATOM 2769 C CA . GLU A 1 353 ? -33.377 17.986 -13.977 1.00 54.28 353 GLU A CA 1
ATOM 2770 C C . GLU A 1 353 ? -33.094 16.731 -14.831 1.00 54.28 353 GLU A C 1
ATOM 2772 O O . GLU A 1 353 ? -33.304 16.771 -16.040 1.00 54.28 353 GLU A O 1
ATOM 2777 N N . GLU A 1 354 ? -32.745 15.588 -14.222 1.00 51.16 354 GLU A N 1
ATOM 2778 C CA . GLU A 1 354 ? -32.603 14.302 -14.941 1.00 51.16 354 GLU A CA 1
ATOM 2779 C C . GLU A 1 354 ? -33.943 13.729 -15.440 1.00 51.16 354 GLU A C 1
ATOM 2781 O O . GLU A 1 354 ? -33.993 13.094 -16.496 1.00 51.16 354 GLU A O 1
ATOM 2786 N N . GLU A 1 355 ? -35.045 13.952 -14.713 1.00 48.12 355 GLU A N 1
ATOM 2787 C CA . GLU A 1 355 ? -36.384 13.550 -15.166 1.00 48.12 355 GLU A CA 1
ATOM 2788 C C . GLU A 1 355 ? -36.877 14.448 -16.318 1.00 48.12 355 GLU A C 1
ATOM 2790 O O . GLU A 1 355 ? -37.479 13.946 -17.271 1.00 48.12 355 GLU A O 1
ATOM 2795 N N . GLU A 1 356 ? -36.568 15.750 -16.289 1.00 46.19 356 GLU A N 1
ATOM 2796 C CA . GLU A 1 356 ? -36.980 16.724 -17.313 1.00 46.19 356 GLU A CA 1
ATOM 2797 C C . GLU A 1 356 ? -36.139 16.667 -18.610 1.00 46.19 356 GLU A C 1
ATOM 2799 O O . GLU A 1 356 ? -36.670 16.958 -19.683 1.00 46.19 356 GLU A O 1
ATOM 2804 N N . GLU A 1 357 ? -34.877 16.212 -18.582 1.00 42.47 357 GLU A N 1
ATOM 2805 C CA . GLU A 1 357 ? -34.077 15.983 -19.807 1.00 42.47 357 GLU A CA 1
ATOM 2806 C C . GLU A 1 357 ? -34.533 14.762 -20.632 1.00 42.47 357 GLU A C 1
ATOM 2808 O O . GLU A 1 357 ? -34.137 14.604 -21.792 1.00 42.47 357 GLU A O 1
ATOM 2813 N N . SER A 1 358 ? -35.418 13.922 -20.082 1.00 39.06 358 SER A N 1
ATOM 2814 C CA . SER A 1 358 ? -36.002 12.774 -20.789 1.00 39.06 358 SER A CA 1
ATOM 2815 C C . SER A 1 358 ? -37.237 13.114 -21.648 1.00 39.06 358 SER A C 1
ATOM 2817 O O . SER A 1 358 ? -37.697 12.270 -22.423 1.00 39.06 358 SER A O 1
ATOM 2819 N N . GLU A 1 359 ? -37.726 14.361 -21.614 1.00 35.25 359 GLU A N 1
ATOM 2820 C CA . GLU A 1 359 ? -38.829 14.843 -22.457 1.00 35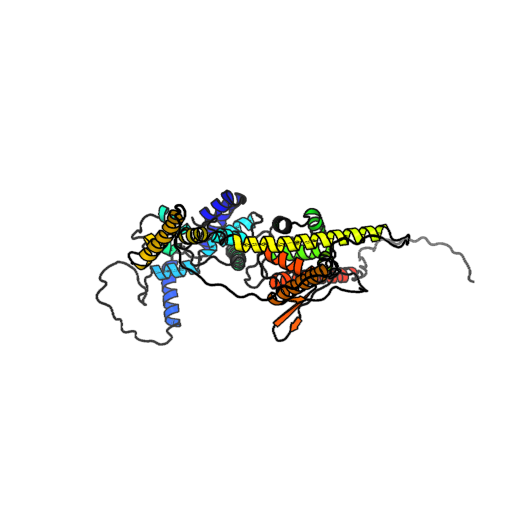.25 359 GLU A CA 1
ATOM 2821 C C . GLU A 1 359 ? -38.394 16.029 -23.341 1.00 35.25 359 GLU A C 1
ATOM 2823 O O . GLU A 1 359 ? -38.424 17.193 -22.952 1.00 35.25 359 GLU A O 1
ATOM 2828 N N . THR A 1 360 ? -38.025 15.767 -24.601 1.00 37.66 360 THR A N 1
ATOM 2829 C CA . THR A 1 360 ? -37.794 16.846 -25.585 1.00 37.66 360 THR A CA 1
ATOM 2830 C C . THR A 1 360 ? -39.054 17.693 -25.809 1.00 37.66 360 THR A C 1
ATOM 2832 O O . THR A 1 360 ? -40.125 17.117 -26.029 1.00 37.66 360 THR A O 1
ATOM 2835 N N . PRO A 1 361 ? -38.930 19.034 -25.946 1.00 38.16 361 PRO A N 1
ATOM 2836 C CA . PRO A 1 361 ? -39.227 19.631 -27.258 1.00 38.16 361 PRO A CA 1
ATOM 2837 C C . PRO A 1 361 ? -38.454 20.924 -27.641 1.00 38.16 361 PRO A C 1
ATOM 2839 O O . PRO A 1 361 ? -38.462 21.935 -26.953 1.00 38.16 361 PRO A O 1
ATOM 2842 N N . SER A 1 362 ? -37.910 20.908 -28.865 1.00 32.19 362 SER A N 1
ATOM 2843 C CA . SER A 1 362 ? -38.088 21.880 -29.974 1.00 32.19 362 SER A CA 1
ATOM 2844 C C . SER A 1 362 ? -38.137 23.420 -29.745 1.00 32.19 362 SER A C 1
ATOM 2846 O O . SER A 1 362 ? -39.144 23.980 -29.327 1.00 32.19 362 SER A O 1
ATOM 2848 N N . LYS A 1 363 ? -37.112 24.091 -30.312 1.00 40.88 363 LYS A N 1
ATOM 2849 C CA . LYS A 1 363 ? -37.098 25.332 -31.148 1.00 40.88 363 LYS A CA 1
ATOM 2850 C C . LYS A 1 363 ? -37.686 26.673 -30.640 1.00 40.88 363 LYS A C 1
ATOM 2852 O O . LYS A 1 363 ? -38.892 26.894 -30.696 1.00 40.88 363 LYS A O 1
ATOM 2857 N N . ARG A 1 364 ? -36.784 27.659 -30.464 1.00 29.50 364 ARG A N 1
ATOM 2858 C CA . ARG A 1 364 ? -36.771 29.078 -30.958 1.00 29.50 364 ARG A CA 1
ATOM 2859 C C . ARG A 1 364 ? -35.571 29.771 -30.273 1.00 29.50 364 ARG A C 1
ATOM 2861 O O . ARG A 1 364 ? -35.485 29.690 -29.063 1.00 29.50 364 ARG A O 1
ATOM 2868 N N . GLY A 1 365 ? -34.586 30.434 -30.882 1.00 29.89 365 GLY A N 1
ATOM 2869 C CA . GLY A 1 365 ? -34.425 31.069 -32.190 1.00 29.89 365 GLY A CA 1
ATOM 2870 C C . GLY A 1 365 ? -34.130 32.566 -31.986 1.00 29.89 365 GLY A C 1
ATOM 2871 O O . GLY A 1 365 ? -35.065 33.280 -31.631 1.00 29.89 365 GLY A O 1
ATOM 2872 N N . ARG A 1 366 ? -32.875 33.019 -32.197 1.00 29.47 366 ARG A N 1
ATOM 2873 C CA . ARG A 1 366 ? -32.508 34.386 -32.655 1.00 29.47 366 ARG A CA 1
ATOM 2874 C C . ARG A 1 366 ? -31.010 34.512 -33.046 1.00 29.47 366 ARG A C 1
ATOM 2876 O O . ARG A 1 366 ? -30.160 34.674 -32.181 1.00 29.47 366 ARG A O 1
ATOM 2883 N N . ASP A 1 367 ? -30.752 34.372 -34.351 1.00 28.91 367 ASP A N 1
ATOM 2884 C CA . ASP A 1 367 ? -30.000 35.231 -35.306 1.00 28.91 367 ASP A CA 1
ATOM 2885 C C . ASP A 1 367 ? -28.692 35.950 -34.843 1.00 28.91 367 ASP A C 1
ATOM 2887 O O . ASP A 1 367 ? -28.769 36.821 -33.983 1.00 28.91 367 ASP A O 1
ATOM 2891 N N . THR A 1 368 ? -27.461 35.564 -35.269 1.00 33.12 368 THR A N 1
ATOM 2892 C CA . THR A 1 368 ? -26.691 35.876 -36.535 1.00 33.12 368 THR A CA 1
ATOM 2893 C C . THR A 1 368 ? -26.079 37.313 -36.531 1.00 33.12 368 THR A C 1
ATOM 2895 O O . THR A 1 368 ? -26.798 38.207 -36.092 1.00 33.12 368 THR A O 1
ATOM 2898 N N . PRO A 1 369 ? -24.817 37.615 -36.981 1.00 33.44 369 PRO A N 1
ATOM 2899 C CA . PRO A 1 369 ? -24.121 37.059 -38.158 1.00 33.44 369 PRO A CA 1
ATOM 2900 C C . PRO A 1 369 ? -22.608 36.733 -38.091 1.00 33.44 369 PRO A C 1
ATOM 2902 O O . PRO A 1 369 ? -21.851 37.196 -37.244 1.00 33.44 369 PRO A O 1
ATOM 2905 N N . CYS A 1 370 ? -22.217 35.937 -39.089 1.00 28.31 370 CYS A N 1
ATOM 2906 C CA . CYS A 1 370 ? -20.891 35.451 -39.458 1.00 28.31 370 CYS A CA 1
ATOM 2907 C C . CYS A 1 370 ? -20.019 36.464 -40.237 1.00 28.31 370 CYS A C 1
ATOM 2909 O O . CYS A 1 370 ? -20.556 37.213 -41.048 1.00 28.31 370 CYS A O 1
ATOM 2911 N N . GLU A 1 371 ? -18.690 36.284 -40.090 1.00 33.62 371 GLU A N 1
ATOM 2912 C CA . GLU A 1 371 ? -17.639 36.253 -41.151 1.00 33.62 371 GLU A CA 1
ATOM 2913 C C . GLU A 1 371 ? -17.236 37.583 -41.855 1.00 33.62 371 GLU A C 1
ATOM 2915 O O . GLU A 1 371 ? -18.066 38.475 -42.029 1.00 33.62 371 GLU A O 1
ATOM 2920 N N . PRO A 1 372 ? -15.943 37.760 -42.237 1.00 34.31 372 PRO A N 1
ATOM 2921 C CA . PRO A 1 372 ? -15.400 37.051 -43.405 1.00 34.31 372 PRO A CA 1
ATOM 2922 C C . PRO A 1 372 ? -13.960 36.506 -43.295 1.00 34.31 372 PRO A C 1
ATOM 2924 O O . PRO A 1 372 ? -13.011 37.214 -42.962 1.00 34.31 372 PRO A O 1
ATOM 2927 N N . SER A 1 373 ? -13.835 35.241 -43.690 1.00 38.06 373 SER A N 1
ATOM 2928 C CA . SER A 1 373 ? -12.801 34.580 -44.498 1.00 38.06 373 SER A CA 1
ATOM 2929 C C . SER A 1 373 ? -11.742 35.436 -45.215 1.00 38.06 373 SER A C 1
ATOM 2931 O O . SER A 1 373 ? -12.099 36.385 -45.907 1.00 38.06 373 SER A O 1
ATOM 2933 N N . MET A 1 374 ? -10.492 34.954 -45.209 1.00 29.67 374 MET A N 1
ATOM 2934 C CA . MET A 1 374 ? -9.481 34.933 -46.295 1.00 29.67 374 MET A CA 1
ATOM 2935 C C . MET A 1 374 ? -8.334 34.030 -45.783 1.00 29.67 374 MET A C 1
ATOM 2937 O O . MET A 1 374 ? -7.963 34.151 -44.625 1.00 29.67 374 MET A O 1
ATOM 2941 N N . GLU A 1 375 ? -7.700 33.093 -46.480 1.00 27.14 375 GLU A N 1
ATO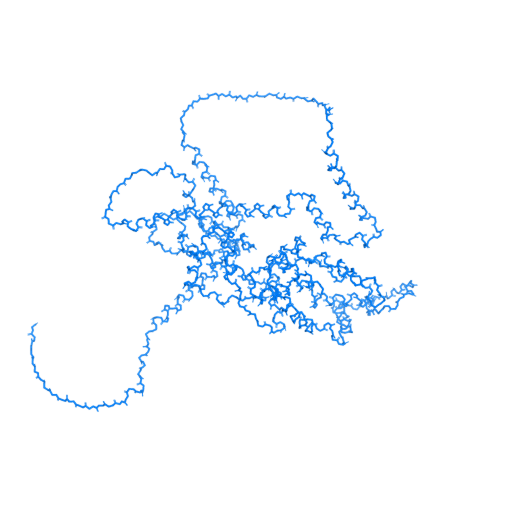M 2942 C CA . GLU A 1 375 ? -7.728 32.595 -47.851 1.00 27.14 375 GLU A CA 1
ATOM 2943 C C . GLU A 1 375 ? -7.042 31.216 -47.805 1.00 27.14 375 GLU A C 1
ATOM 2945 O O . GLU A 1 375 ? -6.011 31.041 -47.154 1.00 27.14 375 GLU A O 1
ATOM 2950 N N . CYS A 1 376 ? -7.611 30.232 -48.497 1.00 30.17 376 CYS A N 1
ATOM 2951 C CA . CYS A 1 376 ? -6.922 28.994 -48.843 1.00 30.17 376 CYS A CA 1
ATOM 2952 C C . CYS A 1 376 ? -6.171 29.235 -50.159 1.00 30.17 376 CYS A C 1
ATOM 2954 O O . CYS A 1 376 ? -6.724 29.842 -51.076 1.00 30.17 376 CYS A O 1
ATOM 2956 N N . SER A 1 377 ? -4.942 28.741 -50.287 1.00 30.05 377 SER A N 1
ATOM 2957 C CA . SER A 1 377 ? -4.258 28.627 -51.580 1.00 30.05 377 SER A CA 1
ATOM 2958 C C . SER A 1 377 ? -3.500 27.298 -51.677 1.00 30.05 377 SER A C 1
ATOM 2960 O O . SER A 1 377 ? -3.116 26.752 -50.642 1.00 30.05 377 SER A O 1
ATOM 2962 N N . PRO A 1 378 ? -3.338 26.734 -52.891 1.00 35.56 378 PRO A N 1
ATOM 2963 C CA . PRO A 1 378 ? -3.272 25.289 -53.083 1.00 35.56 378 PRO A CA 1
ATOM 2964 C C . PRO A 1 378 ? -1.884 24.744 -53.480 1.00 35.56 378 PRO A C 1
ATOM 2966 O O . PRO A 1 378 ? -1.157 25.368 -54.243 1.00 35.56 378 PRO A O 1
ATOM 2969 N N . SER A 1 379 ? -1.614 23.526 -52.986 1.00 34.97 379 SER A N 1
ATOM 2970 C CA . SER A 1 379 ? -0.863 22.378 -53.552 1.00 34.97 379 SER A CA 1
ATOM 2971 C C . SER A 1 379 ? 0.503 22.559 -54.238 1.00 34.97 379 SER A C 1
ATOM 2973 O O . SER A 1 379 ? 0.573 23.210 -55.272 1.00 34.97 379 SER A O 1
ATOM 2975 N N . THR A 1 380 ? 1.494 21.754 -53.812 1.00 30.83 380 THR A N 1
ATOM 2976 C CA . THR A 1 380 ? 2.123 20.685 -54.639 1.00 30.83 380 THR A CA 1
ATOM 2977 C C . THR A 1 380 ? 2.909 19.675 -53.765 1.00 30.83 380 THR A C 1
ATOM 2979 O O . THR A 1 380 ? 3.184 20.004 -52.613 1.00 30.83 380 THR A O 1
ATOM 2982 N N . PRO A 1 381 ? 3.175 18.446 -54.263 1.00 49.16 381 PRO A N 1
ATOM 2983 C CA . PRO A 1 381 ? 3.426 17.236 -53.471 1.00 49.16 381 PRO A CA 1
ATOM 2984 C C . PRO A 1 381 ? 4.918 16.967 -53.198 1.00 49.16 381 PRO A C 1
ATOM 2986 O O . PRO A 1 381 ? 5.773 17.656 -53.745 1.00 49.16 381 PRO A O 1
ATOM 2989 N N . ASP A 1 382 ? 5.165 15.907 -52.420 1.00 36.38 382 ASP A N 1
ATOM 2990 C CA . ASP A 1 382 ? 6.447 15.247 -52.106 1.00 36.38 382 ASP A CA 1
ATOM 2991 C C . ASP A 1 382 ? 7.184 15.731 -50.845 1.00 36.38 382 ASP A C 1
ATOM 2993 O O . ASP A 1 382 ? 8.007 16.637 -50.886 1.00 36.38 382 ASP A O 1
ATOM 2997 N N . ASP A 1 383 ? 6.889 15.079 -49.710 1.00 33.16 383 ASP A N 1
ATOM 2998 C CA . ASP A 1 383 ? 7.882 14.305 -48.939 1.00 33.16 383 ASP A CA 1
ATOM 2999 C C . ASP A 1 383 ? 7.189 13.595 -47.755 1.00 33.16 383 ASP A C 1
ATOM 3001 O O . ASP A 1 383 ? 7.019 14.140 -46.664 1.00 33.16 383 ASP A O 1
ATOM 3005 N N . ASN A 1 384 ? 6.788 12.335 -47.953 1.00 39.00 384 ASN A N 1
ATOM 3006 C CA . ASN A 1 384 ? 6.114 11.494 -46.945 1.00 39.00 384 ASN A CA 1
ATOM 3007 C C . ASN A 1 384 ? 7.026 11.025 -45.784 1.00 39.00 384 ASN A C 1
ATOM 3009 O O . ASN A 1 384 ? 6.710 10.050 -45.113 1.00 39.00 384 ASN A O 1
ATOM 3013 N N . ASN A 1 385 ? 8.138 11.713 -45.504 1.00 44.22 385 ASN A N 1
ATOM 3014 C CA . ASN A 1 385 ? 9.092 11.323 -44.454 1.00 44.22 385 ASN A CA 1
ATOM 3015 C C . ASN A 1 385 ? 9.181 12.316 -43.280 1.00 44.22 385 ASN A C 1
ATOM 3017 O O . ASN A 1 385 ? 9.979 12.112 -42.363 1.00 44.22 385 ASN A O 1
ATOM 3021 N N . GLN A 1 386 ? 8.396 13.401 -43.278 1.00 44.75 386 GLN A N 1
ATOM 3022 C CA . GLN A 1 386 ? 8.567 14.485 -42.298 1.00 44.75 386 GLN A CA 1
ATOM 3023 C C . GLN A 1 386 ? 7.568 14.468 -41.129 1.00 44.75 386 GLN A C 1
ATOM 3025 O O . GLN A 1 386 ? 7.869 15.031 -40.075 1.00 44.75 386 GLN A O 1
ATOM 3030 N N . GLU A 1 387 ? 6.435 13.770 -41.250 1.00 50.56 387 GLU A N 1
ATOM 3031 C CA . GLU A 1 387 ? 5.434 13.691 -40.172 1.00 50.56 387 GLU A CA 1
ATOM 3032 C C . GLU A 1 387 ? 5.912 12.859 -38.967 1.00 50.56 387 GLU A C 1
ATOM 3034 O O . GLU A 1 387 ? 5.594 13.191 -37.821 1.00 50.56 387 GLU A O 1
ATOM 3039 N N . ASP A 1 388 ? 6.747 11.841 -39.196 1.00 52.84 388 ASP A N 1
ATOM 3040 C CA . ASP A 1 388 ? 7.158 10.903 -38.145 1.00 52.84 388 ASP A CA 1
ATOM 3041 C C . ASP A 1 388 ? 8.259 11.461 -37.218 1.00 52.84 388 ASP A C 1
ATOM 3043 O O . ASP A 1 388 ? 8.247 11.271 -35.999 1.00 52.84 388 ASP A O 1
ATOM 3047 N N . SER A 1 389 ? 9.170 12.287 -37.749 1.00 58.34 389 SER A N 1
ATOM 3048 C CA . SER A 1 389 ? 10.202 12.940 -36.921 1.00 58.34 389 SER A CA 1
ATOM 3049 C C . SER A 1 389 ? 9.606 13.915 -35.894 1.00 58.34 389 SER A C 1
ATOM 3051 O O . SER A 1 389 ? 10.048 13.958 -34.741 1.00 58.34 389 SER A O 1
ATOM 3053 N N . GLY A 1 390 ? 8.542 14.632 -36.275 1.00 71.50 390 GLY A N 1
ATOM 3054 C CA . GLY A 1 390 ? 7.809 15.526 -35.380 1.00 71.50 390 GLY A CA 1
ATOM 3055 C C . GLY A 1 390 ? 6.966 14.789 -34.333 1.00 71.50 390 GLY A C 1
ATOM 3056 O O . GLY A 1 390 ? 6.751 15.321 -33.240 1.00 71.50 390 GLY A O 1
ATOM 3057 N N . SER A 1 391 ? 6.507 13.566 -34.628 1.00 81.44 391 SER A N 1
ATOM 3058 C CA . SER A 1 391 ? 5.737 12.725 -33.699 1.00 81.44 391 SER A CA 1
ATOM 3059 C C . SER A 1 391 ? 6.618 12.278 -32.518 1.00 81.44 391 SER A C 1
ATOM 3061 O O . SER A 1 391 ? 6.270 12.485 -31.347 1.00 81.44 391 SER A O 1
ATOM 3063 N N . LYS A 1 392 ? 7.823 11.788 -32.832 1.00 86.56 392 LYS A N 1
ATOM 3064 C CA . LYS A 1 392 ? 8.828 11.324 -31.875 1.00 86.56 392 LYS A CA 1
ATOM 3065 C C . LYS A 1 392 ? 9.362 12.445 -30.995 1.00 86.56 392 LYS A C 1
ATOM 3067 O O . LYS A 1 392 ? 9.408 12.302 -29.773 1.00 86.56 392 LYS A O 1
ATOM 3072 N N . GLU A 1 393 ? 9.754 13.571 -31.588 1.00 88.38 393 GLU A N 1
ATOM 3073 C CA . GLU A 1 393 ? 10.279 14.713 -30.829 1.00 88.38 393 GLU A CA 1
ATOM 3074 C C . GLU A 1 393 ? 9.227 15.274 -29.861 1.00 88.38 393 GLU A C 1
ATOM 3076 O O . GLU A 1 393 ? 9.534 15.620 -28.714 1.00 88.38 393 GLU A O 1
ATOM 3081 N N . ARG A 1 394 ? 7.954 15.266 -30.273 1.00 91.44 394 ARG A N 1
ATOM 3082 C CA . ARG A 1 394 ? 6.827 15.641 -29.416 1.00 91.44 394 ARG A CA 1
ATOM 3083 C C . ARG A 1 394 ? 6.626 14.659 -28.262 1.00 91.44 394 ARG A C 1
ATOM 3085 O O . ARG A 1 394 ? 6.390 15.106 -27.141 1.00 91.44 394 ARG A O 1
ATOM 3092 N N . ALA A 1 395 ? 6.725 13.351 -28.499 1.00 91.19 395 ALA A N 1
ATOM 3093 C CA . ALA A 1 395 ? 6.623 12.340 -27.444 1.00 91.19 395 ALA A CA 1
ATOM 3094 C C . ALA A 1 395 ? 7.755 12.473 -26.408 1.00 91.19 395 ALA A C 1
ATOM 3096 O O . ALA A 1 395 ? 7.490 12.499 -25.206 1.00 91.19 395 ALA A O 1
ATOM 3097 N N . ILE A 1 396 ? 8.998 12.665 -26.864 1.00 93.06 396 ILE A N 1
ATOM 3098 C CA . ILE A 1 396 ? 10.155 12.921 -25.990 1.00 93.06 396 ILE A CA 1
ATOM 3099 C C . ILE A 1 396 ? 9.947 14.204 -25.179 1.00 93.06 396 ILE A C 1
ATOM 3101 O O . ILE A 1 396 ? 10.130 14.197 -23.964 1.00 93.06 396 ILE A O 1
ATOM 3105 N N . SER A 1 397 ? 9.495 15.285 -25.816 1.00 94.25 397 SER A N 1
ATOM 3106 C CA . SER A 1 397 ? 9.231 16.559 -25.134 1.00 94.25 397 SER A CA 1
ATOM 3107 C C . SER A 1 397 ? 8.161 16.430 -24.045 1.00 94.25 397 SER A C 1
ATOM 3109 O O . SER A 1 397 ? 8.319 16.990 -22.961 1.00 94.25 397 SER A O 1
ATOM 3111 N N . ARG A 1 398 ? 7.101 15.648 -24.292 1.00 94.38 398 ARG A N 1
ATOM 3112 C CA . ARG A 1 398 ? 6.071 15.345 -23.283 1.00 94.38 398 ARG A CA 1
ATOM 3113 C C . ARG A 1 398 ? 6.644 14.569 -22.102 1.00 94.38 398 ARG A C 1
ATOM 3115 O O . ARG A 1 398 ? 6.353 14.917 -20.962 1.00 94.38 398 ARG A O 1
ATOM 3122 N N . LEU A 1 399 ? 7.475 13.556 -22.359 1.00 95.12 399 LEU A N 1
ATOM 3123 C CA . LEU A 1 399 ? 8.115 12.801 -21.283 1.00 95.12 399 LEU A CA 1
ATOM 3124 C C . LEU A 1 399 ? 9.043 13.693 -20.450 1.00 95.12 399 LEU A C 1
ATOM 3126 O O . LEU A 1 399 ? 9.043 13.599 -19.229 1.00 95.12 399 LEU A O 1
ATOM 3130 N N . ILE A 1 400 ? 9.809 14.581 -21.088 1.00 95.62 400 ILE A N 1
ATOM 3131 C CA . ILE A 1 400 ? 10.691 15.521 -20.383 1.00 95.62 400 ILE A CA 1
ATOM 3132 C C . ILE A 1 400 ? 9.882 16.463 -19.478 1.00 95.62 400 ILE A C 1
ATOM 3134 O O . ILE A 1 400 ? 10.312 16.731 -18.355 1.00 95.62 400 ILE A O 1
ATOM 3138 N N . ALA A 1 401 ? 8.714 16.932 -19.928 1.00 95.62 401 ALA A N 1
ATOM 3139 C CA . ALA A 1 401 ? 7.817 17.742 -19.103 1.00 95.62 401 ALA A CA 1
ATOM 3140 C C . ALA A 1 401 ? 7.293 16.959 -17.881 1.00 95.62 401 ALA A C 1
ATOM 3142 O O . ALA A 1 401 ? 7.457 17.427 -16.756 1.00 95.62 401 ALA A O 1
ATOM 3143 N N . ASP A 1 402 ? 6.784 15.736 -18.082 1.00 94.69 402 ASP A N 1
ATOM 3144 C CA . ASP A 1 402 ? 6.332 14.827 -17.007 1.00 94.69 402 ASP A CA 1
ATOM 3145 C C . ASP A 1 402 ? 7.459 14.523 -15.999 1.00 94.69 402 ASP A C 1
ATOM 3147 O O . ASP A 1 402 ? 7.272 14.579 -14.778 1.00 94.69 402 ASP A O 1
ATOM 3151 N N . MET A 1 403 ? 8.682 14.289 -16.489 1.00 95.44 403 MET A N 1
ATOM 3152 C CA . MET A 1 403 ? 9.870 14.148 -15.643 1.00 95.44 403 MET A CA 1
ATOM 3153 C C . MET A 1 403 ? 10.106 15.401 -14.799 1.00 95.44 403 MET A C 1
ATOM 3155 O O . MET A 1 403 ? 10.316 15.278 -13.590 1.00 95.44 403 MET A O 1
ATOM 3159 N N . GLY A 1 404 ? 10.035 16.586 -15.411 1.00 92.31 404 GLY A N 1
ATOM 3160 C CA . GLY A 1 404 ? 10.211 17.873 -14.742 1.00 92.31 404 GLY A CA 1
ATOM 3161 C C . GLY A 1 404 ? 9.190 18.114 -13.629 1.00 92.31 404 GLY A C 1
ATOM 3162 O O . GLY A 1 404 ? 9.578 18.489 -12.523 1.00 92.31 404 GLY A O 1
ATOM 3163 N N . GLU A 1 405 ? 7.914 17.808 -13.872 1.00 91.81 405 GLU A N 1
ATOM 3164 C CA . GLU A 1 405 ? 6.837 17.883 -12.870 1.00 91.81 405 GLU A CA 1
ATOM 3165 C C . GLU A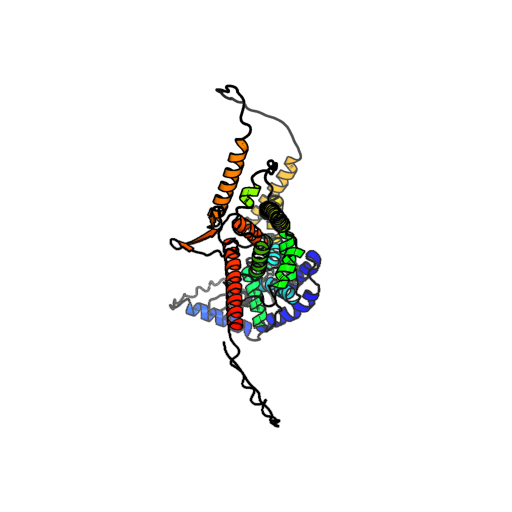 1 405 ? 7.096 16.958 -11.669 1.00 91.81 405 GLU A C 1
ATOM 3167 O O . GLU A 1 405 ? 6.798 17.293 -10.521 1.00 91.81 405 GLU A O 1
ATOM 3172 N N . ASN A 1 406 ? 7.745 15.817 -11.912 1.00 90.75 406 ASN A N 1
ATOM 3173 C CA . ASN A 1 406 ? 8.159 14.870 -10.879 1.00 90.75 406 ASN A CA 1
ATOM 3174 C C . ASN A 1 406 ? 9.562 15.157 -10.291 1.00 90.75 406 ASN A C 1
ATOM 3176 O O . ASN A 1 406 ? 10.057 14.364 -9.481 1.00 90.75 406 ASN A O 1
ATOM 3180 N N . TYR A 1 407 ? 10.200 16.281 -10.645 1.00 90.31 407 TYR A N 1
ATOM 3181 C CA . TYR A 1 407 ? 11.562 16.691 -10.249 1.00 90.31 407 TYR A CA 1
ATOM 3182 C C . TYR A 1 407 ? 12.700 15.779 -10.753 1.00 90.31 407 TYR A C 1
ATOM 3184 O O . TYR A 1 407 ? 13.791 15.731 -10.171 1.00 90.31 407 TYR A O 1
ATOM 3192 N N . PHE A 1 408 ? 12.469 15.051 -11.842 1.00 93.88 408 PHE A N 1
ATOM 3193 C CA . PHE A 1 408 ? 13.486 14.282 -12.550 1.00 93.88 408 PHE A CA 1
ATOM 3194 C C . PHE A 1 408 ? 14.067 15.087 -13.715 1.00 93.88 408 PHE A C 1
ATOM 3196 O O . PHE A 1 408 ? 13.382 15.871 -14.363 1.00 93.88 408 PHE A O 1
ATOM 3203 N N . VAL A 1 409 ? 15.351 14.868 -13.993 1.00 94.00 409 VAL A N 1
ATOM 3204 C CA . VAL A 1 409 ? 16.060 15.471 -15.126 1.00 94.00 409 VAL A CA 1
ATOM 3205 C C . VAL A 1 409 ? 16.378 14.380 -16.131 1.00 94.00 409 VAL A C 1
ATOM 3207 O O . VAL A 1 409 ? 16.992 13.366 -15.790 1.00 94.00 409 VAL A O 1
ATOM 3210 N N . TYR A 1 410 ? 15.956 14.602 -17.369 1.00 94.38 410 TYR A N 1
ATOM 3211 C CA . TYR A 1 410 ? 16.206 13.689 -18.471 1.00 94.38 410 TYR A CA 1
ATOM 3212 C C . TYR A 1 410 ? 17.698 13.616 -18.818 1.00 94.38 410 TYR A C 1
ATOM 3214 O O . TYR A 1 410 ? 18.377 14.635 -18.961 1.00 94.38 410 TYR A O 1
ATOM 3222 N N . ILE A 1 411 ? 18.196 12.389 -18.971 1.00 93.25 411 ILE A N 1
ATOM 3223 C CA . ILE A 1 411 ? 19.516 12.082 -19.521 1.00 93.25 411 ILE A CA 1
ATOM 3224 C C . ILE A 1 411 ? 19.319 11.371 -20.870 1.00 93.25 411 ILE A C 1
ATOM 3226 O O . ILE A 1 411 ? 18.642 10.339 -20.894 1.00 93.25 411 ILE A O 1
ATOM 3230 N N . PRO A 1 412 ? 19.945 11.853 -21.962 1.00 90.75 412 PRO A N 1
ATOM 3231 C CA . PRO A 1 412 ? 19.897 11.188 -23.261 1.00 90.75 412 PRO A CA 1
ATOM 3232 C C . PRO A 1 412 ? 20.438 9.747 -23.236 1.00 90.75 412 PRO A C 1
ATOM 3234 O O . PRO A 1 412 ? 21.320 9.441 -22.426 1.00 90.75 412 PRO A O 1
ATOM 3237 N N . PRO A 1 413 ? 19.989 8.875 -24.158 1.00 91.56 413 PRO A N 1
ATOM 3238 C CA . PRO A 1 413 ? 20.483 7.509 -24.286 1.00 91.56 413 PRO A CA 1
ATOM 3239 C C . PRO A 1 413 ? 22.005 7.413 -24.383 1.00 91.56 413 PRO A C 1
ATOM 3241 O O . PRO A 1 413 ? 22.680 8.234 -25.009 1.00 91.56 413 PRO A O 1
ATOM 3244 N N . ARG A 1 414 ? 22.565 6.354 -23.802 1.00 85.56 414 ARG A N 1
ATOM 3245 C CA . ARG A 1 414 ? 24.007 6.114 -23.828 1.00 85.56 414 ARG A CA 1
ATOM 3246 C C . ARG A 1 414 ? 24.459 5.680 -25.218 1.00 85.56 414 ARG A C 1
ATOM 3248 O O . ARG A 1 414 ? 24.054 4.633 -25.718 1.00 85.56 414 ARG A O 1
ATOM 3255 N N . VAL A 1 415 ? 25.400 6.428 -25.787 1.00 77.12 415 VAL A N 1
ATOM 3256 C CA . VAL A 1 415 ? 26.038 6.123 -27.075 1.00 77.12 415 VAL A CA 1
ATOM 3257 C C . VAL A 1 415 ? 27.467 5.613 -26.828 1.00 77.12 415 VAL A C 1
ATOM 3259 O O . VAL A 1 415 ? 28.198 6.192 -26.029 1.00 77.12 415 VAL A O 1
ATOM 3262 N N . LYS A 1 416 ? 27.878 4.523 -27.500 1.00 65.62 416 LYS A N 1
ATOM 3263 C CA . LYS A 1 416 ? 29.245 3.938 -27.448 1.00 65.62 416 LYS A CA 1
ATOM 3264 C C . LYS A 1 416 ? 29.737 3.586 -26.030 1.00 65.62 416 LYS A C 1
ATOM 3266 O O . LYS A 1 416 ? 30.740 4.094 -25.527 1.00 65.62 416 LYS A O 1
ATOM 3271 N N . VAL A 1 417 ? 29.028 2.674 -25.374 1.00 66.12 417 VAL A N 1
ATOM 3272 C CA . VAL A 1 417 ? 29.303 2.265 -23.991 1.00 66.12 417 VAL A CA 1
ATOM 3273 C C . VAL A 1 417 ? 30.510 1.317 -23.884 1.00 66.12 417 VAL A C 1
ATOM 3275 O O . VAL A 1 417 ? 30.455 0.192 -24.364 1.00 66.12 417 VAL A O 1
ATOM 3278 N N . LYS A 1 418 ? 31.568 1.727 -23.160 1.00 59.59 418 LYS A N 1
ATOM 3279 C CA . LYS A 1 418 ? 32.750 0.880 -22.862 1.00 59.59 418 LYS A CA 1
ATOM 3280 C C . LYS A 1 418 ? 32.495 -0.238 -21.835 1.00 59.59 418 LYS A C 1
ATOM 3282 O O . LYS A 1 418 ? 33.261 -1.190 -21.769 1.00 59.59 418 LYS A O 1
ATOM 3287 N N . ARG A 1 419 ? 31.460 -0.110 -20.994 1.00 61.78 419 ARG A N 1
ATOM 3288 C CA . ARG A 1 419 ? 31.065 -1.101 -19.972 1.00 61.78 419 ARG A CA 1
ATOM 3289 C C . ARG A 1 419 ? 29.554 -1.310 -20.002 1.00 61.78 419 ARG A C 1
ATOM 3291 O O . ARG A 1 419 ? 28.808 -0.426 -19.577 1.00 61.78 419 ARG A O 1
ATOM 3298 N N . GLN A 1 420 ? 29.116 -2.474 -20.474 1.00 64.69 420 GLN A N 1
ATOM 3299 C CA . GLN A 1 420 ? 27.701 -2.864 -20.595 1.00 64.69 420 GLN A CA 1
ATOM 3300 C C . GLN A 1 420 ? 27.049 -3.256 -19.248 1.00 64.69 420 GLN A C 1
ATOM 3302 O O . GLN A 1 420 ? 26.016 -3.909 -19.227 1.00 64.69 420 GLN A O 1
ATOM 3307 N N . GLY A 1 421 ? 27.654 -2.876 -18.118 1.00 70.50 421 GLY A N 1
ATOM 3308 C CA . GLY A 1 421 ? 27.185 -3.255 -16.784 1.00 70.50 421 GLY A CA 1
ATOM 3309 C C . GLY A 1 421 ? 25.976 -2.456 -16.284 1.00 70.50 421 GLY A C 1
ATOM 3310 O O . GLY A 1 421 ? 25.596 -1.432 -16.860 1.00 70.50 421 GLY A O 1
ATOM 3311 N N . TYR A 1 422 ? 25.423 -2.928 -15.163 1.00 83.25 422 TYR A N 1
ATOM 3312 C CA . TYR A 1 422 ? 24.307 -2.321 -14.436 1.00 83.25 422 TYR A CA 1
ATOM 3313 C C . TYR A 1 422 ? 24.588 -0.861 -14.050 1.00 83.25 422 TYR A C 1
ATOM 3315 O O . TYR A 1 422 ? 25.642 -0.547 -13.492 1.00 83.25 422 TYR A O 1
ATOM 3323 N N . ILE A 1 423 ? 23.636 0.039 -14.314 1.00 85.88 423 ILE A N 1
ATOM 3324 C CA . ILE A 1 423 ? 23.754 1.455 -13.939 1.00 85.88 423 ILE A CA 1
ATOM 3325 C C . ILE A 1 423 ? 23.210 1.697 -12.538 1.00 85.88 423 ILE A C 1
ATOM 3327 O O . ILE A 1 423 ? 22.044 1.423 -12.252 1.00 85.88 423 ILE A O 1
ATOM 3331 N N . GLN A 1 424 ? 24.023 2.332 -11.699 1.00 85.56 424 GLN A N 1
ATOM 3332 C CA . GLN A 1 424 ? 23.581 2.877 -10.420 1.00 85.56 424 GLN A CA 1
ATOM 3333 C C . GLN A 1 424 ? 23.245 4.361 -10.574 1.00 85.56 424 GLN A C 1
ATOM 3335 O O . GLN A 1 424 ? 24.093 5.165 -10.964 1.00 85.56 424 GLN A O 1
ATOM 3340 N N . TYR A 1 425 ? 22.001 4.719 -10.264 1.00 89.00 425 TYR A N 1
ATOM 3341 C CA . TYR A 1 425 ? 21.571 6.114 -10.218 1.00 89.00 425 TYR A CA 1
ATOM 3342 C C . TYR A 1 425 ? 21.914 6.733 -8.862 1.00 89.00 425 TYR A C 1
ATOM 3344 O O . TYR A 1 425 ? 22.019 6.050 -7.843 1.00 89.00 425 TYR A O 1
ATOM 3352 N N . VAL A 1 426 ? 22.087 8.052 -8.833 1.00 83.69 426 VAL A N 1
ATOM 3353 C CA . VAL A 1 426 ? 22.424 8.794 -7.613 1.00 83.69 426 VAL A CA 1
ATOM 3354 C C . VAL A 1 426 ? 21.634 10.089 -7.553 1.00 83.69 426 VAL A C 1
ATOM 3356 O O . VAL A 1 426 ? 21.313 10.692 -8.573 1.00 83.69 426 VAL A O 1
ATOM 3359 N N . ARG A 1 427 ? 21.344 10.527 -6.329 1.00 83.50 427 ARG A N 1
ATOM 3360 C CA . ARG A 1 427 ? 20.664 11.798 -6.067 1.00 83.50 427 ARG A CA 1
ATOM 3361 C C . ARG A 1 427 ? 21.705 12.891 -5.928 1.00 83.50 427 ARG A C 1
ATOM 3363 O O . ARG A 1 427 ? 22.662 12.712 -5.172 1.00 83.50 427 ARG A O 1
ATOM 3370 N N . LYS A 1 428 ? 21.493 14.017 -6.600 1.00 81.25 428 LYS A N 1
ATOM 3371 C CA . LYS A 1 428 ? 22.294 15.225 -6.400 1.00 81.25 428 LYS A CA 1
ATOM 3372 C C . LYS A 1 428 ? 21.467 16.245 -5.630 1.00 81.25 428 LYS A C 1
ATOM 3374 O O . LYS A 1 428 ? 20.253 16.320 -5.798 1.00 81.25 428 LYS A O 1
ATOM 3379 N N . LYS A 1 429 ? 22.126 16.982 -4.740 1.00 78.44 429 LYS A N 1
ATOM 3380 C CA . LYS A 1 429 ? 21.531 18.142 -4.083 1.00 78.44 429 LYS A CA 1
ATOM 3381 C C . LYS A 1 429 ? 21.948 19.356 -4.899 1.00 78.44 429 LYS A C 1
ATOM 3383 O O . LYS A 1 429 ? 23.145 19.613 -4.987 1.00 78.44 429 LYS A O 1
ATOM 3388 N N . ASP A 1 430 ? 20.982 20.028 -5.502 1.00 71.50 430 ASP A N 1
ATOM 3389 C CA . ASP A 1 430 ? 21.196 21.232 -6.296 1.00 71.50 430 ASP A CA 1
ATOM 3390 C C . ASP A 1 430 ? 20.290 22.335 -5.746 1.00 71.50 430 ASP A C 1
ATOM 3392 O O . ASP A 1 430 ? 19.105 22.101 -5.520 1.00 71.50 430 ASP A O 1
ATOM 3396 N N . ASP A 1 431 ? 20.883 23.476 -5.404 1.00 68.19 431 ASP A N 1
ATOM 3397 C CA . ASP A 1 431 ? 20.218 24.642 -4.798 1.00 68.19 431 ASP A CA 1
ATOM 3398 C C . ASP A 1 431 ? 19.203 24.326 -3.668 1.00 68.19 431 ASP A C 1
ATOM 3400 O O . ASP A 1 431 ? 18.081 24.820 -3.604 1.00 68.19 431 ASP A O 1
ATOM 3404 N N . GLY A 1 432 ? 19.568 23.404 -2.769 1.00 71.81 432 GLY A N 1
ATOM 3405 C CA . GLY A 1 432 ? 18.711 22.980 -1.652 1.00 71.81 432 GLY A CA 1
ATOM 3406 C C . GLY A 1 432 ? 17.649 21.927 -2.001 1.00 71.81 432 GLY A C 1
ATOM 3407 O O . GLY A 1 432 ? 17.198 21.226 -1.090 1.00 71.81 432 GLY A O 1
ATOM 3408 N N . ALA A 1 433 ? 17.335 21.727 -3.282 1.00 72.44 433 ALA A N 1
ATOM 3409 C CA . ALA A 1 433 ? 16.431 20.697 -3.784 1.00 72.44 433 ALA A CA 1
ATOM 3410 C C . ALA A 1 433 ? 17.174 19.397 -4.152 1.00 72.44 433 ALA A C 1
ATOM 3412 O O . ALA A 1 433 ? 18.373 19.377 -4.439 1.00 72.44 433 ALA A O 1
ATOM 3413 N N . LEU A 1 434 ? 16.468 18.263 -4.109 1.00 79.25 434 LEU A N 1
ATOM 3414 C CA . LEU A 1 434 ? 16.995 16.989 -4.606 1.00 79.25 434 LEU A CA 1
ATOM 3415 C C . LEU A 1 434 ? 16.624 16.843 -6.081 1.00 79.25 434 LEU A C 1
ATOM 3417 O O . LEU A 1 434 ? 15.441 16.785 -6.404 1.00 79.25 434 LEU A O 1
ATOM 3421 N N . VAL A 1 435 ? 17.637 16.741 -6.939 1.00 82.56 435 VAL A N 1
ATOM 3422 C CA . VAL A 1 435 ? 17.485 16.541 -8.383 1.00 82.56 435 VAL A CA 1
ATOM 3423 C C . VAL A 1 435 ? 17.864 15.107 -8.745 1.00 82.56 435 VAL A C 1
ATOM 3425 O O . VAL A 1 435 ? 18.887 14.570 -8.294 1.00 82.56 435 VAL A O 1
ATOM 3428 N N . TYR A 1 436 ? 17.023 14.482 -9.569 1.00 89.69 436 TYR A N 1
ATOM 3429 C CA . TYR A 1 436 ? 17.120 13.074 -9.943 1.00 89.69 436 TYR A CA 1
ATOM 3430 C C . TYR A 1 436 ? 17.387 12.938 -11.443 1.00 89.69 436 TYR A C 1
ATOM 3432 O O . TYR A 1 436 ? 16.461 12.912 -12.247 1.00 89.69 436 TYR A O 1
ATOM 3440 N N . ALA A 1 437 ? 18.658 12.858 -11.832 1.00 92.00 437 ALA A N 1
ATOM 3441 C CA . ALA A 1 437 ? 19.027 12.709 -13.236 1.00 92.00 437 ALA A CA 1
ATOM 3442 C C . ALA A 1 437 ? 18.964 11.229 -13.653 1.00 92.00 437 ALA A C 1
ATOM 3444 O O . ALA A 1 437 ? 19.704 10.401 -13.111 1.00 92.00 437 ALA A O 1
ATOM 3445 N N . VAL A 1 438 ? 18.075 10.889 -14.591 1.00 94.75 438 VAL A N 1
ATOM 3446 C CA . VAL A 1 438 ? 17.820 9.505 -15.022 1.00 94.75 438 VAL A CA 1
ATOM 3447 C C . VAL A 1 438 ? 17.503 9.410 -16.520 1.00 94.75 438 VAL A C 1
ATOM 3449 O O . VAL A 1 438 ? 17.092 10.387 -17.137 1.00 94.75 438 VAL A O 1
ATOM 3452 N N . HIS A 1 439 ? 17.677 8.221 -17.103 1.00 95.50 439 HIS A N 1
ATOM 3453 C CA . HIS A 1 439 ? 17.274 7.943 -18.490 1.00 95.50 439 HIS A CA 1
ATOM 3454 C C . HIS A 1 439 ? 15.769 7.638 -18.583 1.00 95.50 439 HIS A C 1
ATOM 3456 O O . HIS A 1 439 ? 15.185 7.148 -17.608 1.00 95.50 439 HIS A O 1
ATOM 3462 N N . ALA A 1 440 ? 15.178 7.843 -19.766 1.00 95.06 440 ALA A N 1
ATOM 3463 C CA . ALA A 1 440 ? 13.757 7.597 -20.032 1.00 95.06 440 ALA A CA 1
ATOM 3464 C C . ALA A 1 440 ? 13.322 6.166 -19.684 1.00 95.06 440 ALA A C 1
ATOM 3466 O O . ALA A 1 440 ? 12.385 5.996 -18.908 1.00 95.06 440 ALA A O 1
ATOM 3467 N N . ASP A 1 441 ? 14.061 5.149 -20.152 1.00 94.12 441 ASP A N 1
ATOM 3468 C CA . ASP A 1 441 ? 13.734 3.732 -19.906 1.00 94.12 441 ASP A CA 1
ATOM 3469 C C . ASP A 1 441 ? 13.510 3.431 -18.407 1.00 94.12 441 ASP A C 1
ATOM 3471 O O . ASP A 1 441 ? 12.569 2.747 -18.005 1.00 94.12 441 ASP A O 1
ATOM 3475 N N . TYR A 1 442 ? 14.388 3.966 -17.549 1.00 96.00 442 TYR A N 1
ATOM 3476 C CA . TYR A 1 442 ? 14.285 3.771 -16.103 1.00 96.00 442 TYR A CA 1
ATOM 3477 C C . TYR A 1 442 ? 13.119 4.557 -15.509 1.00 96.00 442 TYR A C 1
ATOM 3479 O O . TYR A 1 442 ? 12.417 4.043 -14.638 1.00 96.00 442 TYR A O 1
ATOM 3487 N N . TYR A 1 443 ? 12.922 5.797 -15.956 1.00 96.88 443 TYR A N 1
ATOM 3488 C CA . TYR A 1 443 ? 11.850 6.647 -15.460 1.00 96.88 443 TYR A CA 1
ATOM 3489 C C . TYR A 1 443 ? 10.464 6.083 -15.798 1.00 96.88 443 TYR A C 1
ATOM 3491 O O . TYR A 1 443 ? 9.594 6.082 -14.932 1.00 96.88 443 TYR A O 1
ATOM 3499 N N . ILE A 1 444 ? 10.280 5.515 -16.993 1.00 96.44 444 ILE A N 1
ATOM 3500 C CA . ILE A 1 444 ? 9.024 4.871 -17.407 1.00 96.44 444 ILE A CA 1
ATOM 3501 C C . ILE A 1 444 ? 8.690 3.690 -16.502 1.00 96.44 444 ILE A C 1
ATOM 3503 O O . ILE A 1 444 ? 7.586 3.626 -15.961 1.00 96.44 444 ILE A O 1
ATOM 3507 N N . LEU A 1 445 ? 9.658 2.798 -16.266 1.00 97.19 445 LEU A N 1
ATOM 3508 C CA . LEU A 1 445 ? 9.491 1.701 -15.313 1.00 97.19 445 LEU A CA 1
ATOM 3509 C C . LEU A 1 445 ? 9.178 2.228 -13.905 1.00 97.19 445 LEU A C 1
ATOM 3511 O O . LEU A 1 445 ? 8.314 1.699 -13.207 1.00 97.19 445 LEU A O 1
ATOM 3515 N N . LEU A 1 446 ? 9.876 3.275 -13.477 1.00 97.31 446 LEU A N 1
ATOM 3516 C CA . LEU A 1 446 ? 9.725 3.839 -12.146 1.00 97.31 446 LEU A CA 1
ATOM 3517 C C . LEU A 1 446 ? 8.338 4.466 -11.928 1.00 97.31 446 LEU A C 1
ATOM 3519 O O . LEU A 1 446 ? 7.719 4.177 -10.903 1.00 97.31 446 LEU A O 1
ATOM 3523 N N . ARG A 1 447 ? 7.850 5.300 -12.857 1.00 96.19 447 ARG A N 1
ATOM 3524 C CA . ARG A 1 447 ? 6.573 6.024 -12.721 1.00 96.19 447 ARG A CA 1
ATOM 3525 C C . ARG A 1 447 ? 5.381 5.071 -12.707 1.00 96.19 447 ARG A C 1
ATOM 3527 O O . ARG A 1 447 ? 4.508 5.207 -11.855 1.00 96.19 447 ARG A O 1
ATOM 3534 N N . VAL A 1 448 ? 5.378 4.044 -13.561 1.00 96.88 448 VAL A N 1
ATOM 3535 C CA . VAL A 1 448 ? 4.294 3.048 -13.573 1.00 96.88 448 VAL A CA 1
ATOM 3536 C C . VAL A 1 448 ? 4.305 2.198 -12.301 1.00 96.88 448 VAL A C 1
ATOM 3538 O O . VAL A 1 448 ? 3.260 1.980 -11.692 1.00 96.88 448 VAL A O 1
ATOM 3541 N N . CYS A 1 449 ? 5.485 1.807 -11.808 1.00 97.69 449 CYS A N 1
ATOM 3542 C CA . CYS A 1 449 ? 5.601 1.098 -10.532 1.00 97.69 449 CYS A CA 1
ATOM 3543 C C . CYS A 1 449 ? 5.159 1.965 -9.345 1.00 97.69 449 CYS A C 1
ATOM 3545 O O . CYS A 1 449 ? 4.545 1.457 -8.408 1.00 97.69 449 CYS A O 1
ATOM 3547 N N . ALA A 1 450 ? 5.448 3.268 -9.379 1.00 96.56 450 ALA A N 1
ATOM 3548 C CA . ALA A 1 450 ? 5.014 4.218 -8.361 1.00 96.56 450 ALA A CA 1
ATOM 3549 C C . ALA A 1 450 ? 3.481 4.342 -8.321 1.00 96.56 450 ALA A C 1
ATOM 3551 O O . ALA A 1 450 ? 2.899 4.302 -7.235 1.00 96.56 450 ALA A O 1
ATOM 3552 N N . ARG A 1 451 ? 2.824 4.378 -9.491 1.00 94.88 451 ARG A N 1
ATOM 3553 C CA . ARG A 1 451 ? 1.356 4.339 -9.604 1.00 94.88 451 ARG A CA 1
ATOM 3554 C C . ARG A 1 451 ? 0.771 3.047 -9.042 1.00 94.88 451 ARG A C 1
ATOM 3556 O O . ARG A 1 451 ? -0.110 3.110 -8.194 1.00 94.88 451 ARG A O 1
ATOM 3563 N N . VAL A 1 452 ? 1.309 1.883 -9.414 1.00 95.06 452 VAL A N 1
ATOM 3564 C CA . VAL A 1 452 ? 0.844 0.584 -8.885 1.00 95.06 452 VAL A CA 1
ATOM 3565 C C . VAL A 1 452 ? 1.036 0.471 -7.366 1.00 95.06 452 VAL A C 1
ATOM 3567 O O . VAL A 1 452 ? 0.183 -0.081 -6.674 1.00 95.06 452 VAL A O 1
ATOM 3570 N N . ALA A 1 453 ? 2.140 0.993 -6.827 1.00 94.88 453 ALA A N 1
ATOM 3571 C CA . ALA A 1 453 ? 2.413 0.994 -5.387 1.00 94.88 453 ALA A CA 1
ATOM 3572 C C . ALA A 1 453 ? 1.712 2.137 -4.618 1.00 94.88 453 ALA A C 1
ATOM 3574 O O . ALA A 1 453 ? 1.860 2.223 -3.390 1.00 94.88 453 ALA A O 1
ATOM 3575 N N . GLU A 1 454 ? 0.981 3.004 -5.330 1.00 93.19 454 GLU A N 1
ATOM 3576 C CA . GLU A 1 454 ? 0.280 4.187 -4.820 1.00 93.19 454 GLU A CA 1
ATOM 3577 C C . GLU A 1 454 ? 1.189 5.052 -3.938 1.00 93.19 454 GLU A C 1
ATOM 3579 O O . GLU A 1 454 ? 0.970 5.252 -2.734 1.00 93.19 454 GLU A O 1
ATOM 3584 N N . ILE A 1 455 ? 2.286 5.514 -4.542 1.00 93.38 455 ILE A N 1
ATOM 3585 C CA . ILE A 1 455 ? 3.255 6.405 -3.912 1.00 93.38 455 ILE A CA 1
ATOM 3586 C C . ILE A 1 455 ? 3.865 7.377 -4.932 1.00 93.38 455 ILE A C 1
ATOM 3588 O O . ILE A 1 455 ? 3.974 7.063 -6.109 1.00 93.38 455 ILE A O 1
ATOM 3592 N N . ASP A 1 456 ? 4.312 8.546 -4.467 1.00 92.81 456 ASP A N 1
ATOM 3593 C CA . ASP A 1 456 ? 5.078 9.511 -5.272 1.00 92.81 456 ASP A CA 1
ATOM 3594 C C . ASP A 1 456 ? 6.339 8.858 -5.883 1.00 92.81 456 ASP A C 1
ATOM 3596 O O . ASP A 1 456 ? 7.091 8.139 -5.207 1.00 92.81 456 ASP A O 1
ATOM 3600 N N . THR A 1 457 ? 6.594 9.150 -7.160 1.00 94.75 457 THR A N 1
ATOM 3601 C CA . THR A 1 457 ? 7.709 8.635 -7.970 1.00 94.75 457 THR A CA 1
ATOM 3602 C C . THR A 1 457 ? 9.081 8.820 -7.305 1.00 94.75 457 THR A C 1
ATOM 3604 O O . THR A 1 457 ? 9.931 7.927 -7.353 1.00 94.75 457 THR A O 1
ATOM 3607 N N . ARG A 1 458 ? 9.313 9.929 -6.594 1.00 92.75 458 ARG A N 1
ATOM 3608 C CA . ARG A 1 458 ? 10.555 10.210 -5.848 1.00 92.75 458 ARG A CA 1
ATOM 3609 C C . ARG A 1 458 ? 10.711 9.302 -4.636 1.00 92.75 458 ARG A C 1
ATOM 3611 O O . ARG A 1 458 ? 11.824 8.864 -4.329 1.00 92.75 458 ARG A O 1
ATOM 3618 N N . ASN A 1 459 ? 9.616 9.002 -3.940 1.00 92.81 459 ASN A N 1
ATOM 3619 C CA . ASN A 1 459 ? 9.627 8.050 -2.829 1.00 92.81 459 ASN A CA 1
ATOM 3620 C C . ASN A 1 459 ? 9.830 6.617 -3.332 1.00 92.81 459 ASN A C 1
ATOM 3622 O O . ASN A 1 459 ? 10.575 5.859 -2.704 1.00 92.81 459 ASN A O 1
ATOM 3626 N N . MET A 1 460 ? 9.265 6.278 -4.495 1.00 96.12 460 MET A N 1
ATOM 3627 C CA . MET A 1 460 ? 9.551 5.012 -5.167 1.00 96.12 460 MET A CA 1
ATOM 3628 C C . MET A 1 460 ? 11.041 4.909 -5.529 1.00 96.12 460 MET A C 1
ATOM 3630 O O . MET A 1 460 ? 11.709 3.940 -5.167 1.00 96.12 460 MET A O 1
ATOM 3634 N N . HIS A 1 461 ? 11.615 5.960 -6.124 1.00 95.38 461 HIS A N 1
ATOM 3635 C CA . HIS A 1 461 ? 13.041 6.015 -6.454 1.00 95.38 461 HIS A CA 1
ATOM 3636 C C . HIS A 1 461 ? 13.927 5.890 -5.211 1.00 95.38 461 HIS A C 1
ATOM 3638 O O . HIS A 1 461 ? 14.903 5.141 -5.197 1.00 95.38 461 HIS A O 1
ATOM 3644 N N . ARG A 1 462 ? 13.564 6.575 -4.120 1.00 93.38 462 ARG A N 1
ATOM 3645 C CA . ARG A 1 462 ? 14.250 6.457 -2.826 1.00 93.38 462 ARG A CA 1
ATOM 3646 C C . ARG A 1 462 ? 14.250 5.013 -2.315 1.00 93.38 462 ARG A C 1
ATOM 3648 O O . ARG A 1 462 ? 15.254 4.597 -1.733 1.00 93.38 462 ARG A O 1
ATOM 3655 N N . GLY A 1 463 ? 13.161 4.271 -2.526 1.00 93.56 463 GLY A N 1
ATOM 3656 C CA . GLY A 1 463 ? 13.061 2.841 -2.227 1.00 93.56 463 GLY A CA 1
ATOM 3657 C C . GLY A 1 463 ? 14.063 2.012 -3.024 1.00 93.56 463 GLY A C 1
ATOM 3658 O O . GLY A 1 463 ? 14.873 1.302 -2.423 1.00 93.56 463 GLY A O 1
ATOM 3659 N N . VAL A 1 464 ? 14.091 2.197 -4.347 1.00 95.44 464 VAL A N 1
ATOM 3660 C CA . VAL A 1 464 ? 15.027 1.510 -5.254 1.00 95.44 464 VAL A CA 1
ATOM 3661 C C . VAL A 1 464 ? 16.474 1.768 -4.837 1.00 95.44 464 VAL A C 1
ATOM 3663 O O . VAL A 1 464 ? 17.213 0.823 -4.575 1.00 95.44 464 VAL A O 1
ATOM 3666 N N . LEU A 1 465 ? 16.857 3.032 -4.634 1.00 93.88 465 LEU A N 1
ATOM 3667 C CA . LEU A 1 465 ? 18.208 3.389 -4.187 1.00 93.88 465 LEU A CA 1
ATOM 3668 C C . LEU A 1 465 ? 18.555 2.834 -2.801 1.00 93.88 465 LEU A C 1
ATOM 3670 O O . LEU A 1 465 ? 19.724 2.624 -2.474 1.00 93.88 465 LEU A O 1
ATOM 3674 N N . SER A 1 466 ? 17.569 2.690 -1.914 1.00 90.94 466 SER A N 1
ATOM 3675 C CA . SER A 1 466 ? 17.790 2.065 -0.608 1.00 90.94 466 SER A CA 1
ATOM 3676 C C . SER A 1 466 ? 18.089 0.581 -0.749 1.00 90.94 466 SER A C 1
ATOM 3678 O O . SER A 1 466 ? 18.929 0.063 -0.014 1.00 90.94 466 SER A O 1
ATOM 3680 N N . PHE A 1 467 ? 17.410 -0.090 -1.673 1.00 91.50 467 PHE A N 1
ATOM 3681 C CA . PHE A 1 467 ? 17.609 -1.504 -1.927 1.00 91.50 467 PHE A CA 1
ATOM 3682 C C . PHE A 1 467 ? 18.931 -1.769 -2.659 1.00 91.50 467 PHE A C 1
ATOM 3684 O O . PHE A 1 467 ? 19.720 -2.578 -2.183 1.00 91.50 467 PHE A O 1
ATOM 3691 N N . GLU A 1 468 ? 19.254 -1.010 -3.708 1.00 91.50 468 GLU A N 1
ATOM 3692 C CA . GLU A 1 468 ? 20.536 -1.118 -4.426 1.00 91.50 468 GLU A CA 1
ATOM 3693 C C . GLU A 1 468 ? 21.744 -0.909 -3.502 1.00 91.50 468 GLU A C 1
ATOM 3695 O O . GLU A 1 468 ? 22.704 -1.674 -3.546 1.00 91.50 468 GLU A O 1
ATOM 3700 N N . ARG A 1 469 ? 21.685 0.072 -2.589 1.00 90.06 469 ARG A N 1
ATOM 3701 C CA . ARG A 1 469 ? 22.742 0.264 -1.579 1.00 90.06 469 ARG A CA 1
ATOM 3702 C C . ARG A 1 469 ? 22.876 -0.929 -0.636 1.00 90.06 469 ARG A C 1
ATOM 3704 O O . ARG A 1 469 ? 23.989 -1.255 -0.231 1.00 90.06 469 ARG A O 1
ATOM 3711 N N . ARG A 1 470 ? 21.759 -1.569 -0.273 1.00 88.25 470 ARG A N 1
ATOM 3712 C CA . ARG A 1 470 ? 21.776 -2.788 0.545 1.00 88.25 470 ARG A CA 1
ATOM 3713 C C . ARG A 1 470 ? 22.424 -3.940 -0.224 1.00 88.25 470 ARG A C 1
ATOM 3715 O O . ARG A 1 470 ? 23.234 -4.641 0.368 1.00 88.25 470 ARG A O 1
ATOM 3722 N N . LEU A 1 471 ? 22.124 -4.098 -1.514 1.00 87.75 471 LEU A N 1
ATOM 3723 C CA . LEU A 1 471 ? 22.759 -5.106 -2.370 1.00 87.75 471 LEU A CA 1
ATOM 3724 C C . LEU A 1 471 ? 24.265 -4.881 -2.485 1.00 87.75 471 LEU A C 1
ATOM 3726 O O . LEU A 1 471 ? 25.024 -5.791 -2.184 1.00 87.75 471 LEU A O 1
ATOM 3730 N N . ALA A 1 472 ? 24.696 -3.658 -2.800 1.00 87.50 472 ALA A N 1
ATOM 3731 C CA . ALA A 1 472 ? 26.117 -3.319 -2.889 1.00 87.50 472 ALA A CA 1
ATOM 3732 C C . ALA A 1 472 ? 26.857 -3.558 -1.559 1.00 87.50 472 ALA A C 1
ATOM 3734 O O . ALA A 1 472 ? 28.015 -3.969 -1.536 1.00 87.50 472 ALA A O 1
ATOM 3735 N N . TRP A 1 473 ? 26.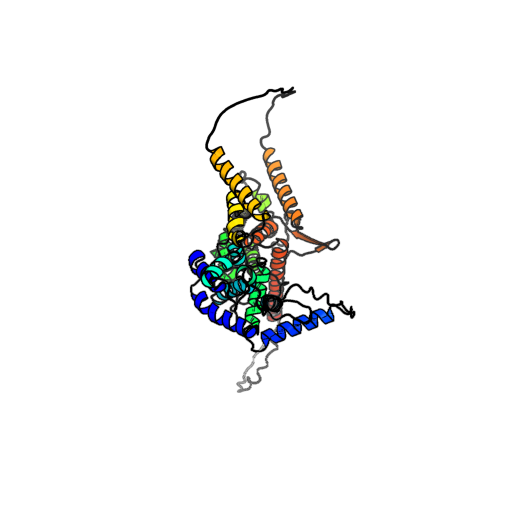190 -3.317 -0.424 1.00 87.00 473 TRP A N 1
ATOM 3736 C CA . TRP A 1 473 ? 26.746 -3.638 0.889 1.00 87.00 473 TRP A CA 1
ATOM 3737 C C . TRP A 1 473 ? 26.875 -5.150 1.123 1.00 87.00 473 TRP A C 1
ATOM 3739 O O . TRP A 1 473 ? 27.881 -5.588 1.679 1.00 87.00 473 TRP A O 1
ATOM 3749 N N . ILE A 1 474 ? 25.882 -5.941 0.701 1.00 85.62 474 ILE A N 1
ATOM 3750 C CA . ILE A 1 474 ? 25.922 -7.408 0.779 1.00 85.62 474 ILE A CA 1
ATOM 3751 C C . ILE A 1 474 ? 27.041 -7.956 -0.111 1.00 85.62 474 ILE A C 1
ATOM 3753 O O . ILE A 1 474 ? 27.840 -8.748 0.372 1.00 85.62 474 ILE A O 1
ATOM 3757 N N . GLU A 1 475 ? 27.142 -7.493 -1.355 1.00 86.38 475 GLU A N 1
ATOM 3758 C CA . GLU A 1 475 ? 28.190 -7.874 -2.311 1.00 86.38 475 GLU A CA 1
ATOM 3759 C C . GLU A 1 475 ? 29.582 -7.588 -1.739 1.00 86.38 475 GLU A C 1
ATOM 3761 O O . GLU A 1 475 ? 30.377 -8.506 -1.564 1.00 86.38 475 GLU A O 1
ATOM 3766 N N . LYS A 1 476 ? 29.821 -6.359 -1.260 1.00 87.62 476 LYS A N 1
ATOM 3767 C CA . LYS A 1 476 ? 31.082 -5.998 -0.593 1.00 87.62 476 LYS A CA 1
ATOM 3768 C C . LYS A 1 476 ? 31.386 -6.889 0.613 1.00 87.62 476 LYS A C 1
ATOM 3770 O O . LYS A 1 476 ? 32.543 -7.189 0.899 1.00 87.62 476 LYS A O 1
ATOM 3775 N N . ARG A 1 477 ? 30.363 -7.275 1.380 1.00 85.50 477 ARG A N 1
ATOM 3776 C CA . ARG A 1 477 ? 30.534 -8.169 2.530 1.00 85.50 477 ARG A CA 1
ATOM 3777 C C . ARG A 1 477 ? 30.888 -9.588 2.083 1.00 85.50 477 ARG A C 1
ATOM 3779 O O . ARG A 1 477 ? 31.720 -10.203 2.742 1.00 85.50 477 ARG A O 1
ATOM 3786 N N . ILE A 1 478 ? 30.284 -10.087 1.008 1.00 86.31 478 ILE A N 1
ATOM 3787 C CA . ILE A 1 478 ? 30.617 -11.384 0.410 1.00 86.31 478 ILE A CA 1
ATOM 3788 C C . ILE A 1 478 ? 32.064 -11.361 -0.088 1.00 86.31 478 ILE A C 1
ATOM 3790 O O . ILE A 1 478 ? 32.836 -12.217 0.328 1.00 86.31 478 ILE A O 1
ATOM 3794 N N . ASP A 1 479 ? 32.461 -10.344 -0.853 1.00 87.38 479 ASP A N 1
ATOM 3795 C CA . ASP A 1 479 ? 33.836 -10.189 -1.344 1.00 87.38 479 ASP A CA 1
ATOM 3796 C C . ASP A 1 479 ? 34.842 -10.174 -0.195 1.00 87.38 479 ASP A C 1
ATOM 3798 O O . ASP A 1 479 ? 35.828 -10.907 -0.209 1.00 87.38 479 ASP A O 1
ATOM 3802 N N . ASN A 1 480 ? 34.564 -9.397 0.857 1.00 86.75 480 ASN A N 1
ATOM 3803 C CA . ASN A 1 480 ? 35.412 -9.374 2.045 1.00 86.75 480 ASN A CA 1
ATOM 3804 C C . ASN A 1 480 ? 35.561 -10.769 2.665 1.00 86.75 480 ASN A C 1
ATOM 3806 O O . ASN A 1 480 ? 36.662 -11.128 3.062 1.00 86.75 480 ASN A O 1
ATOM 3810 N N . VAL A 1 481 ? 34.478 -11.549 2.759 1.00 84.88 481 VAL A N 1
ATOM 3811 C CA . VAL A 1 481 ? 34.514 -12.910 3.321 1.00 84.88 481 VAL A CA 1
ATOM 3812 C C . VAL A 1 481 ? 35.282 -13.870 2.414 1.00 84.88 481 VAL A C 1
ATOM 3814 O O . VAL A 1 481 ? 36.040 -14.689 2.922 1.00 84.88 481 VAL A O 1
ATOM 3817 N N . LEU A 1 482 ? 35.133 -13.757 1.095 1.00 82.50 482 LEU A N 1
ATOM 3818 C CA . LEU A 1 482 ? 35.856 -14.585 0.127 1.00 82.50 482 LEU A CA 1
ATOM 3819 C C . LEU A 1 482 ? 37.355 -14.248 0.073 1.00 82.50 482 LEU A C 1
ATOM 3821 O O . LEU A 1 482 ? 38.174 -15.130 -0.174 1.00 82.50 482 LEU A O 1
ATOM 3825 N N . HIS A 1 483 ? 37.725 -12.993 0.340 1.00 78.25 483 HIS A N 1
ATOM 3826 C CA . HIS A 1 483 ? 39.116 -12.538 0.417 1.00 78.25 483 HIS A CA 1
ATOM 3827 C C . HIS A 1 483 ? 39.763 -12.727 1.797 1.00 78.25 483 HIS A C 1
ATOM 3829 O O . HIS A 1 483 ? 40.969 -12.504 1.936 1.00 78.25 483 HIS A O 1
ATOM 3835 N N . LEU A 1 484 ? 39.015 -13.170 2.815 1.00 71.81 484 LEU A N 1
ATOM 3836 C CA . LEU A 1 484 ? 39.616 -13.684 4.043 1.00 71.81 484 LEU A CA 1
ATOM 3837 C C . LEU A 1 484 ? 40.276 -15.030 3.720 1.00 71.81 484 LEU A C 1
ATOM 3839 O O . LEU A 1 484 ? 39.637 -16.079 3.770 1.00 71.81 484 LEU A O 1
ATOM 3843 N N . THR A 1 485 ? 41.578 -15.017 3.420 1.00 55.47 485 THR A N 1
ATOM 3844 C CA . THR A 1 485 ? 42.399 -16.231 3.522 1.00 55.47 485 THR A CA 1
ATOM 3845 C C . THR A 1 485 ? 42.183 -16.821 4.914 1.00 55.47 485 THR A C 1
ATOM 3847 O O . THR A 1 485 ? 42.379 -16.090 5.892 1.00 55.47 485 THR A O 1
ATOM 3850 N N . PRO A 1 486 ? 41.794 -18.104 5.042 1.00 57.69 486 PRO A N 1
ATOM 3851 C CA . PRO A 1 486 ? 41.709 -18.739 6.343 1.00 57.69 486 PRO A CA 1
ATOM 3852 C C . PRO A 1 486 ? 43.061 -18.561 7.024 1.00 57.69 486 PRO A C 1
ATOM 3854 O O . PRO A 1 486 ? 44.089 -18.964 6.473 1.00 57.69 486 PRO A O 1
ATOM 3857 N N . THR A 1 487 ? 43.091 -17.944 8.206 1.00 50.91 487 THR A N 1
ATOM 3858 C CA . THR A 1 487 ? 44.247 -18.062 9.093 1.00 50.91 487 THR A CA 1
ATOM 3859 C C . THR A 1 487 ? 44.520 -19.549 9.182 1.00 50.91 487 THR A C 1
ATOM 3861 O O . THR A 1 487 ? 43.603 -20.278 9.557 1.00 50.91 487 THR A O 1
ATOM 3864 N N . SER A 1 488 ? 45.712 -20.003 8.773 1.00 50.91 488 SER A N 1
ATOM 3865 C CA . SER A 1 488 ? 46.067 -21.420 8.801 1.00 50.91 488 SER A CA 1
ATOM 3866 C C . SER A 1 488 ? 45.704 -21.952 10.183 1.00 50.91 488 SER A C 1
ATOM 3868 O O . SER A 1 488 ? 46.388 -21.655 11.169 1.00 50.91 488 SER A O 1
ATOM 3870 N N . MET A 1 489 ? 44.578 -22.656 10.284 1.00 47.06 489 MET A N 1
ATOM 3871 C CA . MET A 1 489 ? 44.191 -23.304 11.515 1.00 47.06 489 MET A CA 1
ATOM 3872 C C . MET A 1 489 ? 45.198 -24.430 11.644 1.00 47.06 489 MET A C 1
ATOM 3874 O O . MET A 1 489 ? 45.027 -25.498 11.065 1.00 47.06 489 MET A O 1
ATOM 3878 N N . LYS A 1 490 ? 46.297 -24.168 12.358 1.00 47.50 490 LYS A N 1
ATOM 3879 C CA . LYS A 1 490 ? 47.113 -25.231 12.926 1.00 47.50 490 LYS A CA 1
ATOM 3880 C C . LYS A 1 490 ? 46.173 -25.984 13.854 1.00 47.50 490 LYS A C 1
ATOM 3882 O O . LYS A 1 490 ? 45.921 -25.558 14.981 1.00 47.50 490 LYS A O 1
ATOM 3887 N N . CYS A 1 491 ? 45.562 -27.030 13.312 1.00 47.75 491 CYS A N 1
ATOM 3888 C CA . CYS A 1 491 ? 44.739 -27.957 14.052 1.00 47.75 491 CYS A CA 1
ATOM 3889 C C . CYS A 1 491 ? 45.609 -28.499 15.187 1.00 47.75 491 CYS A C 1
ATOM 3891 O O . CYS A 1 491 ? 46.559 -29.238 14.945 1.00 47.75 491 CYS A O 1
ATOM 3893 N N . LYS A 1 492 ? 45.295 -28.128 16.433 1.00 51.81 492 LYS A N 1
ATOM 3894 C CA . LYS A 1 492 ? 45.969 -28.641 17.639 1.00 51.81 492 LYS A CA 1
ATOM 3895 C C . LYS A 1 492 ? 45.671 -30.131 17.906 1.00 51.81 492 LYS A C 1
ATOM 3897 O O . LYS A 1 492 ? 45.992 -30.632 18.975 1.00 51.81 492 LYS A O 1
ATOM 3902 N N . HIS A 1 493 ? 45.038 -30.824 16.958 1.00 48.97 493 HIS A N 1
ATOM 3903 C CA . HIS A 1 493 ? 44.685 -32.240 17.033 1.00 48.97 493 HIS A CA 1
ATOM 3904 C C . HIS A 1 493 ? 45.257 -33.096 15.899 1.00 48.97 493 HIS A C 1
ATOM 3906 O O . HIS A 1 493 ? 44.968 -34.286 15.840 1.00 48.97 493 HIS A O 1
ATOM 3912 N N . CYS A 1 494 ? 46.120 -32.544 15.047 1.00 48.28 494 CYS A N 1
ATOM 3913 C CA . CYS A 1 494 ? 46.948 -33.348 14.149 1.00 48.28 494 CYS A CA 1
ATOM 3914 C C . CYS A 1 494 ? 48.285 -33.655 14.835 1.00 48.28 494 CYS A C 1
ATOM 3916 O O . CYS A 1 494 ? 49.333 -33.226 14.369 1.00 48.28 494 CYS A O 1
ATOM 3918 N N . ASP A 1 495 ? 48.225 -34.326 15.983 1.00 47.72 495 ASP A N 1
ATOM 3919 C CA . ASP A 1 495 ? 49.400 -34.841 16.683 1.00 47.72 495 ASP A CA 1
ATOM 3920 C C . ASP A 1 495 ? 49.108 -36.296 17.055 1.00 47.72 495 ASP A C 1
ATOM 3922 O O . ASP A 1 495 ? 48.651 -36.604 18.151 1.00 47.72 495 ASP A O 1
ATOM 3926 N N . TYR A 1 496 ? 49.238 -37.178 16.063 1.00 42.09 496 TYR A N 1
ATOM 3927 C CA . TYR A 1 496 ? 49.328 -38.623 16.256 1.00 42.09 496 TYR A CA 1
ATOM 3928 C C . TYR A 1 496 ? 50.181 -39.224 15.133 1.00 42.09 496 TYR A C 1
ATOM 3930 O O . TYR A 1 496 ? 49.712 -39.400 14.012 1.00 42.09 496 TYR A O 1
ATOM 3938 N N . GLY A 1 497 ? 51.420 -39.570 15.489 1.00 36.09 497 GLY A N 1
ATOM 3939 C CA . GLY A 1 497 ? 52.112 -40.748 14.963 1.00 36.09 497 GLY A CA 1
ATOM 3940 C C . GLY A 1 497 ? 53.073 -40.547 13.792 1.00 36.09 497 GLY A C 1
ATOM 3941 O O . GLY A 1 497 ? 52.733 -40.864 12.659 1.00 36.09 497 GLY A O 1
ATOM 3942 N N . ASN A 1 498 ? 54.314 -40.163 14.104 1.00 43.97 498 ASN A N 1
ATOM 3943 C CA . ASN A 1 498 ? 55.501 -40.652 13.390 1.00 43.97 498 ASN A CA 1
ATOM 3944 C C . ASN A 1 498 ? 55.527 -42.189 13.423 1.00 43.97 498 ASN A C 1
ATOM 3946 O O . ASN A 1 498 ? 55.384 -42.732 14.517 1.00 43.97 498 ASN A O 1
ATOM 3950 N N . VAL A 1 499 ? 55.828 -42.852 12.301 1.00 36.94 499 VAL A N 1
ATOM 3951 C CA . VAL A 1 499 ? 56.832 -43.934 12.262 1.00 36.94 499 VAL A CA 1
ATOM 3952 C C . VAL A 1 499 ? 57.532 -43.900 10.904 1.00 36.94 499 VAL A C 1
ATOM 3954 O O . VAL A 1 499 ? 56.893 -43.848 9.855 1.00 36.94 499 VAL A O 1
ATOM 3957 N N . ASP A 1 500 ? 58.851 -43.905 10.997 1.00 39.25 500 ASP A N 1
ATOM 3958 C CA . ASP A 1 500 ? 59.863 -43.898 9.956 1.00 39.25 500 ASP A CA 1
ATOM 3959 C C . ASP A 1 500 ? 59.731 -45.028 8.924 1.00 39.25 500 ASP A C 1
ATOM 3961 O O . ASP A 1 500 ? 59.379 -46.164 9.247 1.00 39.25 500 ASP A O 1
ATOM 3965 N N . SER A 1 501 ? 60.159 -44.733 7.698 1.00 37.91 501 SER A N 1
ATOM 3966 C CA . SER A 1 501 ? 60.975 -45.664 6.919 1.00 37.91 501 SER A CA 1
ATOM 3967 C C . SER A 1 501 ? 61.891 -44.856 6.004 1.00 37.91 501 SER A C 1
ATOM 3969 O O . SER A 1 501 ? 61.477 -44.361 4.953 1.00 37.91 501 SER A O 1
ATOM 3971 N N . GLU A 1 502 ? 63.122 -44.694 6.477 1.00 37.75 502 GLU A N 1
ATOM 3972 C CA . GLU A 1 502 ? 64.329 -44.514 5.674 1.00 37.75 502 GLU A CA 1
ATOM 3973 C C . GLU A 1 502 ? 64.313 -45.521 4.505 1.00 37.75 502 GLU A C 1
ATOM 3975 O O . GLU A 1 502 ? 63.949 -46.680 4.704 1.00 37.75 502 GLU A O 1
ATOM 3980 N N . ASP A 1 503 ? 64.615 -45.091 3.276 1.00 34.47 503 ASP A N 1
ATOM 3981 C CA . ASP A 1 503 ? 65.933 -45.338 2.675 1.00 34.47 503 ASP A CA 1
ATOM 3982 C C . ASP A 1 503 ? 65.996 -45.116 1.146 1.00 34.47 503 ASP A C 1
ATOM 3984 O O . ASP A 1 503 ? 65.137 -45.570 0.392 1.00 34.47 503 ASP A O 1
ATOM 3988 N N . HIS A 1 504 ? 67.124 -44.503 0.756 1.00 34.03 504 HIS A N 1
ATOM 3989 C CA . HIS A 1 504 ? 67.879 -44.602 -0.506 1.00 34.03 504 HIS A CA 1
ATOM 3990 C C . HIS A 1 504 ? 67.500 -43.726 -1.720 1.00 34.03 504 HIS A C 1
ATOM 3992 O O . HIS A 1 504 ? 66.645 -44.059 -2.540 1.00 34.03 504 HIS A O 1
ATOM 3998 N N . ASP A 1 505 ? 68.205 -42.587 -1.813 1.00 33.56 505 ASP A N 1
ATOM 3999 C CA . ASP A 1 505 ? 69.295 -42.318 -2.778 1.00 33.56 505 ASP A CA 1
ATOM 4000 C C . ASP A 1 505 ? 69.145 -42.839 -4.223 1.00 33.56 505 ASP A C 1
ATOM 4002 O O . ASP A 1 505 ? 69.085 -44.041 -4.463 1.00 33.56 505 ASP A O 1
ATOM 4006 N N . ASP A 1 506 ? 69.148 -41.933 -5.212 1.00 32.78 506 ASP A N 1
ATOM 4007 C CA . ASP A 1 506 ? 70.374 -41.599 -5.964 1.00 32.78 506 ASP A CA 1
ATOM 4008 C C . ASP A 1 506 ? 70.114 -40.637 -7.151 1.00 32.78 506 ASP A C 1
ATOM 4010 O O . ASP A 1 506 ? 69.291 -40.873 -8.033 1.00 32.78 506 ASP A O 1
ATOM 4014 N N . ASP A 1 507 ? 70.899 -39.557 -7.134 1.00 32.28 507 ASP A N 1
ATOM 4015 C CA . ASP A 1 507 ? 71.678 -38.973 -8.234 1.00 32.28 507 ASP A CA 1
ATOM 4016 C C . ASP A 1 507 ? 71.088 -38.290 -9.497 1.00 32.28 507 ASP A C 1
ATOM 4018 O O . ASP A 1 507 ? 70.471 -38.888 -10.372 1.00 32.28 507 ASP A O 1
ATOM 4022 N N . MET A 1 508 ? 71.568 -37.037 -9.640 1.00 30.03 508 MET A N 1
ATOM 4023 C CA . MET A 1 508 ? 72.217 -36.422 -10.821 1.00 30.03 508 MET A CA 1
ATOM 4024 C C . MET A 1 508 ? 71.393 -36.121 -12.094 1.00 30.03 508 MET A C 1
ATOM 4026 O O . MET A 1 508 ? 70.553 -36.887 -12.526 1.00 30.03 508 MET A O 1
ATOM 4030 N N . VAL A 1 509 ? 71.627 -35.054 -12.871 1.00 30.33 509 VAL A N 1
ATOM 4031 C CA . VAL A 1 509 ? 72.515 -33.882 -12.814 1.00 30.33 509 VAL A CA 1
ATOM 4032 C C . VAL A 1 509 ? 71.991 -32.860 -13.831 1.00 30.33 509 VAL A C 1
ATOM 4034 O O . VAL A 1 509 ? 71.373 -33.198 -14.837 1.00 30.33 509 VAL A O 1
ATOM 4037 N N . LEU A 1 510 ? 72.298 -31.607 -13.517 1.00 31.41 510 LEU A N 1
ATOM 4038 C CA . LEU A 1 510 ? 72.292 -30.386 -14.320 1.00 31.41 510 LEU A CA 1
ATOM 4039 C C . LEU A 1 510 ? 72.557 -30.531 -15.831 1.00 31.41 510 LEU A C 1
ATOM 4041 O O . LEU A 1 510 ? 73.524 -31.162 -16.260 1.00 31.41 510 LEU A O 1
ATOM 4045 N N . SER A 1 511 ? 71.833 -29.725 -16.608 1.00 36.66 511 SER A N 1
ATOM 4046 C CA . SER A 1 511 ? 72.414 -28.712 -17.506 1.00 36.66 511 SER A CA 1
ATOM 4047 C C . SER A 1 511 ? 71.458 -27.534 -17.625 1.00 36.66 511 SER A C 1
ATOM 4049 O O . SER A 1 511 ? 70.249 -27.795 -17.811 1.00 36.66 511 SER A O 1
#